Protein AF-0000000084968218 (afdb_homodimer)

Sequence (508 aa):
MNSPYTTITMEMNESLTDRLAIAVIHWISEFSDSPLKADAPPASLTDAVVLFKLFKVLLNKEDFKSETLEFALFSTTYEVARSETSITVPLPLWSQIDVLSWSLAVHLKKHASSVHPPQLDLYKLIILKESEQLRTLCQILIVLGTFSSRLASRGQAFIEFLPEEDRILLKRYDILQQELDYRAQRQRFNSLTPTSLNQDQNSFDAPPGPDSGESCYVITEEELRAIKWECQVFNQVINRISFEKKQQQLNSLTMNSPYTTITMEMNESLTDRLAIAVIHWISEFSDSPLKADAPPASLTDAVVLFKLFKVLLNKEDFKSETLEFALFSTTYEVARSETSITVPLPLWSQIDVLSWSLAVHLKKHASSVHPPQLDLYKLIILKESEQLRTLCQILIVLGTFSSRLASRGQAFIEFLPEEDRILLKRYDILQQELDYRAQRQRFNSLTPTSLNQDQNSFDAPPGPDSGESCYVITEEELRAIKWECQVFNQVINRISFEKKQQQLNSLT

Organism: Candida orthopsilosis (strain 90-125) (NCBI:txid1136231)

Solvent-accessible surface area (backbone atoms only — not comparable to full-atom values): 28794 Å² total; per-residue (Å²): 130,82,51,69,64,60,51,50,53,47,50,53,48,48,50,50,36,46,52,43,37,42,32,49,36,42,53,48,32,68,42,91,75,42,77,45,47,62,82,56,59,57,69,50,75,38,33,68,39,49,45,49,46,43,45,63,65,40,48,59,76,83,33,44,59,77,72,58,75,73,39,74,70,56,74,57,83,78,74,71,46,75,58,99,59,31,37,34,37,41,52,66,53,57,55,48,49,48,54,52,52,49,28,51,48,52,49,47,59,76,39,45,89,79,46,84,71,79,87,72,50,63,61,45,22,49,74,67,58,36,61,70,39,49,44,45,47,49,34,50,48,50,44,34,35,47,61,75,19,92,51,6,69,58,42,52,56,49,48,73,75,44,58,68,71,37,40,53,47,53,56,72,50,29,62,71,54,51,49,46,50,50,44,50,49,45,48,55,50,51,67,63,43,79,72,80,78,76,86,70,81,85,81,77,83,76,78,86,68,85,82,77,67,81,82,67,49,64,42,41,53,64,53,52,47,44,53,51,44,49,51,48,48,48,50,46,48,49,49,47,52,55,49,50,53,51,52,51,58,55,54,69,75,98,130,83,51,69,66,60,52,49,53,47,50,53,48,47,50,49,36,46,52,44,38,42,33,49,37,43,54,48,32,69,43,91,77,42,76,47,48,63,80,55,57,60,70,51,76,40,33,68,38,50,43,50,47,41,44,63,64,40,47,60,77,84,34,44,59,77,71,57,78,72,41,72,71,56,76,58,82,78,73,71,48,75,59,98,59,32,36,36,37,41,52,67,53,57,54,48,49,49,54,51,53,49,27,51,50,52,48,46,59,76,41,45,89,80,45,83,73,78,87,72,50,62,62,44,22,48,73,66,57,37,60,70,38,50,43,46,47,49,33,50,49,50,45,34,35,47,60,75,18,93,50,5,69,57,43,51,56,50,47,72,75,45,59,68,70,38,41,53,45,53,58,72,49,29,62,70,55,49,51,48,48,50,47,51,49,48,50,53,51,60,65,64,56,78,76,86,72,78,77,75,76,84,80,78,78,74,74,84,65,86,78,71,68,74,53,60,40,74,43,54,69,65,56,50,49,53,52,51,51,52,48,50,51,47,49,50,52,44,49,51,51,50,50,49,4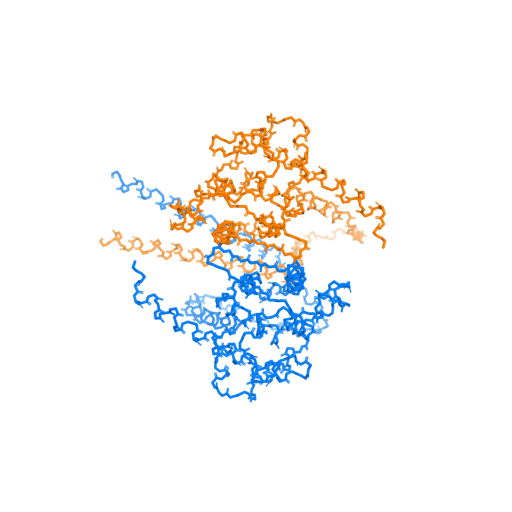8,51,49,50,53,52,54,68,74,97

Structure (mmCIF, N/CA/C/O backbone):
data_AF-0000000084968218-model_v1
#
loop_
_entity.id
_entity.type
_entity.pdbx_description
1 polymer 'Uncharacterized protein'
#
loop_
_atom_site.group_PDB
_atom_site.id
_atom_site.type_symbol
_atom_site.label_atom_id
_atom_site.label_alt_id
_atom_site.label_comp_id
_atom_site.label_asym_id
_atom_site.label_entity_id
_atom_site.label_seq_id
_atom_site.pdbx_PDB_ins_code
_atom_site.Cartn_x
_atom_site.Cartn_y
_atom_site.Cartn_z
_atom_site.occupancy
_atom_site.B_iso_or_equiv
_atom_site.auth_seq_id
_atom_site.auth_comp_id
_atom_site.auth_asym_id
_atom_site.auth_atom_id
_atom_site.pdbx_PDB_model_num
ATOM 1 N N . MET A 1 1 ? -15.789 14.594 -22.547 1 30.52 1 MET A N 1
ATOM 2 C CA . MET A 1 1 ? -15.758 13.75 -23.734 1 30.52 1 MET A CA 1
ATOM 3 C C . MET A 1 1 ? -14.523 12.859 -23.734 1 30.52 1 MET A C 1
ATOM 5 O O . MET A 1 1 ? -13.398 13.352 -23.781 1 30.52 1 MET A O 1
ATOM 9 N N . ASN A 1 2 ? -14.586 11.688 -23.125 1 43.19 2 ASN A N 1
ATOM 10 C CA . ASN A 1 2 ? -13.469 10.742 -23.172 1 43.19 2 ASN A CA 1
ATOM 11 C C . ASN A 1 2 ? -13.109 10.375 -24.609 1 43.19 2 ASN A C 1
ATOM 13 O O . ASN A 1 2 ? -13.961 9.93 -25.375 1 43.19 2 ASN A O 1
ATOM 17 N N . SER A 1 3 ? -12.07 10.867 -25.016 1 46.41 3 SER A N 1
ATOM 18 C CA . SER A 1 3 ? -11.688 10.656 -26.406 1 46.41 3 SER A CA 1
ATOM 19 C C . SER A 1 3 ? -11.672 9.172 -26.75 1 46.41 3 SER A C 1
ATOM 21 O O . SER A 1 3 ? -11.25 8.344 -25.953 1 46.41 3 SER A O 1
ATOM 23 N N . PRO A 1 4 ? -12.289 8.852 -27.859 1 55.53 4 PRO A N 1
ATOM 24 C CA . PRO A 1 4 ? -12.312 7.48 -28.391 1 55.53 4 PRO A CA 1
AT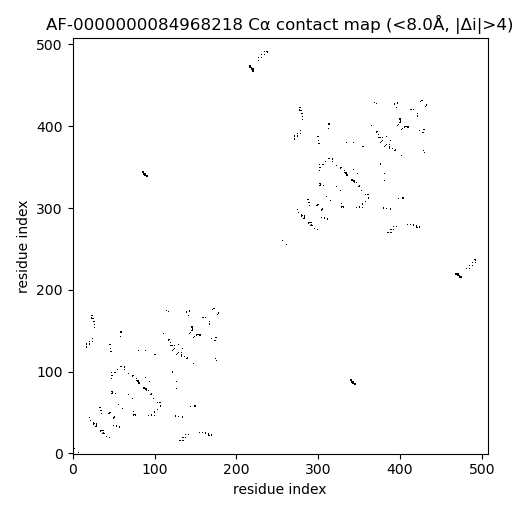OM 25 C C . PRO A 1 4 ? -10.953 6.793 -28.281 1 55.53 4 PRO A C 1
ATOM 27 O O . PRO A 1 4 ? -10.891 5.57 -28.125 1 55.53 4 PRO A O 1
ATOM 30 N N . TYR A 1 5 ? -9.891 7.523 -28.375 1 53.5 5 TYR A N 1
ATOM 31 C CA . TYR A 1 5 ? -8.539 6.977 -28.297 1 53.5 5 TYR A CA 1
ATOM 32 C C . TYR A 1 5 ? -8.242 6.48 -26.891 1 53.5 5 TYR A C 1
ATOM 34 O O . TYR A 1 5 ? -7.578 5.457 -26.703 1 53.5 5 TYR A O 1
ATOM 42 N N . THR A 1 6 ? -8.688 7.129 -25.922 1 55.06 6 THR A N 1
ATOM 43 C CA . THR A 1 6 ? -8.469 6.711 -24.531 1 55.06 6 THR A CA 1
ATOM 44 C C . THR A 1 6 ? -9.25 5.434 -24.234 1 55.06 6 THR A C 1
ATOM 46 O O . THR A 1 6 ? -8.75 4.543 -23.547 1 55.06 6 THR A O 1
ATOM 49 N N . THR A 1 7 ? -10.336 5.305 -24.891 1 59 7 THR A N 1
ATOM 50 C CA . THR A 1 7 ? -11.172 4.129 -24.688 1 59 7 THR A CA 1
ATOM 51 C C . THR A 1 7 ? -10.578 2.91 -25.391 1 59 7 THR A C 1
ATOM 53 O O . THR A 1 7 ? -10.562 1.812 -24.828 1 59 7 THR A O 1
ATOM 56 N N . ILE A 1 8 ? -10.078 3.062 -26.578 1 54.16 8 ILE A N 1
ATOM 57 C CA . ILE A 1 8 ? -9.484 1.968 -27.344 1 54.16 8 ILE A CA 1
ATOM 58 C C . ILE A 1 8 ? -8.195 1.503 -26.656 1 54.16 8 ILE A C 1
ATOM 60 O O . ILE A 1 8 ? -7.941 0.301 -26.562 1 54.16 8 ILE A O 1
ATOM 64 N N . THR A 1 9 ? -7.387 2.41 -26.203 1 56.88 9 THR A N 1
ATOM 65 C CA . THR A 1 9 ? -6.141 2.064 -25.516 1 56.88 9 THR A CA 1
ATOM 66 C C . THR A 1 9 ? -6.426 1.345 -24.203 1 56.88 9 THR A C 1
ATOM 68 O O . THR A 1 9 ? -5.73 0.392 -23.844 1 56.88 9 THR A O 1
ATOM 71 N N . MET A 1 10 ? -7.5 1.774 -23.672 1 58.12 10 MET A N 1
ATOM 72 C CA . MET A 1 10 ? -7.895 1.121 -22.422 1 58.12 10 MET A CA 1
ATOM 73 C C . MET A 1 10 ? -8.422 -0.284 -22.688 1 58.12 10 MET A C 1
ATOM 75 O O . MET A 1 10 ? -8.102 -1.222 -21.953 1 58.12 10 MET A O 1
ATOM 79 N N . GLU A 1 11 ? -9.172 -0.41 -23.734 1 62.56 11 GLU A N 1
ATOM 80 C CA . GLU A 1 11 ? -9.719 -1.715 -24.094 1 62.56 11 GLU A CA 1
ATOM 81 C C . GLU A 1 11 ? -8.617 -2.668 -24.562 1 62.56 11 GLU A C 1
ATOM 83 O O . GLU A 1 11 ? -8.641 -3.854 -24.219 1 62.56 11 GLU A O 1
ATOM 88 N N . MET A 1 12 ? -7.676 -2.086 -25.297 1 62.62 12 MET A N 1
ATOM 89 C CA . MET A 1 12 ? -6.551 -2.895 -25.75 1 62.62 12 MET A CA 1
ATOM 90 C C . MET A 1 12 ? -5.68 -3.334 -24.578 1 62.62 12 MET A C 1
ATOM 92 O O . MET A 1 12 ? -5.219 -4.477 -24.531 1 62.62 12 MET A O 1
ATOM 96 N N . ASN A 1 13 ? -5.566 -2.459 -23.578 1 69.44 13 ASN A N 1
ATOM 97 C CA . ASN A 1 13 ? -4.773 -2.793 -22.406 1 69.44 13 ASN A CA 1
ATOM 98 C C . ASN A 1 13 ? -5.477 -3.836 -21.531 1 69.44 13 ASN A C 1
ATOM 100 O O . ASN A 1 13 ? -4.828 -4.73 -21 1 69.44 13 ASN A O 1
ATOM 104 N N . GLU A 1 14 ? -6.805 -3.682 -21.531 1 74.81 14 GLU A N 1
ATOM 105 C CA . GLU A 1 14 ? -7.57 -4.652 -20.75 1 74.81 14 GLU A CA 1
ATOM 106 C C . GLU A 1 14 ? -7.527 -6.035 -21.391 1 74.81 14 GLU A C 1
ATOM 108 O O . GLU A 1 14 ? -7.395 -7.043 -20.703 1 74.81 14 GLU A O 1
ATOM 113 N N . SER A 1 15 ? -7.543 -5.91 -22.656 1 83.19 15 SER A N 1
ATOM 114 C CA . SER A 1 15 ? -7.477 -7.172 -23.375 1 83.19 15 SER A CA 1
ATOM 115 C C . SER A 1 15 ? -6.113 -7.836 -23.203 1 83.19 15 SER A C 1
ATOM 117 O O . SER A 1 15 ? -6.031 -9.047 -22.984 1 83.19 15 SER A O 1
ATOM 119 N N . LEU A 1 16 ? -5.09 -7.047 -23.156 1 89.81 16 LEU A N 1
ATOM 120 C CA . LEU A 1 16 ? -3.744 -7.586 -22.984 1 89.81 16 LEU A CA 1
ATOM 121 C C . LEU A 1 16 ? -3.551 -8.117 -21.578 1 89.81 16 LEU A C 1
ATOM 123 O O . LEU A 1 16 ? -2.898 -9.148 -21.375 1 89.81 16 LEU A O 1
ATOM 127 N N . THR A 1 17 ? -4.148 -7.449 -20.703 1 93.44 17 THR A N 1
ATOM 128 C CA . THR A 1 17 ? -4.062 -7.883 -19.312 1 93.44 17 THR A CA 1
ATOM 129 C C . THR A 1 17 ? -4.781 -9.211 -19.125 1 93.44 17 THR A C 1
ATOM 131 O O . THR A 1 17 ? -4.285 -10.094 -18.406 1 93.44 17 THR A O 1
ATOM 134 N N . ASP A 1 18 ? -5.859 -9.32 -19.797 1 94.38 18 ASP A N 1
ATOM 135 C CA . ASP A 1 18 ? -6.602 -10.57 -19.719 1 94.38 18 ASP A CA 1
ATOM 136 C C . ASP A 1 18 ? -5.809 -11.719 -20.344 1 94.38 18 ASP A C 1
ATOM 138 O O . ASP A 1 18 ? -5.773 -12.82 -19.781 1 94.38 18 ASP A O 1
ATOM 142 N N . ARG A 1 19 ? -5.191 -11.438 -21.391 1 94.75 19 ARG A N 1
ATOM 143 C CA . ARG A 1 19 ? -4.367 -12.453 -22.031 1 94.75 19 ARG A CA 1
ATOM 144 C C . ARG A 1 19 ? -3.197 -12.859 -21.141 1 94.75 19 ARG A C 1
ATOM 146 O O . ARG A 1 19 ? -2.85 -14.039 -21.047 1 94.75 19 ARG A O 1
ATOM 153 N N . LEU A 1 20 ? -2.598 -11.891 -20.547 1 97.06 20 LEU A N 1
ATOM 154 C CA . LEU A 1 20 ? -1.518 -12.164 -19.609 1 97.06 20 LEU A CA 1
ATOM 155 C C . LEU A 1 20 ? -2.018 -13.016 -18.438 1 97.06 20 LEU A C 1
ATOM 157 O O . LEU A 1 20 ? -1.363 -13.992 -18.047 1 97.06 20 LEU A O 1
ATOM 161 N N . ALA A 1 21 ? -3.135 -12.625 -17.938 1 97.88 21 ALA A N 1
ATOM 162 C CA . ALA A 1 21 ? -3.715 -13.367 -16.812 1 97.88 21 ALA A CA 1
ATOM 163 C C . ALA A 1 21 ? -3.975 -14.828 -17.203 1 97.88 21 ALA A C 1
ATOM 165 O O . ALA A 1 21 ? -3.699 -15.742 -16.422 1 97.88 21 ALA A O 1
ATOM 166 N N . ILE A 1 22 ? -4.465 -15.008 -18.375 1 97.31 22 ILE A N 1
ATOM 167 C CA . ILE A 1 22 ? -4.738 -16.359 -18.859 1 97.31 22 ILE A CA 1
ATOM 168 C C . ILE A 1 22 ? -3.432 -17.141 -18.969 1 97.31 22 ILE A C 1
ATOM 170 O O . ILE A 1 22 ? -3.354 -18.281 -18.531 1 97.31 22 ILE A O 1
ATOM 174 N N . ALA A 1 23 ? -2.391 -16.5 -19.531 1 97.31 23 ALA A N 1
ATOM 175 C CA . ALA A 1 23 ? -1.084 -17.141 -19.641 1 97.31 23 ALA A CA 1
ATOM 176 C C . ALA A 1 23 ? -0.539 -17.531 -18.266 1 97.31 23 ALA A C 1
ATOM 178 O O . ALA A 1 23 ? -0.005 -18.625 -18.094 1 97.31 23 ALA A O 1
ATOM 179 N N . VAL A 1 24 ? -0.694 -16.672 -17.344 1 98.06 24 VAL A N 1
ATOM 180 C CA . VAL A 1 24 ? -0.221 -16.922 -15.992 1 98.06 24 VAL A CA 1
ATOM 181 C C . VAL A 1 24 ? -1.006 -18.078 -15.375 1 98.06 24 VAL A C 1
ATOM 183 O O . VAL A 1 24 ? -0.436 -18.922 -14.672 1 98.06 24 VAL A O 1
ATOM 186 N N . ILE A 1 25 ? -2.295 -18.109 -15.633 1 98.19 25 ILE A N 1
ATOM 187 C CA . ILE A 1 25 ? -3.145 -19.172 -15.102 1 98.19 25 ILE A CA 1
ATOM 188 C C . ILE A 1 25 ? -2.727 -20.516 -15.703 1 98.19 25 ILE A C 1
ATOM 190 O O . ILE A 1 25 ? -2.596 -21.516 -14.992 1 98.19 25 ILE A O 1
ATOM 194 N N . HIS A 1 26 ? -2.482 -20.547 -16.984 1 98.06 26 HIS A N 1
ATOM 195 C CA . HIS A 1 26 ? -1.969 -21.75 -17.625 1 98.06 26 HIS A CA 1
ATOM 196 C C . HIS A 1 26 ? -0.681 -22.219 -16.953 1 98.06 26 HIS A C 1
ATOM 198 O O . HIS A 1 26 ? -0.545 -23.406 -16.625 1 98.06 26 HIS A O 1
ATOM 204 N N . TRP A 1 27 ? 0.179 -21.312 -16.734 1 97.88 27 TRP A N 1
ATOM 205 C CA . TRP A 1 27 ? 1.492 -21.594 -16.156 1 97.88 27 TRP A CA 1
ATOM 206 C C . TRP A 1 27 ? 1.368 -22.078 -14.719 1 97.88 27 TRP A C 1
ATOM 208 O O . TRP A 1 27 ? 1.931 -23.125 -14.367 1 97.88 27 TRP A O 1
ATOM 218 N N . ILE A 1 28 ? 0.573 -21.391 -13.922 1 97.06 28 ILE A N 1
ATOM 219 C CA . ILE A 1 28 ? 0.419 -21.703 -12.508 1 97.06 28 ILE A CA 1
ATOM 220 C C . ILE A 1 28 ? -0.291 -23.047 -12.359 1 97.06 28 ILE A C 1
ATOM 222 O O . ILE A 1 28 ? -0.033 -23.797 -11.414 1 97.06 28 ILE A O 1
ATOM 226 N N . SER A 1 29 ? -1.142 -23.391 -13.289 1 96.62 29 SER A N 1
ATOM 227 C CA . SER A 1 29 ? -1.897 -24.641 -13.242 1 96.62 29 SER A CA 1
ATOM 228 C C . SER A 1 29 ? -0.975 -25.844 -13.344 1 96.62 29 SER A C 1
ATOM 230 O O . SER A 1 29 ? -1.366 -26.969 -12.992 1 96.62 29 SER A O 1
ATOM 232 N N . GLU A 1 30 ? 0.27 -25.641 -13.766 1 94.25 30 GLU A N 1
ATOM 233 C CA . GLU A 1 30 ? 1.24 -26.734 -13.906 1 94.25 30 GLU A CA 1
ATOM 234 C C . GLU A 1 30 ? 1.808 -27.125 -12.547 1 94.25 30 GLU A C 1
ATOM 236 O O . GLU A 1 30 ? 2.389 -28.219 -12.406 1 94.25 30 GLU A O 1
ATOM 241 N N . PHE A 1 31 ? 1.716 -26.188 -11.594 1 93.5 31 PHE A N 1
ATOM 242 C CA . PHE A 1 31 ? 2.197 -26.516 -10.258 1 93.5 31 PHE A CA 1
ATOM 243 C C . PHE A 1 31 ? 1.304 -27.562 -9.602 1 93.5 31 PHE A C 1
ATOM 245 O O . PHE A 1 31 ? 0.076 -27.453 -9.656 1 93.5 31 PHE A O 1
ATOM 252 N N . SER A 1 32 ? 1.8 -28.609 -9.039 1 90.06 32 SER A N 1
ATOM 253 C CA . SER A 1 32 ? 1.066 -29.75 -8.516 1 90.06 32 SER A CA 1
ATOM 254 C C . SER A 1 32 ? 0.027 -29.312 -7.484 1 90.06 32 SER A C 1
ATOM 256 O O . SER A 1 32 ? -1.093 -29.828 -7.473 1 90.06 32 SER A O 1
ATOM 258 N N . ASP A 1 33 ? 0.216 -28.406 -6.613 1 91.31 33 ASP A N 1
ATOM 259 C CA . ASP A 1 33 ? -0.704 -27.984 -5.559 1 91.31 33 ASP A CA 1
ATOM 260 C C . ASP A 1 33 ? -1.364 -26.656 -5.906 1 91.31 33 ASP A C 1
ATOM 262 O O . ASP A 1 33 ? -1.808 -25.938 -5.016 1 91.31 33 ASP A O 1
ATOM 266 N N . SER A 1 34 ? -1.498 -26.453 -7.223 1 94.75 34 SER A N 1
ATOM 267 C CA . SER A 1 34 ? -2.09 -25.188 -7.656 1 94.75 34 SER A CA 1
ATOM 268 C C . SER A 1 34 ? -3.596 -25.172 -7.41 1 94.75 34 SER A C 1
ATOM 270 O O . SER A 1 34 ? -4.285 -26.156 -7.695 1 94.75 34 SER A O 1
ATOM 272 N N . PRO A 1 35 ? -4.137 -24.109 -6.934 1 95.5 35 PRO A N 1
ATOM 273 C CA . PRO A 1 35 ? -5.59 -23.984 -6.785 1 95.5 35 PRO A CA 1
ATOM 274 C C . PRO A 1 35 ? -6.285 -23.641 -8.102 1 95.5 35 PRO A C 1
ATOM 276 O O . PRO A 1 35 ? -7.52 -23.594 -8.156 1 95.5 35 PRO A O 1
ATOM 279 N N . LEU A 1 36 ? -5.496 -23.375 -9.133 1 97.06 36 LEU A N 1
ATOM 280 C CA . LEU A 1 36 ? -6.059 -22.953 -10.406 1 97.06 36 LEU A CA 1
ATOM 281 C C . LEU A 1 36 ? -5.938 -24.047 -11.453 1 97.06 36 LEU A C 1
ATOM 283 O O . LEU A 1 36 ? -4.891 -24.688 -11.57 1 97.06 36 LEU A O 1
ATOM 287 N N . LYS A 1 37 ? -7.008 -24.203 -12.141 1 96.38 37 LYS A N 1
ATOM 288 C CA . LYS A 1 37 ? -6.988 -25.031 -13.344 1 96.38 37 LYS A CA 1
ATOM 289 C C . LYS A 1 37 ? -6.703 -24.203 -14.586 1 96.38 37 LYS A C 1
ATOM 291 O O . LYS A 1 37 ? -6.91 -22.984 -14.586 1 96.38 37 LYS A O 1
ATOM 296 N N . ALA A 1 38 ? -6.301 -24.906 -15.625 1 95.12 38 ALA A N 1
ATOM 297 C CA . ALA A 1 38 ? -5.883 -24.203 -16.844 1 95.12 38 ALA A CA 1
ATOM 298 C C . ALA A 1 38 ? -7.047 -23.438 -17.453 1 95.12 38 ALA A C 1
ATOM 300 O O . ALA A 1 38 ? -6.84 -22.438 -18.141 1 95.12 38 ALA A O 1
ATOM 301 N N . ASP A 1 39 ? -8.258 -23.828 -17.156 1 95.75 39 ASP A N 1
ATOM 302 C CA . ASP A 1 39 ? -9.422 -23.203 -17.781 1 95.75 39 ASP A CA 1
ATOM 303 C C . ASP A 1 39 ? -10.055 -22.172 -16.844 1 95.75 39 ASP A C 1
ATOM 305 O O . ASP A 1 39 ? -11.141 -21.656 -17.125 1 95.75 39 ASP A O 1
ATOM 309 N N . ALA A 1 40 ? -9.453 -21.906 -15.727 1 97.12 40 ALA A N 1
ATOM 310 C CA . ALA A 1 40 ? -9.969 -20.906 -14.797 1 97.12 40 ALA A CA 1
ATOM 311 C C . ALA A 1 40 ? -10.039 -19.516 -15.445 1 97.12 40 ALA A C 1
ATOM 313 O O . ALA A 1 40 ? -9.148 -19.156 -16.219 1 97.12 40 ALA A O 1
ATOM 314 N N . PRO A 1 41 ? -11.016 -18.781 -15.156 1 97.06 41 PRO A N 1
ATOM 315 C CA . PRO A 1 41 ? -11.109 -17.422 -15.711 1 97.06 41 PRO A CA 1
ATOM 316 C C . PRO A 1 41 ? -10.172 -16.438 -15.016 1 97.06 41 PRO A C 1
ATOM 318 O O . PRO A 1 41 ? -9.836 -16.625 -13.844 1 97.06 41 PRO A O 1
ATOM 321 N N . PRO A 1 42 ? -9.812 -15.375 -15.656 1 96.56 42 PRO A N 1
ATOM 322 C CA . PRO A 1 42 ? -8.93 -14.352 -15.078 1 96.56 42 PRO A CA 1
ATOM 323 C C . PRO A 1 42 ? -9.469 -13.805 -13.758 1 96.56 42 PRO A C 1
ATOM 325 O O . PRO A 1 42 ? -8.688 -13.445 -12.867 1 96.56 42 PRO A O 1
ATOM 328 N N . ALA A 1 43 ? -10.75 -13.773 -13.617 1 95.25 43 ALA A N 1
ATOM 329 C CA . ALA A 1 43 ? -11.391 -13.242 -12.422 1 95.25 43 ALA A CA 1
ATOM 330 C C . ALA A 1 43 ? -11.023 -14.07 -11.188 1 95.25 43 ALA A C 1
ATOM 332 O O . ALA A 1 43 ? -11.148 -13.594 -10.055 1 95.25 43 ALA A O 1
ATOM 333 N N . SER A 1 44 ? -10.547 -15.266 -11.391 1 97.12 44 SER A N 1
ATOM 334 C CA . SER A 1 44 ? -10.117 -16.109 -10.289 1 97.12 44 SER A CA 1
ATOM 335 C C . SER A 1 44 ? -8.93 -15.508 -9.547 1 97.12 44 SER A C 1
ATOM 337 O O . SER A 1 44 ? -8.742 -15.75 -8.352 1 97.12 44 SER A O 1
ATOM 339 N N . LEU A 1 45 ? -8.18 -14.656 -10.234 1 97.81 45 LEU A N 1
ATOM 340 C CA . LEU A 1 45 ? -6.988 -14.047 -9.656 1 97.81 45 LEU A CA 1
ATOM 341 C C . LEU A 1 45 ? -7.352 -12.859 -8.773 1 97.81 45 LEU A C 1
ATOM 343 O O . LEU A 1 45 ? -6.48 -12.258 -8.141 1 97.81 45 LEU A O 1
ATOM 347 N N . THR A 1 46 ? -8.594 -12.516 -8.727 1 97.5 46 THR A N 1
ATOM 348 C CA . THR A 1 46 ? -9.031 -11.422 -7.867 1 97.5 46 THR A CA 1
ATOM 349 C C . THR A 1 46 ? -9.797 -11.953 -6.66 1 97.5 46 THR A C 1
ATOM 351 O O . THR A 1 46 ? -10.344 -11.172 -5.875 1 97.5 46 THR A O 1
ATOM 354 N N . ASP A 1 47 ? -9.852 -13.305 -6.527 1 97.31 47 ASP A N 1
ATOM 355 C CA . ASP A 1 47 ? -10.508 -13.953 -5.395 1 97.31 47 ASP A CA 1
ATOM 356 C C . ASP A 1 47 ? -9.531 -14.148 -4.234 1 97.31 47 ASP A C 1
ATOM 358 O O . ASP A 1 47 ? -8.484 -14.781 -4.391 1 97.31 47 ASP A O 1
ATOM 362 N N . ALA A 1 48 ? -9.938 -13.672 -3.121 1 97.06 48 ALA A N 1
ATOM 363 C CA . ALA A 1 48 ? -9.055 -13.68 -1.961 1 97.06 48 ALA A CA 1
ATOM 364 C C . ALA A 1 48 ? -8.711 -15.102 -1.539 1 97.06 48 ALA A C 1
ATOM 366 O O . ALA A 1 48 ? -7.582 -15.383 -1.135 1 97.06 48 ALA A O 1
ATOM 367 N N . VAL A 1 49 ? -9.648 -16.016 -1.604 1 96.19 49 VAL A N 1
ATOM 368 C CA . VAL A 1 49 ? -9.438 -17.391 -1.189 1 96.19 49 VAL A CA 1
ATOM 369 C C . VAL A 1 49 ? -8.453 -18.062 -2.145 1 96.19 49 VAL A C 1
ATOM 371 O O . VAL A 1 49 ? -7.527 -18.75 -1.71 1 96.19 49 VAL A O 1
ATOM 374 N N . VAL A 1 50 ? -8.648 -17.844 -3.41 1 97 50 VAL A N 1
ATOM 375 C CA . VAL A 1 50 ? -7.77 -18.422 -4.422 1 97 50 VAL A CA 1
ATOM 376 C C . VAL A 1 50 ? -6.355 -17.875 -4.246 1 97 50 VAL A C 1
ATOM 378 O O . VAL A 1 50 ? -5.383 -18.625 -4.281 1 97 50 VAL A O 1
ATOM 381 N N . LEU A 1 51 ? -6.254 -16.578 -3.996 1 97.38 51 LEU A N 1
ATOM 382 C CA . LEU A 1 51 ? -4.949 -15.953 -3.816 1 97.38 51 LEU A CA 1
ATOM 383 C C . LEU A 1 51 ? -4.234 -16.531 -2.598 1 97.38 51 LEU A C 1
ATOM 385 O O . LEU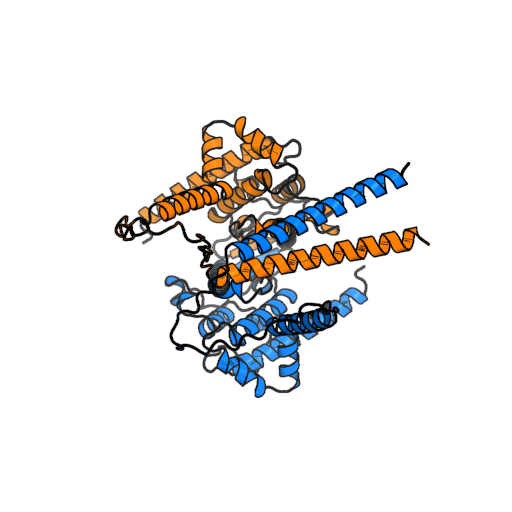 A 1 51 ? -3.023 -16.766 -2.637 1 97.38 51 LEU A O 1
ATOM 389 N N . PHE A 1 52 ? -4.98 -16.734 -1.59 1 96.12 52 PHE A N 1
ATOM 390 C CA . PHE A 1 52 ? -4.383 -17.297 -0.388 1 96.12 52 PHE A CA 1
ATOM 391 C C . PHE A 1 52 ? -3.811 -18.688 -0.671 1 96.12 52 PHE A C 1
ATOM 393 O O . PHE A 1 52 ? -2.684 -18.984 -0.277 1 96.12 52 PHE A O 1
ATOM 400 N N . LYS A 1 53 ? -4.555 -19.453 -1.266 1 94.75 53 LYS A N 1
ATOM 401 C CA . LYS A 1 53 ? -4.086 -20.797 -1.611 1 94.75 53 LYS A CA 1
ATOM 402 C C . LYS A 1 53 ? -2.871 -20.734 -2.529 1 94.75 53 LYS A C 1
ATOM 404 O O . LYS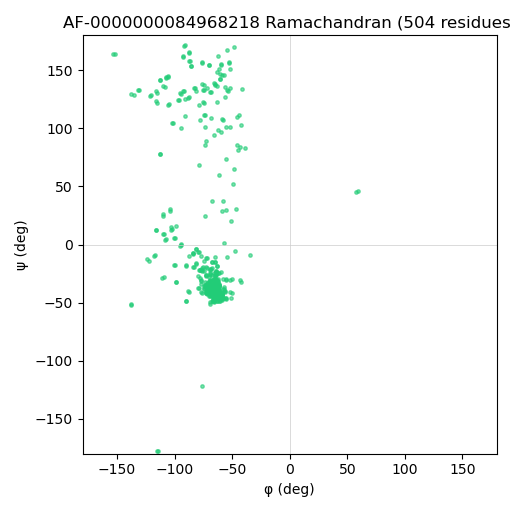 A 1 53 ? -1.936 -21.516 -2.385 1 94.75 53 LYS A O 1
ATOM 409 N N . LEU A 1 54 ? -2.916 -19.828 -3.471 1 96.12 54 LEU A N 1
ATOM 410 C CA . LEU A 1 54 ? -1.784 -19.625 -4.371 1 96.12 54 LEU A CA 1
ATOM 411 C C . LEU A 1 54 ? -0.536 -19.219 -3.594 1 96.12 54 LEU A C 1
ATOM 413 O O . LEU A 1 54 ? 0.547 -19.766 -3.826 1 96.12 54 LEU A O 1
ATOM 417 N N . PHE A 1 55 ? -0.68 -18.281 -2.689 1 95.06 55 PHE A N 1
ATOM 418 C CA . PHE A 1 55 ? 0.439 -17.844 -1.869 1 95.06 55 PHE A CA 1
ATOM 419 C C . PHE A 1 55 ? 0.984 -18.984 -1.024 1 95.06 55 PHE A C 1
ATOM 421 O O . PHE A 1 55 ? 2.197 -19.094 -0.834 1 95.06 55 PHE A O 1
ATOM 428 N N . LYS A 1 56 ? 0.129 -19.844 -0.587 1 92.38 56 LYS A N 1
ATOM 429 C CA . LYS A 1 56 ? 0.563 -20.984 0.214 1 92.38 56 LYS A CA 1
ATOM 430 C C . LYS A 1 56 ? 1.449 -21.922 -0.6 1 92.38 56 LYS A C 1
ATOM 432 O O . LYS A 1 56 ? 2.35 -22.562 -0.055 1 92.38 56 LYS A O 1
ATOM 437 N N . VAL A 1 57 ? 1.206 -21.938 -1.858 1 93.38 57 VAL A N 1
ATOM 438 C CA . VAL A 1 57 ? 1.979 -22.797 -2.748 1 93.38 57 VAL A CA 1
ATOM 439 C C . VAL A 1 57 ? 3.328 -22.156 -3.049 1 93.38 57 VAL A C 1
ATOM 441 O O . VAL A 1 57 ? 4.363 -22.828 -3.043 1 93.38 57 VAL A O 1
ATOM 444 N N . LEU A 1 58 ? 3.342 -20.859 -3.197 1 94.69 58 LEU A N 1
ATOM 445 C CA . LEU A 1 58 ? 4.508 -20.188 -3.768 1 94.69 58 LEU A CA 1
ATOM 446 C C . LEU A 1 58 ? 5.398 -19.609 -2.668 1 94.69 58 LEU A C 1
ATOM 448 O O . LEU A 1 58 ? 6.613 -19.516 -2.84 1 94.69 58 LEU A O 1
ATOM 452 N N . LEU A 1 59 ? 4.805 -19.188 -1.581 1 93.44 59 LEU A N 1
ATOM 453 C CA . LEU A 1 59 ? 5.574 -18.547 -0.512 1 93.44 59 LEU A CA 1
ATOM 454 C C . LEU A 1 59 ? 6.035 -19.578 0.509 1 93.44 59 LEU A C 1
ATOM 456 O O . LEU A 1 59 ? 5.633 -20.75 0.445 1 93.44 59 LEU A O 1
ATOM 460 N N . ASN A 1 60 ? 6.855 -19.141 1.362 1 89.62 60 ASN A N 1
ATOM 461 C CA . ASN A 1 60 ? 7.316 -20.016 2.443 1 89.62 60 ASN A CA 1
ATOM 462 C C . ASN A 1 60 ? 6.371 -19.969 3.641 1 89.62 60 ASN A C 1
ATOM 464 O O . ASN A 1 60 ? 5.668 -18.969 3.844 1 89.62 60 ASN A O 1
ATOM 468 N N . LYS A 1 61 ? 6.438 -20.953 4.395 1 87.19 61 LYS A N 1
ATOM 469 C CA . LYS A 1 61 ? 5.578 -21.047 5.57 1 87.19 61 LYS A CA 1
ATOM 470 C C . LYS A 1 61 ? 5.859 -19.906 6.543 1 87.19 61 LYS A C 1
ATOM 472 O O . LYS A 1 61 ? 4.945 -19.406 7.203 1 87.19 61 LYS A O 1
ATOM 477 N N . GLU A 1 62 ? 7.094 -19.484 6.562 1 87.75 62 GLU A N 1
ATOM 478 C CA . GLU A 1 62 ? 7.531 -18.453 7.492 1 87.75 62 GLU A CA 1
ATOM 479 C C . GLU A 1 62 ? 7 -17.078 7.086 1 87.75 62 GLU A C 1
ATOM 481 O O . GLU A 1 62 ? 7.047 -16.125 7.871 1 87.75 62 GLU A O 1
ATOM 486 N N . ASP A 1 63 ? 6.48 -17.031 5.902 1 90.25 63 ASP A N 1
ATOM 487 C CA . ASP A 1 63 ? 5.988 -15.758 5.406 1 90.25 63 ASP A CA 1
ATOM 488 C C . ASP A 1 63 ? 4.57 -15.484 5.898 1 90.25 63 ASP A C 1
ATOM 490 O O . ASP A 1 63 ? 4.023 -14.406 5.664 1 90.25 63 ASP A O 1
ATOM 494 N N . PHE A 1 64 ? 3.971 -16.469 6.547 1 89.5 64 PHE A N 1
ATOM 495 C CA . PHE A 1 64 ? 2.623 -16.344 7.086 1 89.5 64 PHE A CA 1
ATOM 496 C C . PHE A 1 64 ? 2.656 -16.234 8.602 1 89.5 64 PHE A C 1
ATOM 498 O O . PHE A 1 64 ? 3.508 -16.844 9.258 1 89.5 64 PHE A O 1
ATOM 505 N N . LYS A 1 65 ? 1.711 -15.398 9.062 1 80.88 65 LYS A N 1
ATOM 506 C CA . LYS A 1 65 ? 1.549 -15.414 10.516 1 80.88 65 LYS A CA 1
ATOM 507 C C . LYS A 1 65 ? 1.011 -16.76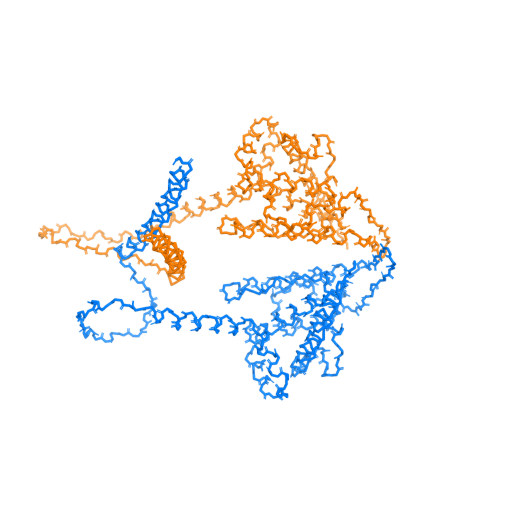6 10.992 1 80.88 65 LYS A C 1
ATOM 509 O O . LYS A 1 65 ? 0.182 -17.375 10.32 1 80.88 65 LYS A O 1
ATOM 514 N N . SER A 1 66 ? 1.494 -17.266 12.031 1 70.44 66 SER A N 1
ATOM 515 C CA . SER A 1 66 ? 1.133 -18.594 12.531 1 70.44 66 SER A CA 1
ATOM 516 C C . SER A 1 66 ? -0.38 -18.734 12.641 1 70.44 66 SER A C 1
ATOM 518 O O . SER A 1 66 ? -0.934 -19.781 12.273 1 70.44 66 SER A O 1
ATOM 520 N N . GLU A 1 67 ? -1 -17.766 13.078 1 63.25 67 GLU A N 1
ATOM 521 C CA . GLU A 1 67 ? -2.443 -17.812 13.289 1 63.25 67 GLU A CA 1
ATOM 522 C C . GLU A 1 67 ? -3.193 -17.875 11.961 1 63.25 67 GLU A C 1
ATOM 524 O O . GLU A 1 67 ? -4.312 -18.391 11.906 1 63.25 67 GLU A O 1
ATOM 529 N N . THR A 1 68 ? -2.572 -17.375 10.977 1 64.62 68 THR A N 1
ATOM 530 C CA . THR A 1 68 ? -3.227 -17.234 9.68 1 64.62 68 THR A CA 1
ATOM 531 C C . THR A 1 68 ? -3.268 -18.578 8.938 1 64.62 68 THR A C 1
ATOM 533 O O . THR A 1 68 ? -4.125 -18.797 8.086 1 64.62 68 THR A O 1
ATOM 536 N N . LEU A 1 69 ? -2.359 -19.328 9.211 1 59.62 69 LEU A N 1
ATOM 537 C CA . LEU A 1 69 ? -2.248 -20.562 8.453 1 59.62 69 LEU A CA 1
ATOM 538 C C . LEU A 1 69 ? -3.418 -21.5 8.75 1 59.62 69 LEU A C 1
ATOM 540 O O . LEU A 1 69 ? -3.789 -22.328 7.918 1 59.62 69 LEU A O 1
ATOM 544 N N . GLU A 1 70 ? -3.893 -21.328 9.812 1 54.03 70 GLU A N 1
ATOM 545 C CA . GLU A 1 70 ? -4.973 -22.219 10.211 1 54.03 70 GLU A CA 1
ATOM 546 C C . GLU A 1 70 ? -6.336 -21.578 9.984 1 54.03 70 GLU A C 1
ATOM 548 O O . GLU A 1 70 ? -7.348 -22.047 10.508 1 54.03 70 GLU A O 1
ATOM 553 N N . PHE A 1 71 ? -6.398 -20.516 9.195 1 63.53 71 PHE A N 1
ATOM 554 C CA . PHE A 1 71 ? -7.43 -19.516 9.469 1 63.53 71 PHE A CA 1
ATOM 555 C C . PHE A 1 71 ? -8.703 -19.828 8.695 1 63.53 71 PHE A C 1
ATOM 557 O O . PHE A 1 71 ? -8.672 -19.938 7.465 1 63.53 71 PHE A O 1
ATOM 564 N N . ALA A 1 72 ? -9.672 -20.188 9.297 1 83.25 72 ALA A N 1
ATOM 565 C CA . ALA A 1 72 ? -11.102 -20.172 9.008 1 83.25 72 ALA A CA 1
ATOM 566 C C . ALA A 1 72 ? -11.477 -18.938 8.203 1 83.25 72 ALA A C 1
ATOM 568 O O . ALA A 1 72 ? -12.484 -18.938 7.484 1 83.25 72 ALA A O 1
ATOM 569 N N . LEU A 1 73 ? -10.508 -18.047 8.078 1 90.5 73 LEU A N 1
ATOM 570 C CA . LEU A 1 73 ? -10.766 -16.781 7.406 1 90.5 73 LEU A CA 1
ATOM 571 C C . LEU A 1 73 ? -10.906 -16.969 5.902 1 90.5 73 LEU A C 1
ATOM 573 O O . LEU A 1 73 ? -11.633 -16.219 5.242 1 90.5 73 LEU A O 1
ATOM 577 N N . PHE A 1 74 ? -10.25 -18.031 5.379 1 93.75 74 PHE A N 1
ATOM 578 C CA . PHE A 1 74 ? -10.227 -18.219 3.932 1 93.75 74 PHE A CA 1
ATOM 579 C C . PHE A 1 74 ? -11.055 -19.422 3.525 1 93.75 74 PHE A C 1
ATOM 581 O O . PHE A 1 74 ? -10.789 -20.047 2.49 1 93.75 74 PHE A O 1
ATOM 588 N N . SER A 1 75 ? -11.984 -19.781 4.305 1 92.12 75 SER A N 1
ATOM 589 C CA . SER A 1 75 ? -12.883 -20.891 4.004 1 92.12 75 SER A CA 1
ATOM 590 C C . SER A 1 75 ? -14.031 -20.453 3.1 1 92.12 75 SER A C 1
ATOM 592 O O . SER A 1 75 ? -14.68 -21.281 2.459 1 92.12 75 SER A O 1
ATOM 594 N N . THR A 1 76 ? -14.266 -19.141 3.068 1 93.62 76 THR A N 1
ATOM 595 C CA . THR A 1 76 ? -15.406 -18.625 2.324 1 93.62 76 THR A CA 1
ATOM 596 C C . THR A 1 76 ? -14.992 -17.469 1.424 1 93.62 76 THR A C 1
ATOM 598 O O . THR A 1 76 ? -14.242 -16.578 1.848 1 93.62 76 THR A O 1
ATOM 601 N N . THR A 1 77 ? -15.438 -17.562 0.209 1 94.56 77 THR A N 1
ATOM 602 C CA . THR A 1 77 ? -15.281 -16.422 -0.699 1 94.56 77 THR A CA 1
ATOM 603 C C . THR A 1 77 ? -16.375 -15.391 -0.474 1 94.56 77 THR A C 1
ATOM 605 O O . THR A 1 77 ? -17.547 -15.742 -0.299 1 94.56 77 THR A O 1
ATOM 608 N N . TYR A 1 78 ? -16 -14.164 -0.411 1 95.5 78 TYR A N 1
ATOM 609 C CA . TYR A 1 78 ? -16.969 -13.086 -0.214 1 95.5 78 TYR A CA 1
ATOM 610 C C . TYR A 1 78 ? -17.062 -12.219 -1.458 1 95.5 78 TYR A C 1
ATOM 612 O O . TYR A 1 78 ? -16.062 -11.938 -2.115 1 95.5 78 TYR A O 1
ATOM 620 N N . GLU A 1 79 ? -18.266 -11.852 -1.691 1 94.38 79 GLU A N 1
ATOM 621 C CA . GLU A 1 79 ? -18.516 -11 -2.848 1 94.38 79 GLU A CA 1
ATOM 622 C C . GLU A 1 79 ? -18.797 -9.555 -2.422 1 94.38 79 GLU A C 1
ATOM 624 O O . GLU A 1 79 ? -19.406 -9.32 -1.377 1 94.38 79 GLU A O 1
ATOM 629 N N . VAL A 1 80 ? -18.328 -8.664 -3.223 1 96.75 80 VAL A N 1
ATOM 630 C CA . VAL A 1 80 ? -18.547 -7.234 -3.008 1 96.75 80 VAL A CA 1
ATOM 631 C C . VAL A 1 80 ? -19.797 -6.777 -3.752 1 96.75 80 VAL A C 1
ATOM 633 O O . VAL A 1 80 ? -20.031 -7.184 -4.895 1 96.75 80 VAL A O 1
ATOM 636 N N . ALA A 1 81 ? -20.672 -6.023 -3.068 1 96.94 81 ALA A N 1
ATOM 637 C CA . ALA A 1 81 ? -21.844 -5.465 -3.721 1 96.94 81 ALA A CA 1
ATOM 638 C C . ALA A 1 81 ? -21.594 -4.039 -4.195 1 96.94 81 ALA A C 1
ATOM 640 O O . ALA A 1 81 ? -21.125 -3.195 -3.426 1 96.94 81 ALA A O 1
ATOM 641 N N . ARG A 1 82 ? -21.922 -3.811 -5.441 1 95.25 82 ARG A N 1
ATOM 642 C CA . ARG A 1 82 ? -21.688 -2.494 -6.027 1 95.25 82 ARG A CA 1
ATOM 643 C C . ARG A 1 82 ? -23 -1.818 -6.41 1 95.25 82 ARG A C 1
ATOM 645 O O . ARG A 1 82 ? -23.891 -2.455 -6.98 1 95.25 82 ARG A O 1
ATOM 652 N N . SER A 1 83 ? -23.109 -0.611 -6.012 1 94.94 83 SER A N 1
ATOM 653 C CA . SER A 1 83 ? -24.188 0.247 -6.465 1 94.94 83 SER A CA 1
ATOM 654 C C . SER A 1 83 ? -23.672 1.424 -7.277 1 94.94 83 SER A C 1
ATOM 656 O O . SER A 1 83 ? -22.469 1.521 -7.535 1 94.94 83 SER A O 1
ATOM 658 N N . GLU A 1 84 ? -24.484 2.307 -7.715 1 94.31 84 GLU A N 1
ATOM 659 C CA . GLU A 1 84 ? -24.094 3.465 -8.516 1 94.31 84 GLU A CA 1
ATOM 660 C C . GLU A 1 84 ? -23.297 4.461 -7.688 1 94.31 84 GLU A C 1
ATOM 662 O O . GLU A 1 84 ? -22.484 5.215 -8.227 1 94.31 84 GLU A O 1
ATOM 667 N N . THR A 1 85 ? -23.5 4.324 -6.371 1 95.12 85 THR A N 1
ATOM 668 C CA . THR A 1 85 ? -22.906 5.402 -5.582 1 95.12 85 THR A CA 1
ATOM 669 C C . THR A 1 85 ? -21.953 4.844 -4.535 1 95.12 85 THR A C 1
ATOM 671 O O . THR A 1 85 ? -21.219 5.598 -3.885 1 95.12 85 THR A O 1
ATOM 674 N N . SER A 1 86 ? -22.031 3.502 -4.344 1 97.25 86 SER A N 1
ATOM 675 C CA . SER A 1 86 ? -21.234 2.982 -3.242 1 97.25 86 SER A CA 1
ATOM 676 C C . SER A 1 86 ? -20.844 1.527 -3.48 1 97.25 86 SER A C 1
ATOM 678 O O . SER A 1 86 ? -21.375 0.878 -4.387 1 97.25 86 SER A O 1
ATOM 680 N N . ILE A 1 87 ? -19.891 1.073 -2.738 1 97.88 87 ILE A N 1
ATOM 681 C CA . ILE A 1 87 ? -19.453 -0.318 -2.705 1 97.88 87 ILE A CA 1
ATOM 682 C C . ILE A 1 87 ? -19.594 -0.872 -1.29 1 97.88 87 ILE A C 1
ATOM 684 O O . ILE A 1 87 ? -19.141 -0.254 -0.324 1 97.88 87 ILE A O 1
ATOM 688 N N . THR A 1 88 ? -20.25 -1.978 -1.161 1 98.31 88 THR A N 1
ATOM 689 C CA . THR A 1 88 ? -20.422 -2.643 0.125 1 98.31 88 THR A CA 1
ATOM 690 C C . THR A 1 88 ? -19.516 -3.861 0.236 1 98.31 88 THR A C 1
ATOM 692 O O . THR A 1 88 ? -19.609 -4.785 -0.574 1 98.31 88 THR A O 1
ATOM 695 N N . VAL A 1 89 ? -18.656 -3.859 1.218 1 98.38 89 VAL A N 1
ATOM 696 C CA . VAL A 1 89 ? -17.641 -4.895 1.388 1 98.38 89 VAL A CA 1
ATOM 697 C C . VAL A 1 89 ? -17.891 -5.66 2.686 1 98.38 89 VAL A C 1
ATOM 699 O O . VAL A 1 89 ? -17.953 -5.062 3.764 1 98.38 89 VAL A O 1
ATOM 702 N N . PRO A 1 90 ? -18.047 -6.949 2.621 1 98 90 PRO A N 1
ATOM 703 C CA . PRO A 1 90 ? -18.203 -7.738 3.848 1 98 90 PRO A CA 1
ATOM 704 C C . PRO A 1 90 ? -16.984 -7.621 4.773 1 98 90 PRO A C 1
ATOM 706 O O . PRO A 1 90 ? -15.844 -7.578 4.301 1 98 90 PRO A O 1
ATOM 709 N N . LEU A 1 91 ? -17.125 -7.66 6.027 1 95.56 91 LEU A N 1
ATOM 710 C CA . LEU A 1 91 ? -16.094 -7.41 7.02 1 95.56 91 LEU A CA 1
ATOM 711 C C . LEU A 1 91 ? -14.977 -8.438 6.906 1 95.56 91 LEU A C 1
ATOM 713 O O . LEU A 1 91 ? -13.789 -8.086 6.918 1 95.56 91 LEU A O 1
ATOM 717 N N . PRO A 1 92 ? -15.297 -9.734 6.695 1 95 92 PRO A N 1
ATOM 718 C CA . PRO A 1 92 ? -14.211 -10.711 6.641 1 95 92 PRO A CA 1
ATOM 719 C C . PRO A 1 92 ? -13.273 -10.484 5.453 1 95 92 PRO A C 1
ATOM 721 O O . PRO A 1 92 ? -12.094 -10.828 5.516 1 95 92 PRO A O 1
ATOM 724 N N . LEU A 1 93 ? -13.812 -9.867 4.367 1 97.31 93 LEU A N 1
ATOM 725 C CA . LEU A 1 93 ? -13 -9.625 3.184 1 97.31 93 LEU A CA 1
ATOM 726 C C . LEU A 1 93 ? -11.883 -8.633 3.484 1 97.31 93 LEU A C 1
ATOM 728 O O . LEU A 1 93 ? -10.773 -8.758 2.949 1 97.31 93 LEU A O 1
ATOM 732 N N . TRP A 1 94 ? -12.117 -7.668 4.355 1 95.5 94 TRP A N 1
ATOM 733 C CA . TRP A 1 94 ? -11.086 -6.727 4.773 1 95.5 94 TRP A CA 1
ATOM 734 C C . TRP A 1 94 ? -9.93 -7.457 5.449 1 95.5 94 TRP A C 1
ATOM 736 O O . TRP A 1 94 ? -8.758 -7.184 5.16 1 95.5 94 TRP A O 1
ATOM 746 N N . SER A 1 95 ? -10.266 -8.398 6.281 1 93.19 95 SER A N 1
ATOM 747 C CA . SER A 1 95 ? -9.258 -9.172 6.996 1 93.19 95 SER A CA 1
ATOM 748 C C . SER A 1 95 ? -8.484 -10.078 6.051 1 93.19 95 SER A C 1
ATOM 750 O O . SER A 1 95 ? -7.27 -10.258 6.199 1 93.19 95 SER A O 1
ATOM 752 N N . GLN A 1 96 ? -9.211 -10.648 5.125 1 95.38 96 GLN A N 1
ATOM 753 C CA . GLN A 1 96 ? -8.547 -11.492 4.133 1 95.38 96 GLN A CA 1
ATOM 754 C C . GLN A 1 96 ? -7.488 -10.703 3.369 1 95.38 96 GLN A C 1
ATOM 756 O O . GLN A 1 96 ? -6.359 -11.164 3.203 1 95.38 96 GLN A O 1
ATOM 761 N N . ILE A 1 97 ? -7.867 -9.484 2.975 1 96.62 97 ILE A N 1
ATOM 762 C CA . ILE A 1 97 ? -6.953 -8.641 2.213 1 96.62 97 ILE A CA 1
ATOM 763 C C . ILE A 1 97 ? -5.75 -8.266 3.076 1 96.62 97 ILE A C 1
ATOM 765 O O . ILE A 1 97 ? -4.613 -8.266 2.6 1 96.62 97 ILE A O 1
ATOM 769 N N . ASP A 1 98 ? -5.973 -8.062 4.305 1 93 98 ASP A N 1
ATOM 770 C CA . ASP A 1 98 ? -4.906 -7.715 5.238 1 93 98 ASP A CA 1
ATOM 771 C C . ASP A 1 98 ? -3.881 -8.836 5.352 1 93 98 ASP A C 1
ATOM 773 O O . ASP A 1 98 ? -2.676 -8.602 5.25 1 93 98 ASP A O 1
ATOM 777 N N . VAL A 1 99 ? -4.332 -9.984 5.531 1 93.75 99 VAL A N 1
ATOM 778 C CA . VAL A 1 99 ? -3.461 -11.141 5.688 1 93.75 99 VAL A CA 1
ATOM 779 C C . VAL A 1 99 ? -2.666 -11.375 4.402 1 93.75 99 VAL A C 1
ATOM 781 O O . VAL A 1 99 ? -1.459 -11.617 4.445 1 93.75 99 VAL A O 1
ATOM 784 N N . LEU A 1 100 ? -3.326 -11.25 3.271 1 95.44 100 LEU A N 1
ATOM 785 C CA . LEU A 1 100 ? -2.66 -11.43 1.985 1 95.44 100 LEU A CA 1
ATOM 786 C C . LEU A 1 100 ? -1.568 -10.391 1.787 1 95.44 100 LEU A C 1
ATOM 788 O O . LEU A 1 100 ? -0.448 -10.719 1.396 1 95.44 100 LEU A O 1
ATOM 792 N N . SER A 1 101 ? -1.94 -9.156 2.08 1 94.44 101 SER A N 1
ATOM 793 C CA . SER A 1 101 ? -1 -8.055 1.918 1 94.44 101 SER A CA 1
ATOM 794 C C . SER A 1 101 ? 0.221 -8.234 2.814 1 94.44 101 SER A C 1
ATOM 796 O O . SER A 1 101 ? 1.354 -8.008 2.381 1 94.44 101 SER A O 1
ATOM 798 N N . TRP A 1 102 ? -0.037 -8.633 3.969 1 91.75 102 TRP A N 1
ATOM 799 C CA . TRP A 1 102 ? 1.044 -8.82 4.93 1 91.75 102 TRP A CA 1
ATOM 800 C C . TRP A 1 102 ? 1.977 -9.945 4.496 1 91.75 102 TRP A C 1
ATOM 802 O O . TRP A 1 102 ? 3.199 -9.781 4.492 1 91.75 102 TRP A O 1
ATOM 812 N N . SER A 1 103 ? 1.453 -11.07 4.141 1 92.94 103 SER A N 1
ATOM 813 C CA . SER A 1 103 ? 2.254 -12.219 3.748 1 92.94 103 SER A CA 1
ATOM 814 C C . SER A 1 103 ? 3.119 -11.906 2.531 1 92.94 103 SER A C 1
ATOM 816 O O . SER A 1 103 ? 4.301 -12.258 2.496 1 92.94 103 SER A O 1
ATOM 818 N N . LEU A 1 104 ? 2.496 -11.258 1.589 1 94.81 104 LEU A N 1
ATOM 819 C CA . LEU A 1 104 ? 3.23 -10.883 0.383 1 94.81 104 LEU A CA 1
ATOM 820 C C . LEU A 1 104 ? 4.355 -9.906 0.708 1 94.81 104 LEU A C 1
ATOM 822 O O . LEU A 1 104 ? 5.477 -10.062 0.217 1 94.81 104 LEU A O 1
ATOM 826 N N . ALA A 1 105 ? 4.07 -8.961 1.524 1 90.12 105 ALA A N 1
ATOM 827 C CA . ALA A 1 105 ? 5.066 -7.961 1.894 1 90.12 105 ALA A CA 1
ATOM 828 C C . ALA A 1 105 ? 6.246 -8.602 2.619 1 90.12 105 ALA A C 1
ATOM 830 O O . ALA A 1 105 ? 7.402 -8.258 2.357 1 90.12 105 ALA A O 1
ATOM 831 N N . VAL A 1 106 ? 5.988 -9.5 3.518 1 89.38 106 VAL A N 1
ATOM 832 C CA . VAL A 1 106 ? 7.027 -10.18 4.281 1 89.38 106 VAL A CA 1
ATOM 833 C C . VAL A 1 106 ? 7.934 -10.961 3.336 1 89.38 106 VAL A C 1
ATOM 835 O O . VAL A 1 106 ? 9.164 -10.891 3.439 1 89.38 106 VAL A O 1
ATOM 838 N N . HIS A 1 107 ? 7.359 -11.602 2.426 1 92.38 107 HIS A N 1
ATOM 839 C CA . HIS A 1 107 ? 8.133 -12.398 1.474 1 92.38 107 HIS A CA 1
ATOM 840 C C . HIS A 1 107 ? 9.008 -11.5 0.599 1 92.38 107 HIS A C 1
ATOM 842 O O . HIS A 1 107 ? 10.203 -11.758 0.445 1 92.38 107 HIS A O 1
ATOM 848 N N . LEU A 1 108 ? 8.375 -10.469 0.088 1 90 108 LEU A N 1
ATOM 849 C CA . LEU A 1 108 ? 9.078 -9.609 -0.86 1 90 108 LEU A CA 1
ATOM 850 C C . LEU A 1 108 ? 10.18 -8.82 -0.166 1 90 108 LEU A C 1
ATOM 852 O O . LEU A 1 108 ? 11.211 -8.516 -0.776 1 90 108 LEU A O 1
ATOM 856 N N . LYS A 1 109 ? 9.953 -8.516 1.05 1 83.94 109 LYS A N 1
ATOM 857 C CA . LYS A 1 109 ? 10.961 -7.793 1.825 1 83.94 109 LYS A CA 1
ATOM 858 C C . LYS A 1 109 ? 12.25 -8.602 1.946 1 83.94 109 LYS A C 1
ATOM 860 O O . LYS A 1 109 ? 13.344 -8.039 1.931 1 83.94 109 LYS A O 1
ATOM 865 N N . LYS A 1 110 ? 12.156 -9.836 2.027 1 84.19 110 LYS A N 1
ATOM 866 C CA . LYS A 1 110 ? 13.312 -10.719 2.137 1 84.19 110 LYS A CA 1
ATOM 867 C C . LYS A 1 110 ? 14.133 -10.719 0.847 1 84.19 110 LYS A C 1
ATOM 869 O O . LYS A 1 110 ? 15.312 -11.062 0.856 1 84.19 110 LYS A O 1
ATOM 874 N N . HIS A 1 111 ? 13.461 -10.312 -0.192 1 81.44 111 HIS A N 1
ATOM 875 C CA . HIS A 1 111 ? 14.102 -10.352 -1.5 1 81.44 111 HIS A CA 1
ATOM 876 C C . HIS A 1 111 ? 14.266 -8.953 -2.08 1 81.44 111 HIS A C 1
ATOM 878 O O . HIS A 1 111 ? 14.453 -8.789 -3.287 1 81.44 111 HIS A O 1
ATOM 884 N N . ALA A 1 112 ? 14.07 -8.008 -1.264 1 73.56 112 ALA A N 1
ATOM 885 C CA . ALA A 1 112 ? 14.016 -6.605 -1.686 1 73.56 112 ALA A CA 1
ATOM 886 C C . ALA A 1 112 ? 15.32 -6.18 -2.34 1 73.56 112 ALA A C 1
ATOM 888 O O . ALA A 1 112 ? 15.344 -5.262 -3.164 1 73.56 112 ALA A O 1
ATOM 889 N N . SER A 1 113 ? 16.312 -6.816 -2.045 1 68.31 113 SER A N 1
ATOM 890 C CA . SER A 1 113 ? 17.625 -6.461 -2.592 1 68.31 113 SER A CA 1
ATOM 891 C C . SER A 1 113 ? 17.75 -6.918 -4.043 1 68.31 113 SER A C 1
ATOM 893 O O . SER A 1 113 ? 18.516 -6.336 -4.812 1 68.31 113 SER A O 1
ATOM 895 N N . SER A 1 114 ? 17 -7.77 -4.402 1 69.31 114 SER A N 1
ATOM 896 C CA . SER A 1 114 ? 17.172 -8.391 -5.711 1 69.31 114 SER A CA 1
ATOM 897 C C . SER A 1 114 ? 16.047 -7.992 -6.66 1 69.31 114 SER A C 1
ATOM 899 O O . SER A 1 114 ? 16.234 -7.957 -7.875 1 69.31 114 SER A O 1
ATOM 901 N N . VAL A 1 115 ? 14.969 -7.73 -6.074 1 69.94 115 VAL A N 1
ATOM 902 C CA . VAL A 1 115 ? 13.781 -7.52 -6.898 1 69.94 115 VAL A CA 1
ATOM 903 C C . VAL A 1 115 ? 13.016 -6.301 -6.398 1 69.94 115 VAL A C 1
ATOM 905 O O . VAL A 1 115 ? 12.828 -6.129 -5.191 1 69.94 115 VAL A O 1
ATOM 908 N N . HIS A 1 116 ? 12.703 -5.375 -7.336 1 74.12 116 HIS A N 1
ATOM 909 C CA . HIS A 1 116 ? 11.828 -4.246 -7.02 1 74.12 116 HIS A CA 1
ATOM 910 C C . HIS A 1 116 ? 10.5 -4.352 -7.762 1 74.12 116 HIS A C 1
ATOM 912 O O . HIS A 1 116 ? 10.312 -3.707 -8.797 1 74.12 116 HIS A O 1
ATOM 918 N N . PRO A 1 117 ? 9.742 -5.172 -7.215 1 74.88 117 PRO A N 1
ATOM 919 C CA . PRO A 1 117 ? 8.461 -5.309 -7.91 1 74.88 117 PRO A CA 1
ATOM 920 C C . PRO A 1 117 ? 7.578 -4.074 -7.766 1 74.88 117 PRO A C 1
ATOM 922 O O . PRO A 1 117 ? 7.758 -3.285 -6.836 1 74.88 117 PRO A O 1
ATOM 925 N N . PRO A 1 118 ? 6.73 -3.938 -8.758 1 81.19 118 PRO A N 1
ATOM 926 C CA . PRO A 1 118 ? 5.758 -2.852 -8.617 1 81.19 118 PRO A CA 1
ATOM 927 C C . PRO A 1 118 ? 4.875 -3.008 -7.379 1 81.19 118 PRO A C 1
ATOM 929 O O . PRO A 1 118 ? 4.723 -4.117 -6.859 1 81.19 118 PRO A O 1
ATOM 932 N N . GLN A 1 119 ? 4.41 -1.93 -6.953 1 85.62 119 GLN A N 1
ATOM 933 C CA . GLN A 1 119 ? 3.559 -1.961 -5.77 1 85.62 119 GLN A CA 1
ATOM 934 C C . GLN A 1 119 ? 2.17 -2.5 -6.105 1 85.62 119 GLN A C 1
ATOM 936 O O . GLN A 1 119 ? 1.509 -2.002 -7.02 1 85.62 119 GLN A O 1
ATOM 941 N N . LEU A 1 120 ? 1.821 -3.525 -5.438 1 94.5 120 LEU A N 1
ATOM 942 C CA . LEU A 1 120 ? 0.511 -4.137 -5.625 1 94.5 120 LEU A CA 1
ATOM 943 C C . LEU A 1 120 ? -0.478 -3.643 -4.574 1 94.5 120 LEU A C 1
ATOM 945 O O . LEU A 1 120 ? -0.178 -3.654 -3.379 1 94.5 120 LEU A O 1
ATOM 949 N N . ASP A 1 121 ? -1.555 -3.123 -5.055 1 95.38 121 ASP A N 1
ATOM 950 C CA . ASP A 1 121 ? -2.65 -2.725 -4.176 1 95.38 121 ASP A CA 1
ATOM 951 C C . ASP A 1 121 ? -3.775 -3.756 -4.199 1 95.38 121 ASP A C 1
ATOM 953 O O . ASP A 1 121 ? -4.586 -3.781 -5.125 1 95.38 121 ASP A O 1
ATOM 957 N N . LEU A 1 122 ? -3.9 -4.578 -3.133 1 97.56 122 LEU A N 1
ATOM 958 C CA . LEU A 1 122 ? -4.824 -5.707 -3.117 1 97.56 122 LEU A CA 1
ATOM 959 C C . LEU A 1 122 ? -6.258 -5.234 -2.91 1 97.56 122 LEU A C 1
ATOM 961 O O . LEU A 1 122 ? -7.207 -5.945 -3.248 1 97.56 122 LEU A O 1
ATOM 965 N N . TYR A 1 123 ? -6.496 -4.016 -2.326 1 97.5 123 TYR A N 1
ATOM 966 C CA . TYR A 1 123 ? -7.848 -3.469 -2.246 1 97.5 123 TYR A CA 1
ATOM 967 C C . TYR A 1 123 ? -8.398 -3.174 -3.635 1 97.5 123 TYR A C 1
ATOM 969 O O . TYR A 1 123 ? -9.523 -3.566 -3.957 1 97.5 123 TYR A O 1
ATOM 977 N N . LYS A 1 124 ? -7.57 -2.58 -4.41 1 96.62 124 LYS A N 1
ATOM 978 C CA . LYS A 1 124 ? -7.977 -2.236 -5.77 1 96.62 124 LYS A CA 1
ATOM 979 C C . LYS A 1 124 ? -8.172 -3.488 -6.621 1 96.62 124 LYS A C 1
ATOM 981 O O . LYS A 1 124 ? -9.055 -3.533 -7.477 1 96.62 124 LYS A O 1
ATOM 986 N N . LEU A 1 125 ? -7.352 -4.445 -6.336 1 97.81 125 LEU A N 1
ATOM 987 C CA . LEU A 1 125 ? -7.438 -5.688 -7.094 1 97.81 125 LEU A CA 1
ATOM 988 C C . LEU A 1 125 ? -8.719 -6.445 -6.754 1 97.81 125 LEU A C 1
ATOM 990 O O . LEU A 1 125 ? -9.477 -6.828 -7.648 1 97.81 125 LEU A O 1
ATOM 994 N N . ILE A 1 126 ? -8.953 -6.633 -5.508 1 98.12 126 ILE A N 1
ATOM 995 C CA . ILE A 1 126 ? -9.977 -7.566 -5.051 1 98.12 126 ILE A CA 1
ATOM 996 C C . ILE A 1 126 ? -11.328 -6.855 -4.977 1 98.12 126 ILE A C 1
ATOM 998 O O . ILE A 1 126 ? -12.359 -7.418 -5.355 1 98.12 126 ILE A O 1
ATOM 1002 N N . ILE A 1 127 ? -11.32 -5.629 -4.5 1 97.81 127 ILE A N 1
ATOM 1003 C CA . ILE A 1 127 ? -12.578 -4.926 -4.285 1 97.81 127 ILE A CA 1
ATOM 1004 C C . ILE A 1 127 ? -12.961 -4.16 -5.551 1 97.81 127 ILE A C 1
ATOM 1006 O O . ILE A 1 127 ? -14.086 -4.293 -6.051 1 97.81 127 ILE A O 1
ATOM 1010 N N . LEU A 1 128 ? -12.008 -3.408 -6.094 1 95.81 128 LEU A N 1
ATOM 1011 C CA . LEU A 1 128 ? -12.336 -2.551 -7.23 1 95.81 128 LEU A CA 1
ATOM 1012 C C . LEU A 1 128 ? -12.133 -3.291 -8.547 1 95.81 128 LEU A C 1
ATOM 1014 O O . LEU A 1 128 ? -12.609 -2.846 -9.594 1 95.81 128 LEU A O 1
ATOM 1018 N N . LYS A 1 129 ? -11.383 -4.387 -8.555 1 94.75 129 LYS A N 1
ATOM 1019 C CA . LYS A 1 129 ? -11.133 -5.219 -9.727 1 94.75 129 LYS A CA 1
ATOM 1020 C C . LYS A 1 129 ? -10.477 -4.41 -10.844 1 94.75 129 LYS A C 1
ATOM 1022 O O . LYS A 1 129 ? -10.875 -4.508 -12.008 1 94.75 129 LYS A O 1
ATOM 1027 N N . GLU A 1 130 ? -9.508 -3.67 -10.461 1 93.88 130 GLU A N 1
ATOM 1028 C CA . GLU A 1 130 ? -8.789 -2.832 -11.414 1 93.88 130 GLU A CA 1
ATOM 1029 C C . GLU A 1 130 ? -7.84 -3.662 -12.273 1 93.88 130 GLU A C 1
ATOM 1031 O O . GLU A 1 130 ? -7.02 -4.414 -11.742 1 93.88 130 GLU A O 1
ATOM 1036 N N . SER A 1 131 ? -7.895 -3.426 -13.516 1 94.19 131 SER A N 1
ATOM 1037 C CA . SER A 1 131 ? -7.113 -4.215 -14.469 1 94.19 131 SER A CA 1
ATOM 1038 C C . SER A 1 131 ? -5.617 -3.988 -14.273 1 94.19 131 SER A C 1
ATOM 1040 O O . SER A 1 131 ? -4.816 -4.91 -14.445 1 94.19 131 SER A O 1
ATOM 1042 N N . GLU A 1 132 ? -5.223 -2.783 -13.938 1 93.12 132 GLU A N 1
ATOM 1043 C CA . GLU A 1 132 ? -3.811 -2.482 -13.734 1 93.12 132 GLU A CA 1
ATOM 1044 C C . GLU A 1 132 ? -3.236 -3.293 -12.578 1 93.12 132 GLU A C 1
ATOM 1046 O O . GLU A 1 132 ? -2.08 -3.719 -12.625 1 93.12 132 GLU A O 1
ATOM 1051 N N . GLN A 1 133 ? -4.043 -3.486 -11.578 1 96.12 133 GLN A N 1
ATOM 1052 C CA . GLN A 1 133 ? -3.594 -4.277 -10.438 1 96.12 133 GLN A CA 1
ATOM 1053 C C . GLN A 1 133 ? -3.498 -5.758 -10.797 1 96.12 133 GLN A C 1
ATOM 1055 O O . GLN A 1 133 ? -2.639 -6.477 -10.281 1 96.12 133 GLN A O 1
ATOM 1060 N N . LEU A 1 134 ? -4.391 -6.184 -11.688 1 97.44 134 LEU A N 1
ATOM 1061 C CA . LEU A 1 134 ? -4.305 -7.559 -12.172 1 97.44 134 LEU A CA 1
ATOM 1062 C C . LEU A 1 134 ? -2.992 -7.789 -12.914 1 97.44 134 LEU A C 1
ATOM 1064 O O . LEU A 1 134 ? -2.328 -8.805 -12.711 1 97.44 134 LEU A O 1
ATOM 1068 N N . ARG A 1 135 ? -2.691 -6.855 -13.711 1 95.94 135 ARG A N 1
ATOM 1069 C CA . ARG A 1 135 ? -1.412 -6.926 -14.406 1 95.94 135 ARG A CA 1
ATOM 1070 C C . ARG A 1 135 ? -0.251 -6.992 -13.422 1 95.94 135 ARG A C 1
ATOM 1072 O O . ARG A 1 135 ? 0.646 -7.828 -13.57 1 95.94 135 ARG A O 1
ATOM 1079 N N . THR A 1 136 ? -0.238 -6.156 -12.43 1 96.12 136 THR A N 1
ATOM 1080 C CA . THR A 1 136 ? 0.806 -6.109 -11.414 1 96.12 136 THR A CA 1
ATOM 1081 C C . THR A 1 136 ? 0.888 -7.434 -10.664 1 96.12 136 THR A C 1
ATOM 1083 O O . THR A 1 136 ? 1.981 -7.93 -10.383 1 96.12 136 THR A O 1
ATOM 1086 N N . LEU A 1 137 ? -0.281 -7.969 -10.352 1 97.88 137 LEU A N 1
ATOM 1087 C CA . LEU A 1 137 ? -0.302 -9.266 -9.672 1 97.88 137 LEU A CA 1
ATOM 1088 C C . LEU A 1 137 ? 0.369 -10.336 -10.531 1 97.88 137 LEU A C 1
ATOM 1090 O O . LEU A 1 137 ? 1.166 -11.125 -10.023 1 97.88 137 LEU A O 1
ATOM 1094 N N . CYS A 1 138 ? 0.034 -10.32 -11.766 1 97.56 138 CYS A N 1
ATOM 1095 C CA . CYS A 1 138 ? 0.627 -11.305 -12.664 1 97.56 138 CYS A CA 1
ATOM 1096 C C . CYS A 1 138 ? 2.146 -11.18 -12.68 1 97.56 138 CYS A C 1
ATOM 1098 O O . CYS A 1 138 ? 2.855 -12.188 -12.617 1 97.56 138 CYS A O 1
ATOM 1100 N N . GLN A 1 139 ? 2.623 -10.023 -12.711 1 95.19 139 GLN A N 1
ATOM 1101 C CA . GLN A 1 139 ? 4.062 -9.797 -12.695 1 95.19 139 GLN A CA 1
ATOM 1102 C C . GLN A 1 139 ? 4.684 -10.305 -11.398 1 95.19 139 GLN A C 1
ATOM 1104 O O . GLN A 1 139 ? 5.746 -10.938 -11.414 1 95.19 139 GLN A O 1
ATOM 1109 N N . ILE A 1 140 ? 4.051 -10.055 -10.352 1 96.38 140 ILE A N 1
ATOM 1110 C CA . ILE A 1 140 ? 4.543 -10.5 -9.055 1 96.38 140 ILE A CA 1
ATOM 1111 C C . ILE A 1 140 ? 4.527 -12.023 -8.984 1 96.38 140 ILE A C 1
ATOM 1113 O O . ILE A 1 140 ? 5.469 -12.641 -8.477 1 96.38 140 ILE A O 1
ATOM 1117 N N . LEU A 1 141 ? 3.477 -12.602 -9.531 1 96.94 141 LEU A N 1
ATOM 1118 C CA . LEU A 1 141 ? 3.395 -14.062 -9.539 1 96.94 141 LEU A CA 1
ATOM 1119 C C . LEU A 1 141 ? 4.539 -14.664 -10.344 1 96.94 141 LEU A C 1
ATOM 1121 O O . LEU A 1 141 ? 5.117 -15.68 -9.953 1 96.94 141 LEU A O 1
ATOM 1125 N N . ILE A 1 142 ? 4.828 -14.039 -11.414 1 95.25 142 ILE A N 1
ATOM 1126 C CA . ILE A 1 142 ? 5.938 -14.516 -12.234 1 95.25 142 ILE A CA 1
ATOM 1127 C C . ILE A 1 142 ? 7.234 -14.461 -11.438 1 95.25 142 ILE A C 1
ATOM 1129 O O . ILE A 1 142 ? 8 -15.422 -11.422 1 95.25 142 ILE A O 1
ATOM 1133 N N . VAL A 1 143 ? 7.449 -13.422 -10.703 1 94.12 143 VAL A N 1
ATOM 1134 C CA . VAL A 1 143 ? 8.641 -13.266 -9.875 1 94.12 143 VAL A CA 1
ATOM 1135 C C . VAL A 1 143 ? 8.656 -14.336 -8.789 1 94.12 143 VAL A C 1
ATOM 1137 O O . VAL A 1 143 ? 9.672 -15 -8.578 1 94.12 143 VAL A O 1
ATOM 1140 N N . LEU A 1 144 ? 7.57 -14.516 -8.18 1 94.69 144 LEU A N 1
ATOM 1141 C CA . LEU A 1 144 ? 7.477 -15.492 -7.102 1 94.69 144 LEU A CA 1
ATOM 1142 C C . LEU A 1 144 ? 7.75 -16.906 -7.621 1 94.69 144 LEU A C 1
ATOM 1144 O O . LEU A 1 144 ? 8.531 -17.641 -7.027 1 94.69 144 LEU A O 1
ATOM 1148 N N . GLY A 1 145 ? 7.195 -17.188 -8.711 1 94.81 145 GLY A N 1
ATOM 1149 C CA . GLY A 1 145 ? 7.246 -18.547 -9.227 1 94.81 145 GLY A CA 1
ATOM 1150 C C . GLY A 1 145 ? 8.547 -18.859 -9.945 1 94.81 145 GLY A C 1
ATOM 1151 O O . GLY A 1 145 ? 8.875 -20.031 -10.148 1 94.81 145 GLY A O 1
ATOM 1152 N N . THR A 1 146 ? 9.297 -17.844 -10.312 1 92.94 146 THR A N 1
ATOM 1153 C CA . THR A 1 146 ? 10.484 -18.109 -11.109 1 92.94 146 THR A CA 1
ATOM 1154 C C . THR A 1 146 ? 11.742 -17.688 -10.359 1 92.94 146 THR A C 1
ATOM 1156 O O . THR A 1 146 ? 12.859 -17.984 -10.789 1 92.94 146 THR A O 1
ATOM 1159 N N . PHE A 1 147 ? 11.57 -17.016 -9.25 1 91.31 147 PHE A N 1
ATOM 1160 C CA . PHE A 1 147 ? 12.781 -16.469 -8.648 1 91.31 147 PHE A CA 1
ATOM 1161 C C . PHE A 1 147 ? 12.766 -16.656 -7.137 1 91.31 147 PHE A C 1
ATOM 1163 O O . PHE A 1 147 ? 13.695 -17.219 -6.566 1 91.31 147 PHE A O 1
ATOM 1170 N N . SER A 1 148 ? 11.734 -16.266 -6.465 1 89.94 148 SER A N 1
ATOM 1171 C CA . SER A 1 148 ? 11.836 -16.062 -5.023 1 89.94 148 SER A CA 1
ATOM 1172 C C . SER A 1 148 ? 11.25 -17.25 -4.258 1 89.94 148 SER A C 1
ATOM 1174 O O . SER A 1 148 ? 11.484 -17.391 -3.055 1 89.94 148 SER A O 1
ATOM 1176 N N . SER A 1 149 ? 10.477 -18.047 -4.91 1 89.31 149 SER A N 1
ATOM 1177 C CA . SER A 1 149 ? 9.859 -19.172 -4.219 1 89.31 149 SER A CA 1
ATOM 1178 C C . SER A 1 149 ? 10.766 -20.406 -4.227 1 89.31 149 SER A C 1
ATOM 1180 O O . SER A 1 149 ? 11.734 -20.453 -4.992 1 89.31 149 SER A O 1
ATOM 1182 N N . ARG A 1 150 ? 10.445 -21.391 -3.373 1 86.31 150 ARG A N 1
ATOM 1183 C CA . ARG A 1 150 ? 11.156 -22.656 -3.355 1 86.31 150 ARG A CA 1
ATOM 1184 C C . ARG A 1 150 ? 10.891 -23.453 -4.633 1 86.31 150 ARG A C 1
ATOM 1186 O O . ARG A 1 150 ? 11.617 -24.391 -4.949 1 86.31 150 ARG A O 1
ATOM 1193 N N . LEU A 1 151 ? 9.898 -23.062 -5.348 1 92.12 151 LEU A N 1
ATOM 1194 C CA . LEU A 1 151 ? 9.508 -23.781 -6.551 1 92.12 151 LEU A CA 1
ATOM 1195 C C . LEU A 1 151 ? 9.984 -23.062 -7.801 1 92.12 151 LEU A C 1
ATOM 1197 O O . LEU A 1 151 ? 9.555 -23.375 -8.914 1 92.12 151 LEU A O 1
ATOM 1201 N N . ALA A 1 152 ? 10.836 -22.141 -7.582 1 91.75 152 ALA A N 1
ATOM 1202 C CA . ALA A 1 152 ? 11.258 -21.234 -8.656 1 91.75 152 ALA A CA 1
ATOM 1203 C C . ALA A 1 152 ? 11.852 -22.016 -9.82 1 91.75 152 ALA A C 1
ATOM 1205 O O . ALA A 1 152 ? 11.547 -21.734 -10.984 1 91.75 152 ALA A O 1
ATOM 1206 N N . SER A 1 153 ? 12.695 -22.922 -9.516 1 91.75 153 SER A N 1
ATOM 1207 C CA . SER A 1 153 ? 13.328 -23.719 -10.57 1 91.75 153 SER A CA 1
ATOM 1208 C C . SER A 1 153 ? 12.297 -24.484 -11.383 1 91.75 153 SER A C 1
ATOM 1210 O O . SER A 1 153 ? 12.359 -24.516 -12.617 1 91.75 153 SER A O 1
ATOM 1212 N N . ARG A 1 154 ? 11.406 -25.062 -10.719 1 93.12 154 ARG A N 1
ATOM 1213 C CA . ARG A 1 154 ? 10.336 -25.781 -11.398 1 93.12 154 ARG A CA 1
ATOM 1214 C C . ARG A 1 154 ? 9.477 -24.828 -12.234 1 93.12 154 ARG A C 1
ATOM 1216 O O . ARG A 1 154 ? 9.102 -25.156 -13.359 1 93.12 154 ARG A O 1
ATOM 1223 N N . GLY A 1 155 ? 9.172 -23.719 -11.617 1 95.06 155 GLY A N 1
ATOM 1224 C CA . GLY A 1 155 ? 8.383 -22.719 -12.328 1 95.06 155 GLY A CA 1
ATOM 1225 C C . GLY A 1 155 ? 9.023 -22.266 -13.625 1 95.06 155 GLY A C 1
ATOM 1226 O O . GLY A 1 155 ? 8.336 -22.062 -14.625 1 95.06 155 GLY A O 1
ATOM 1227 N N . GLN A 1 156 ? 10.281 -22.156 -13.578 1 93.12 156 GLN A N 1
ATOM 1228 C CA . GLN A 1 156 ? 11.008 -21.766 -14.789 1 93.12 156 GLN A CA 1
ATOM 1229 C C . GLN A 1 156 ? 10.906 -22.859 -15.852 1 93.12 156 GLN A C 1
ATOM 1231 O O . GLN A 1 156 ? 10.68 -22.562 -17.031 1 93.12 156 GLN A O 1
ATOM 1236 N N . ALA A 1 157 ? 11.047 -24 -15.383 1 93.56 157 ALA A N 1
ATOM 1237 C CA . ALA A 1 157 ? 10.984 -25.125 -16.312 1 93.56 157 ALA A CA 1
ATOM 1238 C C . ALA A 1 157 ? 9.594 -25.234 -16.922 1 93.56 157 ALA A C 1
ATOM 1240 O O . ALA A 1 157 ? 9.461 -25.562 -18.109 1 93.56 157 ALA A O 1
ATOM 1241 N N . PHE A 1 158 ? 8.586 -24.984 -16.203 1 94.94 158 PHE A N 1
ATOM 1242 C CA . PHE A 1 158 ? 7.207 -25.141 -16.656 1 94.94 158 PHE A CA 1
ATOM 1243 C C . PHE A 1 158 ? 6.898 -24.188 -17.797 1 94.94 158 PHE A C 1
ATOM 1245 O O . PHE A 1 158 ? 5.992 -24.422 -18.594 1 94.94 158 PHE A O 1
ATOM 1252 N N . ILE A 1 159 ? 7.613 -23.094 -17.844 1 93.62 159 ILE A N 1
ATOM 1253 C CA . ILE A 1 159 ? 7.375 -22.109 -18.891 1 93.62 159 ILE A CA 1
ATOM 1254 C C . ILE A 1 159 ? 7.656 -22.719 -20.266 1 93.62 159 ILE A C 1
ATOM 1256 O O . ILE A 1 159 ? 6.988 -22.391 -21.25 1 93.62 159 ILE A O 1
ATOM 1260 N N . GLU A 1 160 ? 8.547 -23.641 -20.281 1 90.62 160 GLU A N 1
ATOM 1261 C CA . GLU A 1 160 ? 8.977 -24.25 -21.547 1 90.62 160 GLU A CA 1
ATOM 1262 C C . GLU A 1 160 ? 7.902 -25.172 -22.109 1 90.62 160 GLU A C 1
ATOM 1264 O O . GLU A 1 160 ? 7.906 -25.469 -23.297 1 90.62 160 GLU A O 1
ATOM 1269 N N . PHE A 1 161 ? 7.012 -25.594 -21.328 1 91 161 PHE A N 1
ATOM 1270 C CA . PHE A 1 161 ? 5.984 -26.531 -21.766 1 91 161 PHE A CA 1
ATOM 1271 C C . PHE A 1 161 ? 4.719 -25.797 -22.188 1 91 161 PHE A C 1
ATOM 1273 O O . PHE A 1 161 ? 3.77 -26.422 -22.672 1 91 161 PHE A O 1
ATOM 1280 N N . LEU A 1 162 ? 4.711 -24.5 -22.109 1 95.38 162 LEU A N 1
ATOM 1281 C CA . LEU A 1 162 ? 3.537 -23.703 -22.438 1 95.38 162 LEU A CA 1
ATOM 1282 C C . LEU A 1 162 ? 3.49 -23.422 -23.938 1 95.38 162 LEU A C 1
ATOM 1284 O O . LEU A 1 162 ? 4.516 -23.5 -24.625 1 95.38 162 LEU A O 1
ATOM 1288 N N . PRO A 1 163 ? 2.266 -23.219 -24.422 1 93.94 163 PRO A N 1
ATOM 1289 C CA . PRO A 1 163 ? 2.176 -22.734 -25.797 1 93.94 163 PRO A CA 1
ATOM 1290 C C . PRO A 1 163 ? 3.014 -21.484 -26.031 1 93.94 163 PRO A C 1
ATOM 1292 O O . PRO A 1 163 ? 3.254 -20.703 -25.109 1 93.94 163 PRO A O 1
ATOM 1295 N N . GLU A 1 164 ? 3.365 -21.266 -27.25 1 92.56 164 GLU A N 1
ATOM 1296 C CA . GLU A 1 164 ? 4.27 -20.188 -27.609 1 92.56 164 GLU A CA 1
ATOM 1297 C C . GLU A 1 164 ? 3.682 -18.828 -27.234 1 92.56 164 GLU A C 1
ATOM 1299 O O . GLU A 1 164 ? 4.391 -17.969 -26.703 1 92.56 164 GLU A O 1
ATOM 1304 N N . GLU A 1 165 ? 2.461 -18.688 -27.422 1 92 165 GLU A N 1
ATOM 1305 C CA . GLU A 1 165 ? 1.819 -17.406 -27.141 1 92 165 GLU A CA 1
ATOM 1306 C C . GLU A 1 165 ? 1.909 -17.062 -25.656 1 92 165 GLU A C 1
ATOM 1308 O O . GLU A 1 165 ? 2.189 -15.93 -25.281 1 92 165 GLU A O 1
ATOM 1313 N N . ASP A 1 166 ? 1.689 -18.031 -24.844 1 95.75 166 ASP A N 1
ATOM 1314 C CA . ASP A 1 166 ? 1.771 -17.859 -23.391 1 95.75 166 ASP A CA 1
ATOM 1315 C C . ASP A 1 166 ? 3.199 -17.531 -22.969 1 95.75 166 ASP A C 1
ATOM 1317 O O . ASP A 1 166 ? 3.416 -16.625 -22.141 1 95.75 166 ASP A O 1
ATOM 1321 N N . ARG A 1 167 ? 4.148 -18.188 -23.531 1 94.5 167 ARG A N 1
ATOM 1322 C CA . ARG A 1 167 ? 5.555 -17.984 -23.203 1 94.5 167 ARG A CA 1
ATOM 1323 C C . ARG A 1 167 ? 5.992 -16.562 -23.5 1 94.5 167 ARG A C 1
ATOM 1325 O O . ARG A 1 167 ? 6.672 -15.93 -22.688 1 94.5 167 ARG A O 1
ATOM 1332 N N . ILE A 1 168 ? 5.547 -16.109 -24.594 1 91.38 168 ILE A N 1
ATOM 1333 C CA . ILE A 1 168 ? 5.914 -14.766 -25.031 1 91.38 168 ILE A CA 1
ATOM 1334 C C . ILE A 1 168 ? 5.348 -13.727 -24.062 1 91.38 168 ILE A C 1
ATOM 1336 O O . ILE A 1 168 ? 6.043 -12.789 -23.672 1 91.38 168 ILE A O 1
ATOM 1340 N N . LEU A 1 169 ? 4.188 -13.938 -23.656 1 93.31 169 LEU A N 1
ATOM 1341 C CA . LEU A 1 169 ? 3.545 -13 -22.734 1 93.31 169 LEU A CA 1
ATOM 1342 C C . LEU A 1 169 ? 4.234 -12.992 -21.375 1 93.31 169 LEU A C 1
ATOM 1344 O O . LEU A 1 169 ? 4.488 -11.93 -20.812 1 93.31 169 LEU A O 1
ATOM 1348 N N . LEU A 1 170 ? 4.52 -14.172 -20.922 1 94.94 170 LEU A N 1
ATOM 1349 C CA . LEU A 1 170 ? 5.191 -14.281 -19.625 1 94.94 170 LEU A CA 1
ATOM 1350 C C . LEU A 1 170 ? 6.555 -13.602 -19.672 1 94.94 170 LEU A C 1
ATOM 1352 O O . LEU A 1 170 ? 6.926 -12.891 -18.734 1 94.94 170 LEU A O 1
ATOM 1356 N N . LYS A 1 171 ? 7.227 -13.742 -20.734 1 88.5 171 LYS A N 1
ATOM 1357 C CA . LYS A 1 171 ? 8.547 -13.141 -20.875 1 88.5 171 LYS A CA 1
ATOM 1358 C C . LYS A 1 171 ? 8.453 -11.617 -20.984 1 88.5 171 LYS A C 1
ATOM 1360 O O . LYS A 1 171 ? 9.273 -10.898 -20.422 1 88.5 171 LYS A O 1
ATOM 1365 N N . ARG A 1 172 ? 7.531 -11.211 -21.625 1 89.38 172 ARG A N 1
ATOM 1366 C CA . ARG A 1 172 ? 7.328 -9.781 -21.844 1 89.38 172 ARG A CA 1
ATOM 1367 C C . ARG A 1 172 ? 7.07 -9.062 -20.516 1 89.38 172 ARG A C 1
ATOM 1369 O O . ARG A 1 172 ? 7.484 -7.918 -20.328 1 89.38 172 ARG A O 1
ATOM 1376 N N . TYR A 1 173 ? 6.457 -9.781 -19.625 1 90.25 173 TYR A N 1
ATOM 1377 C CA . TYR A 1 173 ? 6.031 -9.102 -18.406 1 90.25 173 TYR A CA 1
ATOM 1378 C C . TYR A 1 173 ? 6.871 -9.555 -17.203 1 90.25 173 TYR A C 1
ATOM 1380 O O . TYR A 1 173 ? 6.535 -9.258 -16.062 1 90.25 173 TYR A O 1
ATOM 1388 N N . ASP A 1 174 ? 7.898 -10.297 -17.562 1 88.94 174 ASP A N 1
ATOM 1389 C CA . ASP A 1 174 ? 8.875 -10.641 -16.531 1 88.94 174 ASP A CA 1
ATOM 1390 C C . ASP A 1 174 ? 9.742 -9.438 -16.172 1 88.94 174 ASP A C 1
ATOM 1392 O O . ASP A 1 174 ? 10.602 -9.039 -16.953 1 88.94 174 ASP A O 1
ATOM 1396 N N . ILE A 1 175 ? 9.555 -8.984 -15.055 1 80.75 175 ILE A N 1
ATOM 1397 C CA . ILE A 1 175 ? 10.219 -7.742 -14.672 1 80.75 175 ILE A CA 1
ATOM 1398 C C . ILE A 1 175 ? 11.711 -8 -14.438 1 80.75 175 ILE A C 1
ATOM 1400 O O . ILE A 1 175 ? 12.523 -7.074 -14.5 1 80.75 175 ILE A O 1
ATOM 1404 N N . LEU A 1 176 ? 12.07 -9.133 -14.102 1 78.19 176 LEU A N 1
ATOM 1405 C CA . LEU A 1 176 ? 13.469 -9.484 -13.891 1 78.19 176 LEU A CA 1
ATOM 1406 C C . LEU A 1 176 ? 14.234 -9.477 -15.211 1 78.19 176 LEU A C 1
ATOM 1408 O O . LEU A 1 176 ? 15.406 -9.094 -15.25 1 78.19 176 LEU A O 1
ATOM 1412 N N . GLN A 1 177 ? 13.648 -9.898 -16.219 1 68.06 177 GLN A N 1
ATOM 1413 C CA . GLN A 1 177 ? 14.273 -9.93 -17.531 1 68.06 177 GLN A CA 1
ATOM 1414 C C . GLN A 1 177 ? 14.352 -8.531 -18.141 1 68.06 177 GLN A C 1
ATOM 1416 O O . GLN A 1 177 ? 15.32 -8.195 -18.828 1 68.06 177 GLN A O 1
ATOM 1421 N N . GLN A 1 178 ? 13.328 -7.836 -17.828 1 60.97 178 GLN A N 1
ATOM 1422 C CA . GLN A 1 178 ? 13.336 -6.473 -18.344 1 60.97 178 GLN A CA 1
ATOM 1423 C C . GLN A 1 178 ? 14.469 -5.656 -17.75 1 60.97 178 GLN A C 1
ATOM 1425 O O . GLN A 1 178 ? 15.086 -4.84 -18.438 1 60.97 178 GLN A O 1
ATOM 1430 N N . GLU A 1 179 ? 14.719 -5.98 -16.562 1 54.78 179 GLU A N 1
ATOM 1431 C CA . GLU A 1 179 ? 15.836 -5.316 -15.891 1 54.78 179 GLU A CA 1
ATOM 1432 C C . GLU A 1 179 ? 17.172 -5.797 -16.453 1 54.78 179 GLU A C 1
ATOM 1434 O O . GLU A 1 179 ? 18.094 -5 -16.625 1 54.78 179 GLU A O 1
ATOM 1439 N N . LEU A 1 180 ? 17.203 -7.051 -16.75 1 51.88 180 LEU A N 1
ATOM 1440 C CA . LEU A 1 180 ? 18.422 -7.617 -17.344 1 51.88 180 LEU A CA 1
ATOM 1441 C C . LEU A 1 180 ? 18.641 -7.062 -18.75 1 51.88 180 LEU A C 1
ATOM 1443 O O . LEU A 1 180 ? 19.781 -6.738 -19.109 1 51.88 180 LEU A O 1
ATOM 1447 N N . ASP A 1 181 ? 17.625 -7.02 -19.422 1 46.41 181 ASP A N 1
ATOM 1448 C CA . ASP A 1 181 ? 17.734 -6.461 -20.766 1 46.41 181 ASP A CA 1
ATOM 1449 C C . ASP A 1 181 ? 18.125 -4.984 -20.703 1 46.41 181 ASP A C 1
ATOM 1451 O O . ASP A 1 181 ? 18.938 -4.523 -21.5 1 46.41 181 ASP A O 1
ATOM 1455 N N . TYR A 1 182 ? 17.484 -4.367 -19.75 1 43.25 182 TYR A N 1
ATOM 1456 C CA . TYR A 1 182 ? 17.828 -2.957 -19.594 1 43.25 182 TYR A CA 1
ATOM 1457 C C . TYR A 1 182 ? 19.281 -2.795 -19.172 1 43.25 182 TYR A C 1
ATOM 1459 O O . TYR A 1 182 ? 19.984 -1.921 -19.688 1 43.25 182 TYR A O 1
ATOM 1467 N N . ARG A 1 183 ? 19.719 -3.619 -18.359 1 47.12 183 ARG A N 1
ATOM 1468 C CA . ARG A 1 183 ? 21.125 -3.621 -17.938 1 47.12 183 ARG A CA 1
ATOM 1469 C C . ARG A 1 183 ? 22.031 -4.008 -19.094 1 47.12 183 ARG A C 1
ATOM 1471 O O . ARG A 1 183 ? 23.094 -3.398 -19.281 1 47.12 183 ARG A O 1
ATOM 1478 N N . ALA A 1 184 ? 21.656 -5.055 -19.719 1 42.88 184 ALA A N 1
ATOM 1479 C CA . ALA A 1 184 ? 22.422 -5.473 -20.875 1 42.88 184 ALA A CA 1
ATOM 1480 C C . ALA A 1 184 ? 22.5 -4.367 -21.922 1 42.88 184 ALA A C 1
ATOM 1482 O O . ALA A 1 184 ? 23.547 -4.117 -22.5 1 42.88 184 ALA A O 1
ATOM 1483 N N . GLN A 1 185 ? 21.469 -3.787 -22.031 1 41.84 185 GLN A N 1
ATOM 1484 C CA . GLN A 1 185 ? 21.438 -2.68 -22.984 1 41.84 185 GLN A CA 1
ATOM 1485 C C . GLN A 1 185 ? 22.266 -1.499 -22.469 1 41.84 185 GLN A C 1
ATOM 1487 O O . GLN A 1 185 ? 23 -0.874 -23.234 1 41.84 185 GLN A O 1
ATOM 1492 N N . ARG A 1 186 ? 22.188 -1.304 -21.297 1 41.78 186 ARG A N 1
ATOM 1493 C CA . ARG A 1 186 ? 22.984 -0.251 -20.672 1 41.78 186 ARG A CA 1
ATOM 1494 C C . ARG A 1 186 ? 24.469 -0.59 -20.734 1 41.78 186 ARG A C 1
ATOM 1496 O O . ARG A 1 186 ? 25.297 0.281 -21 1 41.78 186 ARG A O 1
ATOM 1503 N N . GLN A 1 187 ? 24.781 -1.769 -20.359 1 41.03 187 GLN A N 1
ATOM 1504 C CA . GLN A 1 187 ? 26.156 -2.232 -20.484 1 41.03 187 GLN A CA 1
ATOM 1505 C C . GLN A 1 187 ? 26.656 -2.127 -21.922 1 41.03 187 GLN A C 1
ATOM 1507 O O . GLN A 1 187 ? 27.812 -1.764 -22.172 1 41.03 187 GLN A O 1
ATOM 1512 N N . ARG A 1 188 ? 25.875 -2.551 -22.766 1 44.38 188 ARG A N 1
ATOM 1513 C CA . ARG A 1 188 ? 26.25 -2.377 -24.172 1 44.38 188 ARG A CA 1
ATOM 1514 C C . ARG A 1 188 ? 26.484 -0.904 -24.484 1 44.38 188 ARG A C 1
ATOM 1516 O O . ARG A 1 188 ? 27.391 -0.562 -25.25 1 44.38 188 ARG A O 1
ATOM 1523 N N . PHE A 1 189 ? 25.672 -0.115 -23.844 1 38.28 189 PHE A N 1
ATOM 1524 C CA . PHE A 1 189 ? 25.828 1.321 -24.047 1 38.28 189 PHE A CA 1
ATOM 1525 C C . PHE A 1 189 ? 27.078 1.828 -23.344 1 38.28 189 PHE A C 1
ATOM 1527 O O . PHE A 1 189 ? 27.797 2.678 -23.875 1 38.28 189 PHE A O 1
ATOM 1534 N N . ASN A 1 190 ? 27.312 1.356 -22.172 1 42.16 190 ASN A N 1
ATOM 1535 C CA . ASN A 1 190 ? 28.531 1.749 -21.484 1 42.16 190 ASN A CA 1
ATOM 1536 C C . ASN A 1 190 ? 29.766 1.192 -22.172 1 42.16 190 ASN A C 1
ATOM 1538 O O . ASN A 1 190 ? 30.828 1.809 -22.141 1 42.16 190 ASN A O 1
ATOM 1542 N N . SER A 1 191 ? 29.641 -0.043 -22.562 1 40.66 191 SER A N 1
ATOM 1543 C CA . SER A 1 191 ? 30.766 -0.573 -23.328 1 40.66 191 SER A CA 1
ATOM 1544 C C . SER A 1 191 ? 31.016 0.259 -24.578 1 40.66 191 SER A C 1
ATOM 1546 O O . SER A 1 191 ? 32.125 0.218 -25.141 1 40.66 191 SER A O 1
ATOM 1548 N N . LEU A 1 192 ? 29.984 0.801 -25.047 1 36.06 192 LEU A N 1
ATOM 1549 C CA . LEU A 1 192 ? 30.203 1.651 -26.203 1 36.06 192 LEU A CA 1
ATOM 1550 C C . LEU A 1 192 ? 30.797 2.994 -25.797 1 36.06 192 LEU A C 1
ATOM 1552 O O . LEU A 1 192 ? 31.094 3.832 -26.656 1 36.06 192 LEU A O 1
ATOM 1556 N N . THR A 1 193 ? 30.797 3.191 -24.453 1 33.91 193 THR A N 1
ATOM 1557 C CA . THR A 1 193 ? 31.5 4.406 -24.062 1 33.91 193 THR A CA 1
ATOM 1558 C C . THR A 1 193 ? 33 4.188 -24.109 1 33.91 193 THR A C 1
ATOM 1560 O O . THR A 1 193 ? 33.531 3.211 -23.547 1 33.91 193 THR A O 1
ATOM 1563 N N . PRO A 1 194 ? 33.719 4.703 -25.016 1 30.94 194 PRO A N 1
ATOM 1564 C CA . PRO A 1 194 ? 35.156 4.566 -25.234 1 30.94 194 PRO A CA 1
ATOM 1565 C C . PRO A 1 194 ? 35.969 4.672 -23.938 1 30.94 194 PRO A C 1
ATOM 1567 O O . PRO A 1 194 ? 35.844 5.66 -23.203 1 30.94 194 PRO A O 1
ATOM 1570 N N . THR A 1 195 ? 36.125 3.586 -23.156 1 32.12 195 THR A N 1
ATOM 1571 C CA . THR A 1 195 ? 37.156 3.535 -22.109 1 32.12 195 THR A CA 1
ATOM 1572 C C . THR A 1 195 ? 38.469 4.125 -22.594 1 32.12 195 THR A C 1
ATOM 1574 O O . THR A 1 195 ? 38.969 3.75 -23.656 1 32.12 195 THR A O 1
ATOM 1577 N N . SER A 1 196 ? 38.812 5.254 -22.25 1 29.05 196 SER A N 1
ATOM 1578 C CA . SER A 1 196 ? 40.156 5.746 -22.516 1 29.05 196 SER A CA 1
ATOM 1579 C C . SER A 1 196 ? 41.219 4.672 -22.25 1 29.05 196 SER A C 1
ATOM 1581 O O . SER A 1 196 ? 41.062 3.855 -21.344 1 29.05 196 SER A O 1
ATOM 1583 N N . LEU A 1 197 ? 42.25 4.414 -23.125 1 28.23 197 LEU A N 1
ATOM 1584 C CA . LEU A 1 197 ? 43.406 3.607 -23.562 1 28.23 197 LEU A CA 1
ATOM 1585 C C . LEU A 1 197 ? 44.375 3.389 -22.406 1 28.23 197 LEU A C 1
ATOM 1587 O O . LEU A 1 197 ? 45.312 2.574 -22.516 1 28.23 197 LEU A O 1
ATOM 1591 N N . ASN A 1 198 ? 44.594 4.242 -21.344 1 25.91 198 ASN A N 1
ATOM 1592 C CA . ASN A 1 198 ? 46 4.254 -21 1 25.91 198 ASN A CA 1
ATOM 1593 C C . ASN A 1 198 ? 46.406 3.031 -20.172 1 25.91 198 ASN A C 1
ATOM 1595 O O . ASN A 1 198 ? 47.5 2.963 -19.641 1 25.91 198 ASN A O 1
ATOM 1599 N N . GLN A 1 199 ? 45.469 2.275 -19.422 1 26.77 199 GLN A N 1
ATOM 1600 C CA . GLN A 1 199 ? 46.125 1.522 -18.375 1 26.77 199 GLN A CA 1
ATOM 1601 C C . GLN A 1 199 ? 46.781 0.271 -18.922 1 26.77 199 GLN A C 1
ATOM 1603 O O . GLN A 1 199 ? 46.125 -0.714 -19.234 1 26.77 199 GLN A O 1
ATOM 1608 N N . ASP A 1 200 ? 47.812 0.292 -19.703 1 25.28 200 ASP A N 1
ATOM 1609 C CA . ASP A 1 200 ? 48.656 -0.761 -20.25 1 25.28 200 ASP A CA 1
ATOM 1610 C C . ASP A 1 200 ? 49.156 -1.689 -19.156 1 25.28 200 ASP A C 1
ATOM 1612 O O . ASP A 1 200 ? 49.594 -2.814 -19.422 1 25.28 200 ASP A O 1
ATOM 1616 N N . GLN A 1 201 ? 49.688 -1.256 -17.922 1 25.81 201 GLN A N 1
ATOM 1617 C CA . GLN A 1 201 ? 50.969 -1.915 -17.625 1 25.81 201 GLN A CA 1
ATOM 1618 C C . GLN A 1 201 ? 50.75 -3.348 -17.156 1 25.81 201 GLN A C 1
ATOM 1620 O O . GLN A 1 201 ? 51.344 -4.285 -17.703 1 25.81 201 GLN A O 1
ATOM 1625 N N . ASN A 1 202 ? 51.281 -3.797 -15.734 1 24.8 202 ASN A N 1
ATOM 1626 C CA . ASN A 1 202 ? 52.156 -4.863 -15.305 1 24.8 202 ASN A CA 1
ATOM 1627 C C . ASN A 1 202 ? 51.406 -6.109 -14.883 1 24.8 202 ASN A C 1
ATOM 1629 O O . ASN A 1 202 ? 50.531 -6.039 -14.008 1 24.8 202 ASN A O 1
ATOM 1633 N N . SER A 1 203 ? 51.281 -7.129 -15.656 1 26.91 203 SER A N 1
ATOM 1634 C CA . SER A 1 203 ? 50.75 -8.484 -15.625 1 26.91 203 SER A CA 1
ATOM 1635 C C . SER A 1 203 ? 51.406 -9.312 -14.531 1 26.91 203 SER A C 1
ATOM 1637 O O . SER A 1 203 ? 52.438 -9.938 -14.758 1 26.91 203 SER A O 1
ATOM 1639 N N . PHE A 1 204 ? 51.781 -8.836 -13.242 1 24.58 204 PHE A N 1
ATOM 1640 C CA . PHE A 1 204 ? 52.562 -9.789 -12.477 1 24.58 204 PHE A CA 1
ATOM 1641 C C . PHE A 1 204 ? 51.781 -11.047 -12.188 1 24.58 204 PHE A C 1
ATOM 1643 O O . PHE A 1 204 ? 50.594 -10.977 -11.883 1 24.58 204 PHE A O 1
ATOM 1650 N N . ASP A 1 205 ? 52.188 -12.266 -12.547 1 26.92 205 ASP A N 1
ATOM 1651 C CA . ASP A 1 205 ? 51.938 -13.703 -12.539 1 26.92 205 ASP A CA 1
ATOM 1652 C C . ASP A 1 205 ? 51.75 -14.211 -11.109 1 26.92 205 ASP A C 1
ATOM 1654 O O . ASP A 1 205 ? 52.719 -14.602 -10.461 1 26.92 205 ASP A O 1
ATOM 1658 N N . ALA A 1 206 ? 51.25 -13.5 -10.047 1 29.84 206 ALA A N 1
ATOM 1659 C CA . ALA A 1 206 ? 51.438 -14.195 -8.773 1 29.84 206 ALA A CA 1
ATOM 1660 C C . ALA A 1 206 ? 50.625 -15.5 -8.758 1 29.84 206 ALA A C 1
ATOM 1662 O O . ALA A 1 206 ? 49.562 -15.586 -9.359 1 29.84 206 ALA A O 1
ATOM 1663 N N . PRO A 1 207 ? 51.188 -16.625 -8.258 1 31.8 207 PRO A N 1
ATOM 1664 C CA . PRO A 1 207 ? 50.75 -18.016 -8.219 1 31.8 207 PRO A CA 1
ATOM 1665 C C . PRO A 1 207 ? 49.469 -18.203 -7.402 1 31.8 207 PRO A C 1
ATOM 1667 O O . PRO A 1 207 ? 49.156 -17.406 -6.508 1 31.8 207 PRO A O 1
ATOM 1670 N N . PRO A 1 208 ? 48.5 -19.016 -7.922 1 32.41 208 PRO A N 1
ATOM 1671 C CA . PRO A 1 208 ? 47.125 -19.234 -7.453 1 32.41 208 PRO A CA 1
ATOM 1672 C C . PRO A 1 208 ? 47.062 -19.812 -6.039 1 32.41 208 PRO A C 1
ATOM 1674 O O . PRO A 1 208 ? 47.5 -20.938 -5.809 1 32.41 208 PRO A O 1
ATOM 1677 N N . GLY A 1 209 ? 47.625 -19.094 -5.035 1 29.31 209 GLY A N 1
ATOM 1678 C CA . GLY A 1 209 ? 47.594 -19.781 -3.75 1 29.31 209 GLY A CA 1
ATOM 1679 C C . GLY A 1 209 ? 46.25 -20.344 -3.387 1 29.31 209 GLY A C 1
ATOM 1680 O O . GLY A 1 209 ? 45.25 -20.031 -4.027 1 29.31 209 GLY A O 1
ATOM 1681 N N . PRO A 1 210 ? 46.219 -21.203 -2.268 1 33.34 210 PRO A N 1
ATOM 1682 C CA . PRO A 1 210 ? 45.219 -22.156 -1.832 1 33.34 210 PRO A CA 1
ATOM 1683 C C . PRO A 1 210 ? 43.844 -21.516 -1.644 1 33.34 210 PRO A C 1
ATOM 1685 O O . PRO A 1 210 ? 43.75 -20.312 -1.425 1 33.34 210 PRO A O 1
ATOM 1688 N N . ASP A 1 211 ? 42.719 -22.188 -2.141 1 31.67 211 ASP A N 1
ATOM 1689 C CA . ASP A 1 211 ? 41.312 -22.031 -2.521 1 31.67 211 ASP A CA 1
ATOM 1690 C C . ASP A 1 211 ? 40.469 -21.609 -1.327 1 31.67 211 ASP A C 1
ATOM 1692 O O . ASP A 1 211 ? 39.25 -21.594 -1.41 1 31.67 211 ASP A O 1
ATOM 1696 N N . SER A 1 212 ? 40.969 -21.938 -0.139 1 32.19 212 SER A N 1
ATOM 1697 C CA . SER A 1 212 ? 39.906 -22.094 0.873 1 32.19 212 SER A CA 1
ATOM 1698 C C . SER A 1 212 ? 39.219 -20.766 1.146 1 32.19 212 SER A C 1
ATOM 1700 O O . SER A 1 212 ? 38.281 -20.703 1.938 1 32.19 212 SER A O 1
ATOM 1702 N N . GLY A 1 213 ? 40 -19.641 1.068 1 28.34 213 GLY A N 1
ATOM 1703 C CA . GLY A 1 213 ? 39.781 -18.531 1.985 1 28.34 213 GLY A CA 1
ATOM 1704 C C . GLY A 1 213 ? 38.5 -17.766 1.687 1 28.34 213 GLY A C 1
ATOM 1705 O O . GLY A 1 213 ? 37.969 -17.859 0.583 1 28.34 213 GLY A O 1
ATOM 1706 N N . GLU A 1 214 ? 37.656 -17.438 2.775 1 33.62 214 GLU A N 1
ATOM 1707 C CA . GLU A 1 214 ? 36.562 -16.453 2.863 1 33.62 214 GLU A CA 1
ATOM 1708 C C . GLU A 1 214 ? 36.906 -15.18 2.105 1 33.62 214 GLU A C 1
ATOM 1710 O O . GLU A 1 214 ? 37.938 -14.555 2.379 1 33.62 214 GLU A O 1
ATOM 1715 N N . SER A 1 215 ? 36.719 -15.117 0.898 1 31.81 215 SER A N 1
ATOM 1716 C CA . SER A 1 215 ? 37.125 -14.078 -0.044 1 31.81 215 SER A CA 1
ATOM 1717 C C . SER A 1 215 ? 36.75 -12.695 0.48 1 31.81 215 SER A C 1
ATOM 1719 O O . SER A 1 215 ? 35.594 -12.344 0.588 1 31.81 215 SER A O 1
ATOM 1721 N N . CYS A 1 216 ? 37.406 -12.258 1.659 1 33.31 216 CYS A N 1
ATOM 1722 C CA . CYS A 1 216 ? 37.438 -10.898 2.189 1 33.31 216 CYS A CA 1
ATOM 1723 C C . CYS A 1 216 ? 37.969 -9.922 1.148 1 33.31 216 CYS A C 1
ATOM 1725 O O . CYS A 1 216 ? 38.938 -10.195 0.467 1 33.31 216 CYS A O 1
ATOM 1727 N N . TYR A 1 217 ? 37.188 -9.227 0.521 1 33.34 217 TYR A N 1
ATOM 1728 C CA . TYR A 1 217 ? 37.719 -8.203 -0.38 1 33.34 217 TYR A CA 1
ATOM 1729 C C . TYR A 1 217 ? 38.438 -7.113 0.393 1 33.34 217 TYR A C 1
ATOM 1731 O O . TYR A 1 217 ? 37.906 -6.574 1.37 1 33.34 217 TYR A O 1
ATOM 1739 N N . VAL A 1 218 ? 39.688 -7.227 0.537 1 36.34 218 VAL A N 1
ATOM 1740 C CA . VAL A 1 218 ? 40.562 -6.285 1.191 1 36.34 218 VAL A CA 1
ATOM 1741 C C . VAL A 1 218 ? 40.75 -5.039 0.324 1 36.34 218 VAL A C 1
ATOM 1743 O O . VAL A 1 218 ? 41.125 -5.133 -0.839 1 36.34 218 VAL A O 1
ATOM 1746 N N . ILE A 1 219 ? 39.906 -4.051 0.46 1 40.38 219 ILE A N 1
ATOM 1747 C CA . ILE A 1 219 ? 40.094 -2.775 -0.214 1 40.38 219 ILE A CA 1
ATOM 1748 C C . ILE A 1 219 ? 41.125 -1.95 0.553 1 40.38 219 ILE A C 1
ATOM 1750 O O . ILE A 1 219 ? 41.188 -1.979 1.786 1 40.38 219 ILE A O 1
ATOM 1754 N N . THR A 1 220 ? 42.156 -1.591 -0.013 1 43.12 220 THR A N 1
ATOM 1755 C CA . THR A 1 220 ? 43.188 -0.791 0.642 1 43.12 220 THR A CA 1
ATOM 1756 C C . THR A 1 220 ? 42.625 0.561 1.076 1 43.12 220 THR A C 1
ATOM 1758 O O . THR A 1 220 ? 41.562 0.993 0.583 1 43.12 220 THR A O 1
ATOM 1761 N N . GLU A 1 221 ? 43.156 1.126 2.117 1 48.28 221 GLU A N 1
ATOM 1762 C CA . GLU A 1 221 ? 42.781 2.457 2.598 1 48.28 221 GLU A CA 1
ATOM 1763 C C . GLU A 1 221 ? 42.844 3.484 1.473 1 48.28 221 GLU A C 1
ATOM 1765 O O . GLU A 1 221 ? 42 4.379 1.396 1 48.28 221 GLU A O 1
ATOM 1770 N N . GLU A 1 222 ? 43.656 3.312 0.588 1 49.12 222 GLU A N 1
ATOM 1771 C CA . GLU A 1 222 ? 43.812 4.23 -0.537 1 49.12 222 GLU A CA 1
ATOM 1772 C C . GLU A 1 222 ? 42.656 4.074 -1.537 1 49.12 222 GLU A C 1
ATOM 1774 O O . GLU A 1 222 ? 42.125 5.066 -2.041 1 49.12 222 GLU A O 1
ATOM 1779 N N . GLU A 1 223 ? 42.312 2.893 -1.65 1 51.34 223 GLU A N 1
ATOM 1780 C CA . GLU A 1 223 ? 41.188 2.639 -2.574 1 51.34 223 GLU A CA 1
ATOM 1781 C C . GLU A 1 223 ? 39.875 3.129 -1.998 1 51.34 223 GLU A C 1
ATOM 1783 O O . GLU A 1 223 ? 39.062 3.736 -2.709 1 51.34 223 GLU A O 1
ATOM 1788 N N . LEU A 1 224 ? 39.688 2.943 -0.792 1 48 224 LEU A N 1
ATOM 1789 C CA . LEU A 1 224 ? 38.5 3.484 -0.113 1 48 224 LEU A CA 1
ATOM 1790 C C . LEU A 1 224 ? 38.531 5.008 -0.101 1 48 224 LEU A C 1
ATOM 1792 O O . LEU A 1 224 ? 37.531 5.66 -0.325 1 48 224 LEU A O 1
ATOM 1796 N N . ARG A 1 225 ? 39.625 5.496 0.09 1 53.16 225 ARG A N 1
ATOM 1797 C CA . ARG A 1 225 ? 39.812 6.941 0.016 1 53.16 225 ARG A CA 1
ATOM 1798 C C . ARG A 1 225 ? 39.594 7.449 -1.403 1 53.16 225 ARG A C 1
ATOM 1800 O O . ARG A 1 225 ? 38.969 8.508 -1.602 1 53.16 225 ARG A O 1
ATOM 1807 N N . ALA A 1 226 ? 39.938 6.711 -2.25 1 52.34 226 ALA A N 1
ATOM 1808 C CA . ALA A 1 226 ? 39.75 7.082 -3.648 1 52.34 226 ALA A CA 1
ATOM 1809 C C . ALA A 1 226 ? 38.25 7.055 -4.027 1 52.34 226 ALA A C 1
ATOM 1811 O O . ALA A 1 226 ? 37.75 7.977 -4.672 1 52.34 226 ALA A O 1
ATOM 1812 N N . ILE A 1 227 ? 37.656 6.055 -3.521 1 49.97 227 ILE A N 1
ATOM 1813 C CA . ILE A 1 227 ? 36.219 5.93 -3.84 1 49.97 227 ILE A CA 1
ATOM 1814 C C . ILE A 1 227 ? 35.438 7.008 -3.107 1 49.97 227 ILE A C 1
ATOM 1816 O O . ILE A 1 227 ? 34.531 7.641 -3.689 1 49.97 227 ILE A O 1
ATOM 1820 N N . LYS A 1 228 ? 35.781 7.246 -1.992 1 51.47 228 LYS A N 1
ATOM 1821 C CA . LYS A 1 228 ? 35.156 8.32 -1.224 1 51.47 228 LYS A CA 1
ATOM 1822 C C . LYS A 1 228 ? 35.5 9.688 -1.821 1 51.47 228 LYS A C 1
ATOM 1824 O O . LYS A 1 228 ? 34.656 10.562 -1.903 1 51.47 228 LYS A O 1
ATOM 1829 N N . TRP A 1 229 ? 36.688 9.828 -2.225 1 52.38 229 TRP A N 1
ATOM 1830 C CA . TRP A 1 229 ? 37.125 11.039 -2.896 1 52.38 229 TRP A CA 1
ATOM 1831 C C . TRP A 1 229 ? 36.438 11.211 -4.238 1 52.38 229 TRP A C 1
ATOM 1833 O O . TRP A 1 229 ? 35.938 12.297 -4.559 1 52.38 229 TRP A O 1
ATOM 1843 N N . GLU A 1 230 ? 36.312 10.195 -4.938 1 50.97 230 GLU A N 1
ATOM 1844 C CA . GLU A 1 230 ? 35.594 10.258 -6.203 1 50.97 230 GLU A CA 1
ATOM 1845 C C . GLU A 1 230 ? 34.125 10.648 -5.984 1 50.97 230 GLU A C 1
ATOM 1847 O O . GLU A 1 230 ? 33.594 11.5 -6.695 1 50.97 230 GLU A O 1
ATOM 1852 N N . CYS A 1 231 ? 33.594 10.102 -4.98 1 48.81 231 CYS A N 1
ATOM 1853 C CA . CYS A 1 231 ? 32.25 10.453 -4.613 1 48.81 231 CYS A CA 1
ATOM 1854 C C . CYS A 1 231 ? 32.156 11.906 -4.164 1 48.81 231 CYS A C 1
ATOM 1856 O O . CYS A 1 231 ? 31.203 12.609 -4.527 1 48.81 231 CYS A O 1
ATOM 1858 N N . GLN A 1 232 ? 33.125 12.305 -3.543 1 53.19 232 GLN A N 1
ATOM 1859 C CA . GLN A 1 232 ? 33.188 13.703 -3.125 1 53.19 232 GLN A CA 1
ATOM 1860 C C . GLN A 1 232 ? 33.438 14.625 -4.316 1 53.19 232 GLN A C 1
ATOM 1862 O O . GLN A 1 232 ? 32.844 15.688 -4.426 1 53.19 232 GLN A O 1
ATOM 1867 N N . VAL A 1 233 ? 34.281 14.25 -5.137 1 54 233 VAL A N 1
ATOM 1868 C CA . VAL A 1 233 ? 34.594 15.023 -6.332 1 54 233 VAL A CA 1
ATOM 1869 C C . VAL A 1 233 ? 33.344 15.078 -7.242 1 54 233 VAL A C 1
ATOM 1871 O O . VAL A 1 233 ? 33 16.141 -7.742 1 54 233 VAL A O 1
ATOM 1874 N N . PHE A 1 234 ? 32.75 13.969 -7.328 1 48.25 234 PHE A N 1
ATOM 1875 C CA . PHE A 1 234 ? 31.531 13.961 -8.141 1 48.25 234 PHE A CA 1
ATOM 1876 C C . PHE A 1 234 ? 30.453 14.859 -7.535 1 48.25 234 PHE A C 1
ATOM 1878 O O . PHE A 1 234 ? 29.828 15.648 -8.242 1 48.25 234 PHE A O 1
ATOM 1885 N N . ASN A 1 235 ? 30.344 14.852 -6.328 1 50.41 235 ASN A N 1
ATOM 1886 C CA . ASN A 1 235 ? 29.453 15.75 -5.609 1 50.41 235 ASN A CA 1
ATOM 1887 C C . ASN A 1 235 ? 29.859 17.219 -5.789 1 50.41 235 ASN A C 1
ATOM 1889 O O . ASN A 1 235 ? 29 18.078 -5.992 1 50.41 235 ASN A O 1
ATOM 1893 N N . GLN A 1 236 ? 31.031 17.406 -5.754 1 50.94 236 GLN A N 1
ATOM 1894 C CA . GLN A 1 236 ? 31.531 18.766 -5.953 1 50.94 236 GLN A CA 1
ATOM 1895 C C . GLN A 1 236 ? 31.359 19.219 -7.398 1 50.94 236 GLN A C 1
ATOM 1897 O O . GLN A 1 236 ? 30.984 20.359 -7.656 1 50.94 236 GLN A O 1
ATOM 1902 N N . VAL A 1 237 ? 31.625 18.391 -8.273 1 51.81 237 VAL A N 1
ATOM 1903 C CA . VAL A 1 237 ? 31.438 18.703 -9.68 1 51.81 237 VAL A CA 1
ATOM 1904 C C . VAL A 1 237 ? 29.969 18.938 -9.977 1 51.81 237 VAL A C 1
ATOM 1906 O O . VAL A 1 237 ? 29.609 19.922 -10.641 1 51.81 237 V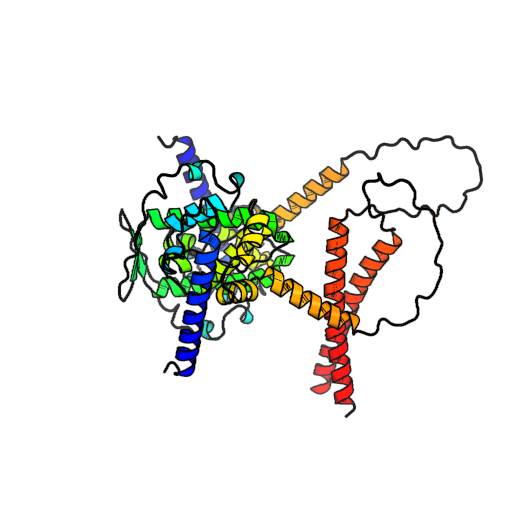AL A O 1
ATOM 1909 N N . ILE A 1 238 ? 29.188 18.109 -9.414 1 45.47 238 ILE A N 1
ATOM 1910 C CA . ILE A 1 238 ? 27.75 18.266 -9.594 1 45.47 238 ILE A CA 1
ATOM 1911 C C . ILE A 1 238 ? 27.297 19.562 -8.938 1 45.47 238 ILE A C 1
ATOM 1913 O O . ILE A 1 238 ? 26.531 20.328 -9.531 1 45.47 238 ILE A O 1
ATOM 1917 N N . ASN A 1 239 ? 27.812 19.812 -7.891 1 50.12 239 ASN A N 1
ATOM 1918 C CA . ASN A 1 239 ? 27.531 21.078 -7.23 1 50.12 239 ASN A CA 1
ATOM 1919 C C . ASN A 1 239 ? 28.062 22.266 -8.039 1 50.12 239 ASN A C 1
ATOM 1921 O O . ASN A 1 239 ? 27.375 23.281 -8.164 1 50.12 239 ASN A O 1
ATOM 1925 N N . ARG A 1 240 ? 29.172 22.156 -8.547 1 50.69 240 ARG A N 1
ATOM 1926 C CA . ARG A 1 240 ? 29.766 23.234 -9.328 1 50.69 240 ARG A CA 1
ATOM 1927 C C . ARG A 1 240 ? 29.031 23.422 -10.648 1 50.69 240 ARG A C 1
ATOM 1929 O O . ARG A 1 240 ? 28.781 24.562 -11.062 1 50.69 240 ARG A O 1
ATOM 1936 N N . ILE A 1 241 ? 28.688 22.453 -11.258 1 49.12 241 ILE A N 1
ATOM 1937 C CA . ILE A 1 241 ? 27.938 22.547 -12.508 1 49.12 241 ILE A CA 1
ATOM 1938 C C . ILE A 1 241 ? 26.578 23.156 -12.234 1 49.12 241 ILE A C 1
ATOM 1940 O O . ILE A 1 241 ? 26.109 24.016 -12.984 1 49.12 241 ILE A O 1
ATOM 1944 N N . SER A 1 242 ? 26.031 22.781 -11.195 1 47.56 242 SER A N 1
ATOM 1945 C CA . SER A 1 242 ? 24.734 23.344 -10.805 1 47.56 242 SER A CA 1
ATOM 1946 C C . SER A 1 242 ? 24.859 24.812 -10.445 1 47.56 242 SER A C 1
ATOM 1948 O O . SER A 1 242 ? 23.984 25.625 -10.789 1 47.56 242 SER A O 1
ATOM 1950 N N . PHE A 1 243 ? 25.875 25.109 -9.867 1 52.38 243 PHE A N 1
ATOM 1951 C CA . PHE A 1 243 ? 26.125 26.516 -9.539 1 52.38 243 PHE A CA 1
ATOM 1952 C C . PHE A 1 243 ? 26.406 27.312 -10.805 1 52.38 243 PHE A C 1
ATOM 1954 O O . PHE A 1 243 ? 25.906 28.422 -10.961 1 52.38 243 PHE A O 1
ATOM 1961 N N . GLU A 1 244 ? 27.172 26.844 -11.672 1 53.75 244 GLU A N 1
ATOM 1962 C CA . GLU A 1 244 ? 27.516 27.531 -12.914 1 53.75 244 GLU A CA 1
ATOM 1963 C C . GLU A 1 244 ? 26.297 27.688 -13.812 1 53.75 244 GLU A C 1
ATOM 1965 O O . GLU A 1 244 ? 26.109 28.734 -14.445 1 53.75 244 GLU A O 1
ATOM 1970 N N . LYS A 1 245 ? 25.5 26.688 -13.805 1 48.62 245 LYS A N 1
ATOM 1971 C CA . LYS A 1 245 ? 24.266 26.812 -14.578 1 48.62 245 LYS A CA 1
ATOM 1972 C C . LYS A 1 245 ? 23.375 27.891 -13.984 1 48.62 245 LYS A C 1
ATOM 1974 O O . LYS A 1 245 ? 22.75 28.672 -14.719 1 48.62 245 LYS A O 1
ATOM 1979 N N . LYS A 1 246 ? 23.406 28.141 -12.797 1 51.56 246 LYS A N 1
ATOM 1980 C CA . LYS A 1 246 ? 22.656 29.203 -12.148 1 51.56 246 LYS A CA 1
ATOM 1981 C C . LYS A 1 246 ? 23.266 30.562 -12.445 1 51.56 246 LYS A C 1
ATOM 1983 O O . LYS A 1 246 ? 22.562 31.547 -12.695 1 51.56 246 LYS A O 1
ATOM 1988 N N . GLN A 1 247 ? 24.516 30.594 -12.469 1 54.06 247 GLN A N 1
ATOM 1989 C CA . GLN A 1 247 ? 25.172 31.859 -12.781 1 54.06 247 GLN A CA 1
ATOM 1990 C C . GLN A 1 247 ? 25 32.219 -14.25 1 54.06 247 GLN A C 1
ATOM 1992 O O . GLN A 1 247 ? 24.781 33.406 -14.586 1 54.06 247 GLN A O 1
ATOM 1997 N N . GLN A 1 248 ? 25.047 31.281 -15.078 1 54.16 248 GLN A N 1
ATOM 1998 C CA . GLN A 1 248 ? 24.859 31.562 -16.5 1 54.16 248 GLN A CA 1
ATOM 1999 C C . GLN A 1 248 ? 23.422 32.031 -16.766 1 54.16 248 GLN A C 1
ATOM 2001 O O . GLN A 1 248 ? 23.203 32.938 -17.578 1 54.16 248 GLN A O 1
ATOM 2006 N N . GLN A 1 249 ? 22.453 31.469 -16.188 1 52.25 249 GLN A N 1
ATOM 2007 C CA . GLN A 1 249 ? 21.062 31.906 -16.344 1 52.25 249 GLN A CA 1
ATOM 2008 C C . GLN A 1 249 ? 20.859 33.312 -15.75 1 52.25 249 GLN A C 1
ATOM 2010 O O . GLN A 1 249 ? 20.109 34.125 -16.312 1 52.25 249 GLN A O 1
ATOM 2015 N N . LEU A 1 250 ? 21.562 33.688 -14.797 1 54.06 250 LEU A N 1
ATOM 2016 C CA . LEU A 1 250 ? 21.516 35.031 -14.234 1 54.06 250 LEU A CA 1
ATOM 2017 C C . LEU A 1 250 ? 22.188 36.062 -15.172 1 54.06 250 LEU A C 1
ATOM 2019 O O . LEU A 1 250 ? 21.688 37.156 -15.359 1 54.06 250 LEU A O 1
ATOM 2023 N N . ASN A 1 251 ? 23.203 35.656 -15.828 1 56.97 251 ASN A N 1
ATOM 2024 C CA . ASN A 1 251 ? 23.906 36.562 -16.734 1 56.97 251 ASN A CA 1
ATOM 2025 C C . ASN A 1 251 ? 23.172 36.688 -18.062 1 56.97 251 ASN A C 1
ATOM 2027 O O . ASN A 1 251 ? 23.375 37.688 -18.781 1 56.97 251 ASN A O 1
ATOM 2031 N N . SER A 1 252 ? 22.453 35.625 -18.359 1 54 252 SER A N 1
ATOM 2032 C CA . SER A 1 252 ? 21.719 35.812 -19.609 1 54 252 SER A CA 1
ATOM 2033 C C . SER A 1 252 ? 20.531 36.75 -19.406 1 54 252 SER A C 1
ATOM 2035 O O . SER A 1 252 ? 19.906 37.188 -20.375 1 54 252 SER A O 1
ATOM 2037 N N . LEU A 1 253 ? 20.094 37.062 -18.266 1 50.94 253 LEU A N 1
ATOM 2038 C CA . LEU A 1 253 ? 18.953 37.938 -17.984 1 50.94 253 LEU A CA 1
ATOM 2039 C C . LEU A 1 253 ? 19.406 39.375 -17.719 1 50.94 253 LEU A C 1
ATOM 2041 O O . LEU A 1 253 ? 18.578 40.25 -17.516 1 50.94 253 LEU A O 1
ATOM 2045 N N . THR A 1 254 ? 20.766 39.531 -17.781 1 48.62 254 THR A N 1
ATOM 2046 C CA . THR A 1 254 ? 21.203 40.906 -17.797 1 48.62 254 THR A CA 1
ATOM 2047 C C . THR A 1 254 ? 21.75 41.281 -19.172 1 48.62 254 THR A C 1
ATOM 2049 O O . THR A 1 254 ? 22.469 40.531 -19.797 1 48.62 254 THR A O 1
ATOM 2052 N N . MET B 1 1 ? -11.688 -16.422 24.547 1 31.47 1 MET B N 1
ATOM 2053 C CA . MET B 1 1 ? -11.609 -15.523 25.703 1 31.47 1 MET B CA 1
ATOM 2054 C C . MET B 1 1 ? -10.461 -14.539 25.547 1 31.47 1 MET B C 1
ATOM 2056 O O . MET B 1 1 ? -9.297 -14.938 25.484 1 31.47 1 MET B O 1
ATOM 2060 N N . ASN B 1 2 ? -10.688 -13.383 24.938 1 44.06 2 ASN B N 1
ATOM 2061 C CA . ASN B 1 2 ? -9.648 -12.359 24.844 1 44.06 2 ASN B CA 1
ATOM 2062 C C . ASN B 1 2 ? -9.172 -11.922 26.219 1 44.06 2 ASN B C 1
ATOM 2064 O O . ASN B 1 2 ? -9.977 -11.539 27.078 1 44.06 2 ASN B O 1
ATOM 2068 N N . SER B 1 3 ? -8.055 -12.312 26.516 1 46.91 3 SER B N 1
ATOM 2069 C CA . SER B 1 3 ? -7.539 -12.055 27.859 1 46.91 3 SER B CA 1
ATOM 2070 C C . SER B 1 3 ? -7.605 -10.57 28.203 1 46.91 3 SER B C 1
ATOM 2072 O O . SER B 1 3 ? -7.336 -9.719 27.344 1 46.91 3 SER B O 1
ATOM 2074 N N . PRO B 1 4 ? -8.102 -10.266 29.391 1 56.12 4 PRO B N 1
ATOM 2075 C CA . PRO B 1 4 ? -8.18 -8.898 29.906 1 56.12 4 PRO B CA 1
ATOM 2076 C C . PRO B 1 4 ? -6.898 -8.102 29.641 1 56.12 4 PRO B C 1
ATOM 2078 O O . PRO B 1 4 ? -6.953 -6.879 29.469 1 56.12 4 PRO B O 1
ATOM 2081 N N . TYR B 1 5 ? -5.777 -8.758 29.609 1 52.34 5 TYR B N 1
ATOM 2082 C CA . TYR B 1 5 ? -4.496 -8.102 29.375 1 52.34 5 TYR B CA 1
ATOM 2083 C C . TYR B 1 5 ? -4.406 -7.602 27.938 1 52.34 5 TYR B C 1
ATOM 2085 O O . TYR B 1 5 ? -3.848 -6.531 27.672 1 52.34 5 TYR B O 1
ATOM 2093 N N . THR B 1 6 ? -4.945 -8.273 27.016 1 54.34 6 THR B N 1
ATOM 2094 C CA . THR B 1 6 ? -4.934 -7.859 25.609 1 54.34 6 THR B CA 1
ATOM 2095 C C . THR B 1 6 ? -5.828 -6.645 25.406 1 54.34 6 THR B C 1
ATOM 2097 O O . THR B 1 6 ? -5.473 -5.727 24.656 1 54.34 6 THR B O 1
ATOM 2100 N N . THR B 1 7 ? -6.84 -6.57 26.188 1 58.47 7 THR B N 1
ATOM 2101 C CA . THR B 1 7 ? -7.777 -5.457 26.078 1 58.47 7 THR B CA 1
ATOM 2102 C C . THR B 1 7 ? -7.191 -4.195 26.703 1 58.47 7 THR B C 1
ATOM 2104 O O . THR B 1 7 ? -7.32 -3.104 26.141 1 58.47 7 THR B O 1
ATOM 2107 N N . ILE B 1 8 ? -6.531 -4.305 27.828 1 52.78 8 ILE B N 1
ATOM 2108 C CA . ILE B 1 8 ? -5.938 -3.16 28.516 1 52.78 8 ILE B CA 1
ATOM 2109 C C . ILE B 1 8 ? -4.777 -2.613 27.688 1 52.78 8 ILE B C 1
ATOM 2111 O O . ILE B 1 8 ? -4.617 -1.397 27.562 1 52.78 8 ILE B O 1
ATOM 2115 N N . THR B 1 9 ? -3.961 -3.473 27.141 1 54.72 9 THR B N 1
ATOM 2116 C CA . THR B 1 9 ? -2.836 -3.051 26.312 1 54.72 9 THR B CA 1
ATOM 2117 C C . THR B 1 9 ? -3.324 -2.357 25.047 1 54.72 9 THR B C 1
ATOM 2119 O O . THR B 1 9 ? -2.744 -1.357 24.625 1 54.72 9 THR B O 1
ATOM 2122 N N . MET B 1 10 ? -4.43 -2.85 24.625 1 58.19 10 MET B N 1
ATOM 2123 C CA . MET B 1 10 ? -5.012 -2.227 23.438 1 58.19 10 MET B CA 1
ATOM 2124 C C . MET B 1 10 ? -5.602 -0.86 23.781 1 58.19 10 MET B C 1
ATOM 2126 O O . MET B 1 10 ? -5.426 0.098 23.016 1 58.19 10 MET B O 1
ATOM 2130 N N . GLU B 1 11 ? -6.238 -0.774 24.906 1 61.25 11 GLU B N 1
ATOM 2131 C CA . GLU B 1 11 ? -6.828 0.49 25.344 1 61.25 11 GLU B CA 1
ATOM 2132 C C . GLU B 1 11 ? -5.746 1.519 25.672 1 61.25 11 GLU B C 1
ATOM 2134 O O . GLU B 1 11 ? -5.887 2.697 25.344 1 61.25 11 GLU B O 1
ATOM 2139 N N . MET B 1 12 ? -4.691 1.009 26.297 1 61.72 12 MET B N 1
ATOM 2140 C CA . MET B 1 12 ? -3.58 1.897 26.641 1 61.72 12 MET B CA 1
ATOM 2141 C C . MET B 1 12 ? -2.883 2.391 25.375 1 61.72 12 MET B C 1
ATOM 2143 O O . MET B 1 12 ? -2.504 3.561 25.281 1 61.72 12 MET B O 1
ATOM 2147 N N . ASN B 1 13 ? -2.82 1.504 24.375 1 69.19 13 ASN B N 1
ATOM 2148 C CA . ASN B 1 13 ? -2.199 1.887 23.109 1 69.19 13 ASN B CA 1
ATOM 2149 C C . ASN B 1 13 ? -3.066 2.879 22.344 1 69.19 13 ASN B C 1
ATOM 2151 O O . ASN B 1 13 ? -2.551 3.82 21.734 1 69.19 13 ASN B O 1
ATOM 2155 N N . GLU B 1 14 ? -4.371 2.643 22.484 1 74.75 14 GLU B N 1
ATOM 2156 C CA . GLU B 1 14 ? -5.289 3.557 21.812 1 74.75 14 GLU B CA 1
ATOM 2157 C C . GLU B 1 14 ? -5.27 4.938 22.453 1 74.75 14 GLU B C 1
ATOM 2159 O O . GLU B 1 14 ? -5.297 5.957 21.766 1 74.75 14 GLU B O 1
ATOM 2164 N N . SER B 1 15 ? -5.137 4.832 23.719 1 82.88 15 SER B N 1
ATOM 2165 C CA . SER B 1 15 ? -5.062 6.098 24.438 1 82.88 15 SER B CA 1
ATOM 2166 C C . SER B 1 15 ? -3.783 6.855 24.109 1 82.88 15 SER B C 1
ATOM 2168 O O . SER B 1 15 ? -3.812 8.07 23.891 1 82.88 15 SER B O 1
ATOM 2170 N N . LEU B 1 16 ? -2.723 6.137 23.953 1 89.31 16 LEU B N 1
ATOM 2171 C CA . LEU B 1 16 ? -1.45 6.77 23.625 1 89.31 16 LEU B CA 1
ATOM 2172 C C . LEU B 1 16 ? -1.468 7.305 22.188 1 89.31 16 LEU B C 1
ATOM 2174 O O . LEU B 1 16 ? -0.918 8.375 21.922 1 89.31 16 LEU B O 1
ATOM 2178 N N . THR B 1 17 ? -2.111 6.59 21.375 1 93.31 17 THR B N 1
ATOM 2179 C CA . THR B 1 17 ? -2.229 7.023 19.984 1 93.31 17 THR B CA 1
ATOM 2180 C C . THR B 1 17 ? -3.059 8.297 19.891 1 93.31 17 THR B C 1
ATOM 2182 O O . THR B 1 17 ? -2.719 9.211 19.125 1 93.31 17 THR B O 1
ATOM 2185 N N . ASP B 1 18 ? -4.059 8.328 20.703 1 94.25 18 ASP B N 1
ATOM 2186 C CA . ASP B 1 18 ? -4.895 9.523 20.703 1 94.25 18 ASP B CA 1
ATOM 2187 C C . ASP B 1 18 ? -4.117 10.727 21.234 1 94.25 18 ASP B C 1
ATOM 2189 O O . ASP B 1 18 ? -4.23 11.828 20.688 1 94.25 18 ASP B O 1
ATOM 2193 N N . ARG B 1 19 ? -3.354 10.523 22.203 1 94.31 19 ARG B N 1
ATOM 2194 C CA . ARG B 1 19 ? -2.533 11.602 22.75 1 94.31 19 ARG B CA 1
ATOM 2195 C C . ARG B 1 19 ? -1.513 12.078 21.719 1 94.31 19 ARG B C 1
ATOM 2197 O O . ARG B 1 19 ? -1.261 13.281 21.609 1 94.31 19 ARG B O 1
ATOM 2204 N N . LEU B 1 20 ? -0.921 11.156 21.062 1 96.94 20 LEU B N 1
ATOM 2205 C CA . LEU B 1 20 ? 0.013 11.508 20 1 96.94 20 LEU B CA 1
ATOM 2206 C C . LEU B 1 20 ? -0.684 12.312 18.906 1 96.94 20 LEU B C 1
ATOM 2208 O O . LEU B 1 20 ? -0.153 13.328 18.438 1 96.94 20 LEU B O 1
ATOM 2212 N N . ALA B 1 21 ? -1.826 11.828 18.531 1 97.81 21 ALA B N 1
ATOM 2213 C CA . ALA B 1 21 ? -2.59 12.523 17.5 1 97.81 21 ALA B CA 1
ATOM 2214 C C . ALA B 1 21 ? -2.904 13.953 17.922 1 97.81 21 ALA B C 1
ATOM 2216 O O . ALA B 1 21 ? -2.793 14.883 17.125 1 97.81 21 ALA B O 1
ATOM 2217 N N . ILE B 1 22 ? -3.271 14.133 19.141 1 97.25 22 ILE B N 1
ATOM 2218 C CA . ILE B 1 22 ? -3.574 15.453 19.672 1 97.25 22 ILE B CA 1
ATOM 2219 C C . ILE B 1 22 ? -2.322 16.328 19.625 1 97.25 22 ILE B C 1
ATOM 2221 O O . ILE B 1 22 ? -2.379 17.484 19.188 1 97.25 22 ILE B O 1
ATOM 2225 N N . ALA B 1 23 ? -1.182 15.773 20.047 1 97.31 23 ALA B N 1
ATOM 2226 C CA . ALA B 1 23 ? 0.081 16.516 20 1 97.31 23 ALA B CA 1
ATOM 2227 C C . ALA B 1 23 ? 0.425 16.938 18.578 1 97.31 23 ALA B C 1
ATOM 2229 O O . ALA B 1 23 ? 0.857 18.062 18.344 1 97.31 23 ALA B O 1
ATOM 2230 N N . VAL B 1 24 ? 0.226 16.047 17.656 1 97.94 24 VAL B N 1
ATOM 2231 C CA . VAL B 1 24 ? 0.509 16.328 16.266 1 97.94 24 VAL B CA 1
ATOM 2232 C C . VAL B 1 24 ? -0.427 17.422 15.75 1 97.94 24 VAL B C 1
ATOM 2234 O O . VAL B 1 24 ? -0.011 18.312 14.992 1 97.94 24 VAL B O 1
ATOM 2237 N N . ILE B 1 25 ? -1.672 17.359 16.156 1 98.12 25 ILE B N 1
ATOM 2238 C CA . ILE B 1 25 ? -2.654 18.359 15.758 1 98.12 25 ILE B CA 1
ATOM 2239 C C . ILE B 1 25 ? -2.262 19.734 16.312 1 98.12 25 ILE B C 1
ATOM 2241 O O . ILE B 1 25 ? -2.291 20.734 15.586 1 98.12 25 ILE B O 1
ATOM 2245 N N . HIS B 1 26 ? -1.864 19.797 17.547 1 98 26 HIS B N 1
ATOM 2246 C CA . HIS B 1 26 ? -1.361 21.031 18.125 1 98 26 HIS B CA 1
ATOM 2247 C C . HIS B 1 26 ? -0.203 21.594 17.312 1 98 26 HIS B C 1
ATOM 2249 O O . HIS B 1 26 ? -0.192 22.781 16.984 1 98 26 HIS B O 1
ATOM 2255 N N . TRP B 1 27 ? 0.681 20.75 16.984 1 97.81 27 TRP B N 1
ATOM 2256 C CA . TRP B 1 27 ? 1.892 21.109 16.25 1 97.81 27 TRP B CA 1
ATOM 2257 C C . TRP B 1 27 ? 1.556 21.594 14.844 1 97.81 27 TRP B C 1
ATOM 2259 O O . TRP B 1 27 ? 1.991 22.672 14.43 1 97.81 27 TRP B O 1
ATOM 2269 N N . ILE B 1 28 ? 0.729 20.828 14.133 1 97 28 ILE B N 1
ATOM 2270 C CA . ILE B 1 28 ? 0.383 21.125 12.75 1 97 28 ILE B CA 1
ATOM 2271 C C . ILE B 1 28 ? -0.435 22.422 12.695 1 97 28 ILE B C 1
ATOM 2273 O O . ILE B 1 28 ? -0.345 23.172 11.727 1 97 28 ILE B O 1
ATOM 2277 N N . SER B 1 29 ? -1.186 22.703 13.727 1 96.56 29 SER B N 1
ATOM 2278 C CA . SER B 1 29 ? -2.033 23.891 13.773 1 96.56 29 SER B CA 1
ATOM 2279 C C . SER B 1 29 ? -1.197 25.172 13.766 1 96.56 29 SER B C 1
ATOM 2281 O O . SER B 1 29 ? -1.709 26.25 13.469 1 96.56 29 SER B O 1
ATOM 2283 N N . GLU B 1 30 ? 0.093 25.047 14.031 1 94.06 30 GLU B N 1
ATOM 2284 C CA . GLU B 1 30 ? 0.991 26.203 14.055 1 94.06 30 GLU B CA 1
ATOM 2285 C C . GLU B 1 30 ? 1.359 26.641 12.641 1 94.06 30 GLU B C 1
ATOM 2287 O O . GLU B 1 30 ? 1.839 27.75 12.43 1 94.06 30 GLU B O 1
ATOM 2292 N N . PHE B 1 31 ? 1.207 25.688 11.695 1 93.38 31 PHE B N 1
ATOM 2293 C CA . PHE B 1 31 ? 1.5 26.047 10.312 1 93.38 31 PHE B CA 1
ATOM 2294 C C . PHE B 1 31 ? 0.462 27.016 9.766 1 93.38 31 PHE B C 1
ATOM 2296 O O . PHE B 1 31 ? -0.739 26.828 9.977 1 93.38 31 PHE B O 1
ATOM 2303 N N . SER B 1 32 ? 0.803 28.094 9.148 1 89.56 32 SER B N 1
ATOM 2304 C CA . SER B 1 32 ? -0.068 29.188 8.719 1 89.56 32 SER B CA 1
ATOM 2305 C C . SER B 1 32 ? -1.192 28.672 7.824 1 89.56 32 SER B C 1
ATOM 2307 O O . SER B 1 32 ? -2.342 29.094 7.957 1 89.56 32 SER B O 1
ATOM 2309 N N . ASP B 1 33 ? -1.055 27.781 6.918 1 90.94 33 ASP B N 1
ATOM 2310 C CA . ASP B 1 33 ? -2.066 27.281 5.988 1 90.94 33 ASP B CA 1
ATOM 2311 C C . ASP B 1 33 ? -2.572 25.906 6.406 1 90.94 33 ASP B C 1
ATOM 2313 O O . ASP B 1 33 ? -3.062 25.141 5.574 1 90.94 33 ASP B O 1
ATOM 2317 N N . SER B 1 34 ? -2.557 25.703 7.73 1 94.69 34 SER B N 1
ATOM 2318 C CA . SER B 1 34 ? -2.992 24.406 8.219 1 94.69 34 SER B CA 1
ATOM 2319 C C . SER B 1 34 ? -4.512 24.281 8.164 1 94.69 34 SER B C 1
ATOM 2321 O O . SER B 1 34 ? -5.234 25.203 8.531 1 94.69 34 SER B O 1
ATOM 2323 N N . PRO B 1 35 ? -5.004 23.172 7.75 1 95.31 35 PRO B N 1
ATOM 2324 C CA . PRO B 1 35 ? -6.449 22.938 7.781 1 95.31 35 PRO B CA 1
ATOM 2325 C C . PRO B 1 35 ? -6.953 22.562 9.172 1 95.31 35 PRO B C 1
ATOM 2327 O O . PRO B 1 35 ? -8.164 22.406 9.375 1 95.31 35 PRO B O 1
ATOM 2330 N N . LEU B 1 36 ? -6.023 22.375 10.117 1 97.12 36 LEU B N 1
ATOM 2331 C CA . LEU B 1 36 ? -6.391 21.906 11.445 1 97.12 36 LEU B CA 1
ATOM 2332 C C . LEU B 1 36 ? -6.215 23.031 12.477 1 97.12 36 LEU B C 1
ATOM 2334 O O . LEU B 1 36 ? -5.207 23.734 12.469 1 97.12 36 LEU B O 1
ATOM 2338 N N . LYS B 1 37 ? -7.211 23.109 13.305 1 96.44 37 LYS B N 1
ATOM 2339 C CA . LYS B 1 37 ? -7.102 23.953 14.5 1 96.44 37 LYS B CA 1
ATOM 2340 C C . LYS B 1 37 ? -6.609 23.125 15.688 1 96.44 37 LYS B C 1
ATOM 2342 O O . LYS B 1 37 ? -6.734 21.906 15.703 1 96.44 37 LYS B O 1
ATOM 2347 N N . ALA B 1 38 ? -6.145 23.859 16.656 1 95.19 38 ALA B N 1
ATOM 2348 C CA . ALA B 1 38 ? -5.531 23.188 17.812 1 95.19 38 ALA B CA 1
ATOM 2349 C C . ALA B 1 38 ? -6.547 22.344 18.562 1 95.19 38 ALA B C 1
ATOM 2351 O O . ALA B 1 38 ? -6.184 21.344 19.203 1 95.19 38 ALA B O 1
ATOM 2352 N N . ASP B 1 39 ? -7.801 22.641 18.422 1 95.81 39 ASP B N 1
ATOM 2353 C CA . ASP B 1 39 ? -8.828 21.938 19.188 1 95.81 39 ASP B CA 1
ATOM 2354 C C . ASP B 1 39 ? -9.5 20.859 18.328 1 95.81 39 ASP B C 1
ATOM 2356 O O . ASP B 1 39 ? -10.492 20.266 18.734 1 95.81 39 ASP B O 1
ATOM 2360 N N . ALA B 1 40 ? -9.016 20.641 17.125 1 97.06 40 ALA B N 1
ATOM 2361 C CA . ALA B 1 40 ? -9.578 19.609 16.266 1 97.06 40 ALA B CA 1
ATOM 2362 C C . ALA B 1 40 ? -9.469 18.234 16.906 1 97.06 40 ALA B C 1
ATOM 2364 O O . ALA B 1 40 ? -8.461 17.922 17.562 1 97.06 40 ALA B O 1
ATOM 2365 N N . PRO B 1 41 ? -10.422 17.422 16.75 1 97 41 PRO B N 1
ATOM 2366 C CA . PRO B 1 41 ? -10.352 16.062 17.312 1 97 41 PRO B CA 1
ATOM 2367 C C . PRO B 1 41 ? -9.438 15.148 16.5 1 97 41 PRO B C 1
ATOM 2369 O O . PRO B 1 41 ? -9.258 15.352 15.297 1 97 41 PRO B O 1
ATOM 2372 N N . PRO B 1 42 ? -8.914 14.109 17.109 1 96.62 42 PRO B N 1
ATOM 2373 C CA . PRO B 1 42 ? -8.039 13.156 16.406 1 96.62 42 PRO B CA 1
ATOM 2374 C C . PRO B 1 42 ? -8.688 12.555 15.164 1 96.62 42 PRO B C 1
ATOM 2376 O O . PRO B 1 42 ? -8 12.25 14.195 1 96.62 42 PRO B O 1
ATOM 2379 N N . ALA B 1 43 ? -9.977 12.438 15.188 1 95.25 43 ALA B N 1
ATOM 2380 C CA . ALA B 1 43 ? -10.711 11.852 14.07 1 95.25 43 ALA B CA 1
ATOM 2381 C C . ALA B 1 43 ? -10.555 12.695 12.805 1 95.25 43 ALA B C 1
ATOM 2383 O O . ALA B 1 43 ? -10.781 12.211 11.695 1 95.25 43 ALA B O 1
ATOM 2384 N N . SER B 1 44 ? -10.148 13.922 12.977 1 97.06 44 SER B N 1
ATOM 2385 C CA . SER B 1 44 ? -9.922 14.797 11.828 1 97.06 44 SER B CA 1
ATOM 2386 C C . SER B 1 44 ? -8.797 14.266 10.945 1 97.06 44 SER B C 1
ATOM 2388 O O . SER B 1 44 ? -8.773 14.516 9.742 1 97.06 44 SER B O 1
ATOM 2390 N N . LEU B 1 45 ? -7.914 13.477 11.516 1 97.81 45 LEU B N 1
ATOM 2391 C CA . LEU B 1 45 ? -6.754 12.953 10.797 1 97.81 45 LEU B CA 1
ATOM 2392 C C . LEU B 1 45 ? -7.137 11.734 9.961 1 97.81 45 LEU B C 1
ATOM 2394 O O . LEU B 1 45 ? -6.305 11.195 9.227 1 97.81 45 LEU B O 1
ATOM 2398 N N . THR B 1 46 ? -8.352 11.312 10.055 1 97.56 46 THR B N 1
ATOM 2399 C CA . THR B 1 46 ? -8.805 10.18 9.25 1 97.56 46 THR B CA 1
ATOM 2400 C C . THR B 1 46 ? -9.75 10.648 8.148 1 97.56 46 THR B C 1
ATOM 2402 O O . THR B 1 46 ? -10.336 9.828 7.434 1 97.56 46 THR B O 1
ATOM 2405 N N . ASP B 1 47 ? -9.938 11.984 8.039 1 97.38 47 ASP B N 1
ATOM 2406 C CA . ASP B 1 47 ? -10.766 12.586 7.004 1 97.38 47 ASP B CA 1
ATOM 2407 C C . ASP B 1 47 ? -9.953 12.836 5.734 1 97.38 47 ASP B C 1
ATOM 2409 O O . ASP B 1 47 ? -8.945 13.547 5.766 1 97.38 47 ASP B O 1
ATOM 2413 N N . ALA B 1 48 ? -10.469 12.336 4.668 1 97.12 48 ALA B N 1
ATOM 2414 C CA . ALA B 1 48 ? -9.734 12.398 3.41 1 97.12 48 ALA B CA 1
ATOM 2415 C C . ALA B 1 48 ? -9.547 13.844 2.955 1 97.12 48 ALA B C 1
ATOM 2417 O O . ALA B 1 48 ? -8.5 14.203 2.418 1 97.12 48 ALA B O 1
ATOM 2418 N N . VAL B 1 49 ? -10.531 14.688 3.121 1 96.06 49 VAL B N 1
ATOM 2419 C CA . VAL B 1 49 ? -10.461 16.078 2.686 1 96.06 49 VAL B CA 1
ATOM 2420 C C . VAL B 1 49 ? -9.43 16.828 3.521 1 96.06 49 VAL B C 1
ATOM 2422 O O . VAL B 1 49 ? -8.609 17.578 2.98 1 96.06 49 VAL B O 1
ATOM 2425 N N . VAL B 1 50 ? -9.469 16.594 4.797 1 96.88 50 VAL B N 1
ATOM 2426 C CA . VAL B 1 50 ? -8.516 17.234 5.703 1 96.88 50 VAL B CA 1
ATOM 2427 C C . VAL B 1 50 ? -7.098 16.781 5.355 1 96.88 50 VAL B C 1
ATOM 2429 O O . VAL B 1 50 ? -6.188 17.609 5.273 1 96.88 50 VAL B O 1
ATOM 2432 N N . LEU B 1 51 ? -6.93 15.508 5.105 1 97.38 51 LEU B N 1
ATOM 2433 C CA . LEU B 1 51 ? -5.613 14.977 4.766 1 97.38 51 LEU B CA 1
ATOM 2434 C C . LEU B 1 51 ? -5.094 15.594 3.475 1 97.38 51 LEU B C 1
ATOM 2436 O O . LEU B 1 51 ? -3.908 15.914 3.365 1 97.38 51 LEU B O 1
ATOM 2440 N N . PHE B 1 52 ? -5.969 15.727 2.545 1 96 52 PHE B N 1
ATOM 2441 C CA . PHE B 1 52 ? -5.559 16.328 1.281 1 96 52 PHE B CA 1
ATOM 2442 C C . PHE B 1 52 ? -5.062 17.75 1.498 1 96 52 PHE B C 1
ATOM 2444 O O . PHE B 1 52 ? -4.012 18.141 0.977 1 96 52 PHE B O 1
ATOM 2451 N N . LYS B 1 53 ? -5.781 18.484 2.182 1 94.56 53 LYS B N 1
ATOM 2452 C CA . LYS B 1 53 ? -5.375 19.844 2.477 1 94.56 53 LYS B CA 1
ATOM 2453 C C . LYS B 1 53 ? -4.055 19.875 3.24 1 94.56 53 LYS B C 1
ATOM 2455 O O . LYS B 1 53 ? -3.205 20.734 2.99 1 94.56 53 LYS B O 1
ATOM 2460 N N . LEU B 1 54 ? -3.926 18.984 4.184 1 96 54 LEU B N 1
ATOM 2461 C CA . LEU B 1 54 ? -2.682 18.875 4.941 1 96 54 LEU B CA 1
ATOM 2462 C C . LEU B 1 54 ? -1.51 18.562 4.02 1 96 54 LEU B C 1
ATOM 2464 O O . LEU B 1 54 ? -0.448 19.188 4.121 1 96 54 LEU B O 1
ATOM 2468 N N . PHE B 1 55 ? -1.701 17.609 3.131 1 95.06 55 PHE B N 1
ATOM 2469 C CA . PHE B 1 55 ? -0.661 17.25 2.178 1 95.06 55 PHE B CA 1
ATOM 2470 C C . PHE B 1 55 ? -0.31 18.422 1.277 1 95.06 55 PHE B C 1
ATOM 2472 O O . PHE B 1 55 ? 0.859 18.625 0.941 1 95.06 55 PHE B O 1
ATOM 2479 N N . LYS B 1 56 ? -1.271 19.203 0.939 1 92.38 56 LYS B N 1
ATOM 2480 C CA . LYS B 1 56 ? -1.023 20.375 0.098 1 92.38 56 LYS B CA 1
ATOM 2481 C C . LYS B 1 56 ? -0.115 21.375 0.804 1 92.38 56 LYS B C 1
ATOM 2483 O O . LYS B 1 56 ? 0.667 22.078 0.157 1 92.38 56 LYS B O 1
ATOM 2488 N N . VAL B 1 57 ? -0.194 21.391 2.078 1 93.06 57 VAL B N 1
ATOM 2489 C CA . VAL B 1 57 ? 0.613 22.312 2.875 1 93.06 57 VAL B CA 1
ATOM 2490 C C . VAL B 1 57 ? 2.035 21.766 3.008 1 93.06 57 VAL B C 1
ATOM 2492 O O . VAL B 1 57 ? 3.006 22.516 2.883 1 93.06 57 VAL B O 1
ATOM 2495 N N . LEU B 1 58 ? 2.146 20.469 3.145 1 94.56 58 LEU B N 1
ATOM 2496 C CA . LEU B 1 58 ? 3.42 19.891 3.566 1 94.56 58 LEU B CA 1
ATOM 2497 C C . LEU B 1 58 ? 4.207 19.375 2.367 1 94.56 58 LEU B C 1
ATOM 2499 O O . LEU B 1 58 ? 5.441 19.344 2.396 1 94.56 58 LEU B O 1
ATOM 2503 N N . LEU B 1 59 ? 3.527 18.906 1.364 1 93.44 59 LEU B N 1
ATOM 2504 C CA . LEU B 1 59 ? 4.203 18.328 0.209 1 93.44 59 LEU B CA 1
ATOM 2505 C C . LEU B 1 59 ? 4.465 19.391 -0.855 1 93.44 59 LEU B C 1
ATOM 2507 O O . LEU B 1 59 ? 3.994 20.516 -0.737 1 93.44 59 LEU B O 1
ATOM 2511 N N . ASN B 1 60 ? 5.207 18.984 -1.809 1 89.31 60 ASN B N 1
ATOM 2512 C CA . ASN B 1 60 ? 5.477 19.875 -2.934 1 89.31 60 ASN B CA 1
ATOM 2513 C C . ASN B 1 60 ? 4.402 19.766 -4.012 1 89.31 60 ASN B C 1
ATOM 2515 O O . ASN B 1 60 ? 3.746 18.719 -4.125 1 89.31 60 ASN B O 1
ATOM 2519 N N . LYS B 1 61 ? 4.305 20.734 -4.766 1 86.81 61 LYS B N 1
ATOM 2520 C CA . LYS B 1 61 ? 3.309 20.75 -5.832 1 86.81 61 LYS B CA 1
ATOM 2521 C C . LYS B 1 61 ? 3.549 19.625 -6.832 1 86.81 61 LYS B C 1
ATOM 2523 O O . LYS B 1 61 ? 2.598 19.062 -7.371 1 86.81 61 LYS B O 1
ATOM 2528 N N . GLU B 1 62 ? 4.793 19.312 -7.004 1 87.69 62 GLU B N 1
ATOM 2529 C CA . GLU B 1 62 ? 5.184 18.297 -7.98 1 87.69 62 GLU B CA 1
ATOM 2530 C C . GLU B 1 62 ? 4.805 16.891 -7.508 1 87.69 62 GLU B C 1
ATOM 2532 O O . GLU B 1 62 ? 4.828 15.945 -8.289 1 87.69 62 GLU B O 1
ATOM 2537 N N . ASP B 1 63 ? 4.438 16.828 -6.27 1 90.25 63 ASP B N 1
ATOM 2538 C CA . ASP B 1 63 ? 4.102 15.523 -5.715 1 90.25 63 ASP B CA 1
ATOM 2539 C C . ASP B 1 63 ? 2.654 15.148 -6.031 1 90.25 63 ASP B C 1
ATOM 2541 O O . ASP B 1 63 ? 2.215 14.039 -5.727 1 90.25 63 ASP B O 1
ATOM 2545 N N . PHE B 1 64 ? 1.92 16.078 -6.598 1 89.69 64 PHE B N 1
ATOM 2546 C CA . PHE B 1 64 ? 0.53 15.836 -6.973 1 89.69 64 PHE B CA 1
ATOM 2547 C C . PHE B 1 64 ? 0.389 15.719 -8.484 1 89.69 64 PHE B C 1
ATOM 2549 O O . PHE B 1 64 ? 1.123 16.359 -9.234 1 89.69 64 PHE B O 1
ATOM 2556 N N . LYS B 1 65 ? -0.542 14.812 -8.828 1 80.69 65 LYS B N 1
ATOM 2557 C CA . LYS B 1 65 ? -0.879 14.82 -10.25 1 80.69 65 LYS B CA 1
ATOM 2558 C C . LYS B 1 65 ? -1.538 16.141 -10.656 1 80.69 65 LYS B C 1
ATOM 2560 O O . LYS B 1 65 ? -2.305 16.719 -9.883 1 80.69 65 LYS B O 1
ATOM 2565 N N . SER B 1 66 ? -1.214 16.672 -11.734 1 69.75 66 SER B N 1
ATOM 2566 C CA . SER B 1 66 ? -1.696 17.969 -12.188 1 69.75 66 SER B CA 1
ATOM 2567 C C . SER B 1 66 ? -3.217 18.062 -12.102 1 69.75 66 SER B C 1
ATOM 2569 O O . SER B 1 66 ? -3.762 19.078 -11.664 1 69.75 66 SER B O 1
ATOM 2571 N N . GLU B 1 67 ? -3.859 17.062 -12.469 1 63.44 67 GLU B N 1
ATOM 2572 C CA . GLU B 1 67 ? -5.32 17.047 -12.492 1 63.44 67 GLU B CA 1
ATOM 2573 C C . GLU B 1 67 ? -5.895 17.062 -11.078 1 63.44 67 GLU B C 1
ATOM 2575 O O . GLU B 1 67 ? -7.023 17.5 -10.867 1 63.44 67 GLU B O 1
ATOM 2580 N N . THR B 1 68 ? -5.129 16.594 -10.18 1 65.38 68 THR B N 1
ATOM 2581 C CA . THR B 1 68 ? -5.609 16.375 -8.82 1 65.38 68 THR B CA 1
ATOM 2582 C C . THR B 1 68 ? -5.68 17.703 -8.055 1 65.38 68 THR B C 1
ATOM 2584 O O . THR B 1 68 ? -6.5 17.859 -7.148 1 65.38 68 THR B O 1
ATOM 2587 N N . LEU B 1 69 ? -4.855 18.5 -8.391 1 60.16 69 LEU B N 1
ATOM 2588 C CA . LEU B 1 69 ? -4.773 19.75 -7.625 1 60.16 69 LEU B CA 1
ATOM 2589 C C . LEU B 1 69 ? -6.031 20.578 -7.812 1 60.16 69 LEU B C 1
ATOM 2591 O O . LEU B 1 69 ? -6.383 21.391 -6.941 1 60.16 69 LEU B O 1
ATOM 2595 N N . GLU B 1 70 ? -6.609 20.344 -8.82 1 56.47 70 GLU B N 1
ATOM 2596 C CA . GLU B 1 70 ? -7.777 21.156 -9.156 1 56.47 70 GLU B CA 1
ATOM 2597 C C . GLU B 1 70 ? -9.07 20.391 -8.875 1 56.47 70 GLU B C 1
ATOM 2599 O O . GLU B 1 70 ? -10.156 20.859 -9.227 1 56.47 70 GLU B O 1
ATOM 2604 N N . PHE B 1 71 ? -8.898 19.312 -8.172 1 64.88 71 PHE B N 1
ATOM 2605 C CA . PHE B 1 71 ? -9.977 18.359 -8.344 1 64.88 71 PHE B CA 1
ATOM 2606 C C . PHE B 1 71 ? -11.07 18.594 -7.305 1 64.88 71 PHE B C 1
ATOM 2608 O O . PHE B 1 71 ? -10.789 18.703 -6.113 1 64.88 71 PHE B O 1
ATOM 2615 N N . ALA B 1 72 ? -12.195 18.766 -7.766 1 84.19 72 ALA B N 1
ATOM 2616 C CA . ALA B 1 72 ? -13.531 18.719 -7.18 1 84.19 72 ALA B CA 1
ATOM 2617 C C . ALA B 1 72 ? -13.719 17.469 -6.324 1 84.19 72 ALA B C 1
ATOM 2619 O O . ALA B 1 72 ? -14.586 17.438 -5.445 1 84.19 72 ALA B O 1
ATOM 2620 N N . LEU B 1 73 ? -12.711 16.625 -6.355 1 90.5 73 LEU B N 1
ATOM 2621 C CA . LEU B 1 73 ? -12.797 15.336 -5.664 1 90.5 73 LEU B CA 1
ATOM 2622 C C . LEU B 1 73 ? -12.766 15.531 -4.152 1 90.5 73 LEU B C 1
ATOM 2624 O O . LEU B 1 73 ? -13.359 14.75 -3.41 1 90.5 73 LEU B O 1
ATOM 2628 N N . PHE B 1 74 ? -12.117 16.625 -3.723 1 93.69 74 PHE B N 1
ATOM 2629 C CA . PHE B 1 74 ? -11.922 16.812 -2.289 1 93.69 74 PHE B CA 1
ATOM 2630 C C . PHE B 1 74 ? -12.773 17.969 -1.779 1 93.69 74 PHE B C 1
ATOM 2632 O O . PHE B 1 74 ? -12.43 18.609 -0.779 1 93.69 74 PHE B O 1
ATOM 2639 N N . SER B 1 75 ? -13.82 18.25 -2.426 1 91.94 75 SER B N 1
ATOM 2640 C CA . SER B 1 75 ? -14.75 19.297 -2.012 1 91.94 75 SER B CA 1
ATOM 2641 C C . SER B 1 75 ? -15.75 18.781 -0.983 1 91.94 75 SER B C 1
ATOM 2643 O O . SER B 1 75 ? -16.375 19.562 -0.273 1 91.94 75 SER B O 1
ATOM 2645 N N . THR B 1 76 ? -15.898 17.453 -0.92 1 93.69 76 THR B N 1
ATOM 2646 C CA . THR B 1 76 ? -16.906 16.859 -0.052 1 93.69 76 THR B CA 1
ATOM 2647 C C . THR B 1 76 ? -16.297 15.734 0.784 1 93.69 76 THR B C 1
ATOM 2649 O O . THR B 1 76 ? -15.547 14.914 0.269 1 93.69 76 THR B O 1
ATOM 2652 N N . THR B 1 77 ? -16.609 15.805 2.039 1 94.62 77 THR B N 1
ATOM 2653 C CA . THR B 1 77 ? -16.25 14.688 2.914 1 94.62 77 THR B CA 1
ATOM 2654 C C . THR B 1 77 ? -17.297 13.578 2.82 1 94.62 77 THR B C 1
ATOM 2656 O O . THR B 1 77 ? -18.5 13.852 2.799 1 94.62 77 THR B O 1
ATOM 2659 N N . TYR B 1 78 ? -16.828 12.391 2.707 1 95.56 78 TYR B N 1
ATOM 2660 C CA . TYR B 1 78 ? -17.734 11.25 2.623 1 95.56 78 TYR B CA 1
ATOM 2661 C C . TYR B 1 78 ? -17.625 10.375 3.865 1 95.56 78 TYR B C 1
ATOM 2663 O O . TYR B 1 78 ? -16.531 10.172 4.391 1 95.56 78 TYR B O 1
ATOM 2671 N N . GLU B 1 79 ? -18.75 9.922 4.25 1 94.38 79 GLU B N 1
ATOM 2672 C CA . GLU B 1 79 ? -18.781 9.055 5.426 1 94.38 79 GLU B CA 1
ATOM 2673 C C . GLU B 1 79 ? -19 7.594 5.031 1 94.38 79 GLU B C 1
ATOM 2675 O O . GLU B 1 79 ? -19.719 7.309 4.066 1 94.38 79 GLU B O 1
ATOM 2680 N N . VAL B 1 80 ? -18.391 6.73 5.754 1 96.81 80 VAL B N 1
ATOM 2681 C CA . VAL B 1 80 ? -18.516 5.289 5.559 1 96.81 80 VAL B CA 1
ATOM 2682 C C . VAL B 1 80 ? -19.641 4.746 6.445 1 96.81 80 VAL B C 1
ATOM 2684 O O . VAL B 1 80 ? -19.766 5.141 7.605 1 96.81 80 VAL B O 1
ATOM 2687 N N . ALA B 1 81 ? -20.531 3.928 5.879 1 96.88 81 ALA B N 1
ATOM 2688 C CA . ALA B 1 81 ? -21.578 3.279 6.668 1 96.88 81 ALA B CA 1
ATOM 2689 C C . ALA B 1 81 ? -21.141 1.883 7.105 1 96.88 81 ALA B C 1
ATOM 2691 O O . ALA B 1 81 ? -20.719 1.069 6.281 1 96.88 81 ALA B O 1
ATOM 2692 N N . ARG B 1 82 ? -21.281 1.632 8.383 1 95.25 82 ARG B N 1
ATOM 2693 C CA . ARG B 1 82 ? -20.859 0.346 8.93 1 95.25 82 ARG B CA 1
ATOM 2694 C C . ARG B 1 82 ? -22.062 -0.433 9.469 1 95.25 82 ARG B C 1
ATOM 2696 O O . ARG B 1 82 ? -22.906 0.127 10.164 1 95.25 82 ARG B O 1
ATOM 2703 N N . SER B 1 83 ? -22.141 -1.641 9.07 1 95 83 SER B N 1
ATOM 2704 C CA . SER B 1 83 ? -23.078 -2.582 9.648 1 95 83 SER B CA 1
ATOM 2705 C C . SER B 1 83 ? -22.375 -3.707 10.391 1 95 83 SER B C 1
ATOM 2707 O O . SER B 1 83 ? -21.141 -3.705 10.492 1 95 83 SER B O 1
ATOM 2709 N N . GLU B 1 84 ? -23.047 -4.645 10.914 1 94.38 84 GLU B N 1
ATOM 2710 C CA . GLU B 1 84 ? -22.469 -5.762 11.656 1 94.38 84 GLU B CA 1
ATOM 2711 C C . GLU B 1 84 ? -21.703 -6.695 10.734 1 94.38 84 GLU B C 1
ATOM 2713 O O . GLU B 1 84 ? -20.766 -7.383 11.172 1 94.38 84 GLU B O 1
ATOM 2718 N N . THR B 1 85 ? -22.094 -6.594 9.453 1 95.19 85 THR B N 1
ATOM 2719 C CA . THR B 1 85 ? -21.531 -7.625 8.594 1 95.19 85 THR B CA 1
ATOM 2720 C C . THR B 1 85 ? -20.75 -7 7.445 1 95.19 85 THR B C 1
ATOM 2722 O O . THR B 1 85 ? -20.047 -7.699 6.711 1 95.19 85 THR B O 1
ATOM 2725 N N . SER B 1 86 ? -20.984 -5.68 7.273 1 97.31 86 SER B N 1
ATOM 2726 C CA . SER B 1 86 ? -20.359 -5.105 6.086 1 97.31 86 SER B CA 1
ATOM 2727 C C . SER B 1 86 ? -20.062 -3.619 6.281 1 97.31 86 SER B C 1
ATOM 2729 O O . SER B 1 86 ? -20.531 -3.01 7.242 1 97.31 86 SER B O 1
ATOM 2731 N N . ILE B 1 87 ? -19.234 -3.1 5.438 1 97.94 87 ILE B N 1
ATOM 2732 C CA . ILE B 1 87 ? -18.922 -1.678 5.355 1 97.94 87 ILE B CA 1
ATOM 2733 C C . ILE B 1 87 ? -19.281 -1.148 3.971 1 97.94 87 ILE B C 1
ATOM 2735 O O . ILE B 1 87 ? -18.891 -1.731 2.955 1 97.94 87 ILE B O 1
ATOM 2739 N N . THR B 1 88 ? -20.016 -0.103 3.924 1 98.31 88 THR B N 1
ATOM 2740 C CA . THR B 1 88 ? -20.406 0.538 2.674 1 98.31 88 THR B CA 1
ATOM 2741 C C . THR B 1 88 ? -19.625 1.825 2.457 1 98.31 88 THR B C 1
ATOM 2743 O O . THR B 1 88 ? -19.688 2.748 3.271 1 98.31 88 THR B O 1
ATOM 2746 N N . VAL B 1 89 ? -18.875 1.892 1.361 1 98.38 89 VAL B N 1
ATOM 2747 C CA . VAL B 1 89 ? -17.969 3 1.076 1 98.38 89 VAL B CA 1
ATOM 2748 C C . VAL B 1 89 ? -18.438 3.74 -0.175 1 98.38 89 VAL B C 1
ATOM 2750 O O . VAL B 1 89 ? -18.594 3.139 -1.241 1 98.38 89 VAL B O 1
ATOM 2753 N N . PRO B 1 90 ? -18.703 5.02 -0.076 1 98 90 PRO B N 1
ATOM 2754 C CA . PRO B 1 90 ? -19.047 5.793 -1.268 1 98 90 PRO B CA 1
ATOM 2755 C C . PRO B 1 90 ? -17.953 5.77 -2.334 1 98 90 PRO B C 1
ATOM 2757 O O . PRO B 1 90 ? -16.766 5.809 -2.006 1 98 90 PRO B O 1
ATOM 2760 N N . LEU B 1 91 ? -18.25 5.793 -3.562 1 95.62 91 LEU B N 1
ATOM 2761 C CA . LEU B 1 91 ? -17.328 5.617 -4.68 1 95.62 91 LEU B CA 1
ATOM 2762 C C . LEU B 1 91 ? -16.281 6.727 -4.699 1 95.62 91 LEU B C 1
ATOM 2764 O O . LEU B 1 91 ? -15.094 6.461 -4.863 1 95.62 91 LEU B O 1
ATOM 2768 N N . PRO B 1 92 ? -16.688 7.992 -4.441 1 95 92 PRO B N 1
ATOM 2769 C CA . PRO B 1 92 ? -15.664 9.047 -4.512 1 95 92 PRO B CA 1
ATOM 2770 C C . PRO B 1 92 ? -14.578 8.891 -3.447 1 95 92 PRO B C 1
ATOM 2772 O O . PRO B 1 92 ? -13.445 9.328 -3.652 1 95 92 PRO B O 1
ATOM 2775 N N . LEU B 1 93 ? -14.945 8.234 -2.309 1 97.31 93 LEU B N 1
ATOM 2776 C CA . LEU B 1 93 ? -13.977 8.062 -1.235 1 97.31 93 LEU B CA 1
ATOM 2777 C C . LEU B 1 93 ? -12.828 7.152 -1.676 1 97.31 93 LEU B C 1
ATOM 2779 O O . LEU B 1 93 ? -11.68 7.359 -1.284 1 97.31 93 LEU B O 1
ATOM 2783 N N . TRP B 1 94 ? -13.117 6.168 -2.508 1 95.62 94 TRP B N 1
ATOM 2784 C CA . TRP B 1 94 ? -12.07 5.301 -3.055 1 95.62 94 TRP B CA 1
ATOM 2785 C C . TRP B 1 94 ? -11.062 6.109 -3.863 1 95.62 94 TRP B C 1
ATOM 2787 O O . TRP B 1 94 ? -9.852 5.926 -3.721 1 95.62 94 TRP B O 1
ATOM 2797 N N . SER B 1 95 ? -11.57 7.02 -4.648 1 93.19 95 SER B N 1
ATOM 2798 C CA . SER B 1 95 ? -10.719 7.863 -5.477 1 93.19 95 SER B CA 1
ATOM 2799 C C . SER B 1 95 ? -9.898 8.828 -4.629 1 93.19 95 SER B C 1
ATOM 2801 O O . SER B 1 95 ? -8.734 9.094 -4.926 1 93.19 95 SER B O 1
ATOM 2803 N N . GLN B 1 96 ? -10.547 9.336 -3.615 1 95.38 96 GLN B N 1
ATOM 2804 C CA . GLN B 1 96 ? -9.82 10.227 -2.709 1 95.38 96 GLN B CA 1
ATOM 2805 C C . GLN B 1 96 ? -8.625 9.523 -2.086 1 95.38 96 GLN B C 1
ATOM 2807 O O . GLN B 1 96 ? -7.52 10.07 -2.062 1 95.38 96 GLN B O 1
ATOM 2812 N N . ILE B 1 97 ? -8.859 8.281 -1.651 1 96.69 97 ILE B N 1
ATOM 2813 C CA . ILE B 1 97 ? -7.801 7.508 -1.012 1 96.69 97 ILE B CA 1
ATOM 2814 C C . ILE B 1 97 ? -6.688 7.219 -2.02 1 96.69 97 ILE B C 1
ATOM 2816 O O . ILE B 1 97 ? -5.504 7.305 -1.688 1 96.69 97 ILE B O 1
ATOM 2820 N N . ASP B 1 98 ? -7.062 6.996 -3.205 1 93.06 98 ASP B N 1
ATOM 2821 C CA . ASP B 1 98 ? -6.098 6.719 -4.266 1 93.06 98 ASP B CA 1
ATOM 2822 C C . ASP B 1 98 ? -5.18 7.918 -4.496 1 93.06 98 ASP B C 1
ATOM 2824 O O . ASP B 1 98 ? -3.957 7.766 -4.543 1 93.06 98 ASP B O 1
ATOM 2828 N N . VAL B 1 99 ? -5.719 9.016 -4.613 1 93.75 99 VAL B N 1
ATOM 2829 C CA . VAL B 1 99 ? -4.961 10.242 -4.871 1 93.75 99 VAL B CA 1
ATOM 2830 C C . VAL B 1 99 ? -4.035 10.531 -3.693 1 93.75 99 VAL B C 1
ATOM 2832 O O . VAL B 1 99 ? -2.863 10.859 -3.883 1 93.75 99 VAL B O 1
ATOM 2835 N N . LEU B 1 100 ? -4.543 10.375 -2.498 1 95.5 100 LEU B N 1
ATOM 2836 C CA . LEU B 1 100 ? -3.738 10.609 -1.304 1 95.5 100 LEU B CA 1
ATOM 2837 C C . LEU B 1 100 ? -2.557 9.648 -1.245 1 95.5 100 LEU B C 1
ATOM 2839 O O . LEU B 1 100 ? -1.423 10.07 -0.996 1 95.5 100 LEU B O 1
ATOM 2843 N N . SER B 1 101 ? -2.869 8.383 -1.494 1 94.5 101 SER B N 1
ATOM 2844 C CA . SER B 1 101 ? -1.839 7.355 -1.452 1 94.5 101 SER B CA 1
ATOM 2845 C C . SER B 1 101 ? -0.751 7.617 -2.488 1 94.5 101 SER B C 1
ATOM 2847 O O . SER B 1 101 ? 0.438 7.48 -2.195 1 94.5 101 SER B O 1
ATOM 2849 N N . TRP B 1 102 ? -1.183 7.984 -3.604 1 91.88 102 TRP B N 1
ATOM 2850 C CA . TRP B 1 102 ? -0.243 8.242 -4.688 1 91.88 102 TRP B CA 1
ATOM 2851 C C . TRP B 1 102 ? 0.647 9.438 -4.367 1 91.88 102 TRP B C 1
ATOM 2853 O O . TRP B 1 102 ? 1.87 9.367 -4.516 1 91.88 102 TRP B O 1
ATOM 2863 N N . SER B 1 103 ? 0.082 10.516 -3.941 1 93 103 SER B N 1
ATOM 2864 C CA . SER B 1 103 ? 0.838 11.727 -3.645 1 93 103 SER B CA 1
ATOM 2865 C C . SER B 1 103 ? 1.868 11.484 -2.547 1 93 103 SER B C 1
ATOM 2867 O O . SER B 1 103 ? 3.016 11.922 -2.656 1 93 103 SER B O 1
ATOM 2869 N N . LEU B 1 104 ? 1.422 10.789 -1.534 1 94.75 104 LEU B N 1
ATOM 2870 C CA . LEU B 1 104 ? 2.322 10.484 -0.427 1 94.75 104 LEU B CA 1
ATOM 2871 C C . LEU B 1 104 ? 3.467 9.586 -0.891 1 94.75 104 LEU B C 1
ATOM 2873 O O . LEU B 1 104 ? 4.625 9.82 -0.54 1 94.75 104 LEU B O 1
ATOM 2877 N N . ALA B 1 105 ? 3.139 8.625 -1.657 1 90.19 105 ALA B N 1
ATOM 2878 C CA . ALA B 1 105 ? 4.152 7.695 -2.15 1 90.19 105 ALA B CA 1
ATOM 2879 C C . ALA B 1 105 ? 5.188 8.414 -3.01 1 90.19 105 ALA B C 1
ATOM 2881 O O . ALA B 1 105 ? 6.387 8.156 -2.893 1 90.19 105 ALA B O 1
ATOM 2882 N N . VAL B 1 106 ? 4.742 9.289 -3.879 1 89.5 106 VAL B N 1
ATOM 2883 C CA . VAL B 1 106 ? 5.629 10.047 -4.762 1 89.5 106 VAL B CA 1
ATOM 2884 C C . VAL B 1 106 ? 6.59 10.891 -3.928 1 89.5 106 VAL B C 1
ATOM 2886 O O . VAL B 1 106 ? 7.793 10.914 -4.188 1 89.5 106 VAL B O 1
ATOM 2889 N N . HIS B 1 107 ? 6.094 11.492 -2.939 1 92.38 107 HIS B N 1
ATOM 2890 C CA . HIS B 1 107 ? 6.922 12.336 -2.086 1 92.38 107 HIS B CA 1
ATOM 2891 C C . HIS B 1 107 ? 7.957 11.508 -1.33 1 92.38 107 HIS B C 1
ATOM 2893 O O . HIS B 1 107 ? 9.141 11.844 -1.325 1 92.38 107 HIS B O 1
ATOM 2899 N N . LEU B 1 108 ? 7.477 10.438 -0.752 1 90 108 LEU B N 1
ATOM 2900 C CA . LEU B 1 108 ? 8.344 9.625 0.1 1 90 108 LEU B CA 1
ATOM 2901 C C . LEU B 1 108 ? 9.414 8.914 -0.727 1 90 108 LEU B C 1
ATOM 2903 O O . LEU B 1 108 ? 10.523 8.688 -0.247 1 90 108 LEU B O 1
ATOM 2907 N N . LYS B 1 109 ? 9.047 8.594 -1.9 1 84.19 109 LYS B N 1
ATOM 2908 C CA . LYS B 1 109 ? 9.992 7.941 -2.797 1 84.19 109 LYS B CA 1
ATOM 2909 C C . LYS B 1 109 ? 11.195 8.844 -3.072 1 84.19 109 LYS B C 1
ATOM 2911 O O . LYS B 1 109 ? 12.328 8.359 -3.195 1 84.19 109 LYS B O 1
ATOM 2916 N N . LYS B 1 110 ? 10.992 10.062 -3.115 1 83.44 110 LYS B N 1
ATOM 2917 C CA . LYS B 1 110 ? 12.055 11.031 -3.363 1 83.44 110 LYS B CA 1
ATOM 2918 C C . LYS B 1 110 ? 13.031 11.086 -2.189 1 83.44 110 LYS B C 1
ATOM 2920 O O . LYS B 1 110 ? 14.18 11.516 -2.346 1 83.44 110 LYS B O 1
ATOM 2925 N N . HIS B 1 111 ? 12.539 10.641 -1.064 1 81.38 111 HIS B N 1
ATOM 2926 C CA . HIS B 1 111 ? 13.328 10.734 0.155 1 81.38 111 HIS B CA 1
ATOM 2927 C C . HIS B 1 111 ? 13.664 9.352 0.704 1 81.38 111 HIS B C 1
ATOM 2929 O O . HIS B 1 111 ? 14.039 9.219 1.871 1 81.38 111 HIS B O 1
ATOM 2935 N N . ALA B 1 112 ? 13.445 8.367 -0.063 1 73.69 112 ALA B N 1
ATOM 2936 C CA . ALA B 1 112 ? 13.547 6.973 0.366 1 73.69 112 ALA B CA 1
ATOM 2937 C C . ALA B 1 112 ? 14.961 6.641 0.831 1 73.69 112 ALA B C 1
ATOM 2939 O O . ALA B 1 112 ? 15.156 5.734 1.645 1 73.69 112 ALA B O 1
ATOM 2940 N N . SER B 1 113 ? 15.836 7.332 0.374 1 68.56 113 SER B N 1
ATOM 2941 C CA . SER B 1 113 ? 17.219 7.059 0.741 1 68.56 113 SER B CA 1
ATOM 2942 C C . SER B 1 113 ? 17.516 7.531 2.16 1 68.56 113 SER B C 1
ATOM 2944 O O . SER B 1 113 ? 18.422 7.008 2.818 1 68.56 113 SER B O 1
ATOM 2946 N N . SER B 1 114 ? 16.75 8.352 2.615 1 68.94 114 SER B N 1
ATOM 2947 C CA . SER B 1 114 ? 17.031 8.992 3.895 1 68.94 114 SER B CA 1
ATOM 2948 C C . SER B 1 114 ? 16.078 8.516 4.98 1 68.94 114 SER B C 1
ATOM 2950 O O . SER B 1 114 ? 16.422 8.5 6.16 1 68.94 114 SER B O 1
ATOM 2952 N N . VAL B 1 115 ? 14.984 8.156 4.531 1 69.88 115 VAL B N 1
ATOM 2953 C CA . VAL B 1 115 ? 13.938 7.859 5.5 1 69.88 115 VAL B CA 1
ATOM 2954 C C . VAL B 1 115 ? 13.188 6.598 5.082 1 69.88 115 VAL B C 1
ATOM 2956 O O . VAL B 1 115 ? 12.836 6.434 3.91 1 69.88 115 VAL B O 1
ATOM 2959 N N . HIS B 1 116 ? 13.055 5.652 6.039 1 74.38 116 HIS B N 1
ATOM 2960 C CA . HIS B 1 116 ? 12.227 4.473 5.824 1 74.38 116 HIS B CA 1
ATOM 2961 C C . HIS B 1 116 ? 11 4.488 6.73 1 74.38 116 HIS B C 1
ATOM 2963 O O . HIS B 1 116 ? 10.984 3.83 7.773 1 74.38 116 HIS B O 1
ATOM 2969 N N . PRO B 1 117 ? 10.141 5.262 6.289 1 75.38 117 PRO B N 1
ATOM 2970 C CA . PRO B 1 117 ? 8.953 5.305 7.148 1 75.38 117 PRO B CA 1
ATOM 2971 C C . PRO B 1 117 ? 8.141 4.016 7.098 1 75.38 117 PRO B C 1
ATOM 2973 O O . PRO B 1 117 ? 8.25 3.25 6.137 1 75.38 117 PRO B O 1
ATOM 2976 N N . PRO B 1 118 ? 7.441 3.816 8.18 1 81.44 118 PRO B N 1
ATOM 2977 C CA . PRO B 1 118 ? 6.539 2.666 8.148 1 81.44 118 PRO B CA 1
ATOM 2978 C C . PRO B 1 118 ? 5.496 2.764 7.039 1 81.44 118 PRO B C 1
ATOM 2980 O O . PRO B 1 118 ? 5.195 3.861 6.562 1 81.44 118 PRO B O 1
ATOM 2983 N N . GLN B 1 119 ? 5.07 1.664 6.656 1 85.62 119 GLN B N 1
ATOM 2984 C CA . GLN B 1 119 ? 4.082 1.635 5.582 1 85.62 119 GLN B CA 1
ATOM 2985 C C . GLN B 1 119 ? 2.707 2.066 6.09 1 85.62 119 GLN B C 1
ATOM 2987 O O . GLN B 1 119 ? 2.195 1.51 7.066 1 85.62 119 GLN B O 1
ATOM 2992 N N . LEU B 1 120 ? 2.211 3.082 5.469 1 94.56 120 LEU B N 1
ATOM 2993 C CA . LEU B 1 120 ? 0.89 3.592 5.824 1 94.56 120 LEU B CA 1
ATOM 2994 C C . LEU B 1 120 ? -0.178 3.023 4.895 1 94.56 120 LEU B C 1
ATOM 2996 O O . LEU B 1 120 ? -0.027 3.061 3.672 1 94.56 120 LEU B O 1
ATOM 3000 N N . ASP B 1 121 ? -1.143 2.426 5.496 1 95.31 121 ASP B N 1
ATOM 3001 C CA . ASP B 1 121 ? -2.305 1.946 4.754 1 95.31 121 ASP B CA 1
ATOM 3002 C C . ASP B 1 121 ? -3.49 2.895 4.914 1 95.31 121 ASP B C 1
ATOM 3004 O O . ASP B 1 121 ? -4.184 2.861 5.934 1 95.31 121 ASP B O 1
ATOM 3008 N N . LEU B 1 122 ? -3.811 3.705 3.879 1 97.5 122 LEU B N 1
ATOM 3009 C CA . LEU B 1 122 ? -4.809 4.766 3.979 1 97.5 122 LEU B CA 1
ATOM 3010 C C . LEU B 1 122 ? -6.219 4.188 3.943 1 97.5 122 LEU B C 1
ATOM 3012 O O . LEU B 1 122 ? -7.172 4.832 4.395 1 97.5 122 LEU B O 1
ATOM 3016 N N . TYR B 1 123 ? -6.418 2.949 3.379 1 97.56 123 TYR B N 1
ATOM 3017 C CA . TYR B 1 123 ? -7.727 2.305 3.459 1 97.56 123 TYR B CA 1
ATOM 3018 C C . TYR B 1 123 ? -8.086 1.977 4.902 1 97.56 123 TYR B C 1
ATOM 3020 O O . TYR B 1 123 ? -9.188 2.291 5.359 1 97.56 123 TYR B O 1
ATOM 3028 N N . LYS B 1 124 ? -7.137 1.452 5.582 1 96.69 124 LYS B N 1
ATOM 3029 C CA . LYS B 1 124 ? -7.348 1.084 6.977 1 96.69 124 LYS B CA 1
ATOM 3030 C C . LYS B 1 124 ? -7.531 2.322 7.852 1 96.69 124 LYS B C 1
ATOM 3032 O O . LYS B 1 124 ? -8.312 2.305 8.805 1 96.69 124 LYS B O 1
ATOM 3037 N N . LEU B 1 125 ? -6.816 3.338 7.48 1 97.81 125 LEU B N 1
ATOM 3038 C CA . LEU B 1 125 ? -6.895 4.57 8.258 1 97.81 125 LEU B CA 1
ATOM 3039 C C . LEU B 1 125 ? -8.258 5.234 8.078 1 97.81 125 LEU B C 1
ATOM 3041 O O . LEU B 1 125 ? -8.922 5.57 9.07 1 97.81 125 LEU B O 1
ATOM 3045 N N . ILE B 1 126 ? -8.672 5.391 6.867 1 98.12 126 ILE B N 1
ATOM 3046 C CA . ILE B 1 126 ? -9.812 6.242 6.551 1 98.12 126 ILE B CA 1
ATOM 3047 C C . ILE B 1 126 ? -11.102 5.434 6.637 1 98.12 126 ILE B C 1
ATOM 3049 O O . ILE B 1 126 ? -12.117 5.922 7.141 1 98.12 126 ILE B O 1
ATOM 3053 N N . ILE B 1 127 ? -11.062 4.215 6.172 1 97.88 127 ILE B N 1
ATOM 3054 C CA . ILE B 1 127 ? -12.281 3.418 6.109 1 97.88 127 ILE B CA 1
ATOM 3055 C C . ILE B 1 127 ? -12.453 2.633 7.41 1 97.88 127 ILE B C 1
ATOM 3057 O O . ILE B 1 127 ? -13.508 2.693 8.047 1 97.88 127 ILE B O 1
ATOM 3061 N N . LEU B 1 128 ? -11.391 1.957 7.84 1 95.94 128 LEU B N 1
ATOM 3062 C CA . LEU B 1 128 ? -11.508 1.087 9.008 1 95.94 128 LEU B CA 1
ATOM 3063 C C . LEU B 1 128 ? -11.195 1.851 10.289 1 95.94 128 LEU B C 1
ATOM 3065 O O . LEU B 1 128 ? -11.5 1.381 11.383 1 95.94 128 LEU B O 1
ATOM 3069 N N . LYS B 1 129 ? -10.547 2.996 10.195 1 94.81 129 LYS B N 1
ATOM 3070 C CA . LYS B 1 129 ? -10.203 3.852 11.328 1 94.81 129 LYS B CA 1
ATOM 3071 C C . LYS B 1 129 ? -9.359 3.098 12.352 1 94.81 129 LYS B C 1
ATOM 3073 O O . LYS B 1 129 ? -9.617 3.174 13.555 1 94.81 129 LYS B O 1
ATOM 3078 N N . GLU B 1 130 ? -8.391 2.398 11.852 1 93.88 130 GLU B N 1
ATOM 3079 C CA . GLU B 1 130 ? -7.496 1.622 12.703 1 93.88 130 GLU B CA 1
ATOM 3080 C C . GLU B 1 130 ? -6.512 2.527 13.438 1 93.88 130 GLU B C 1
ATOM 3082 O O . GLU B 1 130 ? -5.828 3.344 12.82 1 93.88 130 GLU B O 1
ATOM 3087 N N . SER B 1 131 ? -6.383 2.297 14.68 1 94.25 131 SER B N 1
ATOM 3088 C CA . SER B 1 131 ? -5.551 3.145 15.531 1 94.25 131 SER B CA 1
ATOM 3089 C C . SER B 1 131 ? -4.078 3.031 15.148 1 94.25 131 SER B C 1
ATOM 3091 O O . SER B 1 131 ? -3.334 4.012 15.227 1 94.25 131 SER B O 1
ATOM 3093 N N . GLU B 1 132 ? -3.646 1.847 14.766 1 93.31 13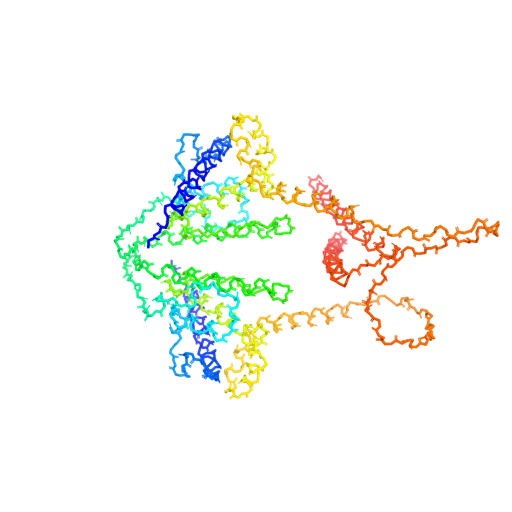2 GLU B N 1
ATOM 3094 C CA . GLU B 1 132 ? -2.25 1.651 14.383 1 93.31 132 GLU B CA 1
ATOM 3095 C C . GLU B 1 132 ? -1.887 2.502 13.172 1 93.31 132 GLU B C 1
ATOM 3097 O O . GLU B 1 132 ? -0.768 3.012 13.07 1 93.31 132 GLU B O 1
ATOM 3102 N N . GLN B 1 133 ? -2.82 2.633 12.266 1 96.25 133 GLN B N 1
ATOM 3103 C CA . GLN B 1 133 ? -2.574 3.455 11.086 1 96.25 133 GLN B CA 1
ATOM 3104 C C . GLN B 1 133 ? -2.543 4.938 11.445 1 96.25 133 GLN B C 1
ATOM 3106 O O . GLN B 1 133 ? -1.809 5.715 10.836 1 96.25 133 GLN B O 1
ATOM 3111 N N . LEU B 1 134 ? -3.365 5.305 12.445 1 97.44 134 LEU B N 1
ATOM 3112 C CA . LEU B 1 134 ? -3.318 6.68 12.922 1 97.44 134 LEU B CA 1
ATOM 3113 C C . LEU B 1 134 ? -1.947 7.008 13.508 1 97.44 134 LEU B C 1
ATOM 3115 O O . LEU B 1 134 ? -1.389 8.07 13.234 1 97.44 134 LEU B O 1
ATOM 3119 N N . ARG B 1 135 ? -1.479 6.086 14.25 1 95.88 135 ARG B N 1
ATOM 3120 C CA . ARG B 1 135 ? -0.134 6.25 14.789 1 95.88 135 ARG B CA 1
ATOM 3121 C C . ARG B 1 135 ? 0.892 6.402 13.672 1 95.88 135 ARG B C 1
ATOM 3123 O O . ARG B 1 135 ? 1.737 7.297 13.719 1 95.88 135 ARG B O 1
ATOM 3130 N N . THR B 1 136 ? 0.847 5.562 12.68 1 96.06 136 THR B N 1
ATOM 3131 C CA . THR B 1 136 ? 1.76 5.59 11.547 1 96.06 136 THR B CA 1
ATOM 3132 C C . THR B 1 136 ? 1.652 6.914 10.797 1 96.06 136 THR B C 1
ATOM 3134 O O . THR B 1 136 ? 2.666 7.488 10.391 1 96.06 136 THR B O 1
ATOM 3137 N N . LEU B 1 137 ? 0.424 7.367 10.633 1 97.81 137 LEU B N 1
ATOM 3138 C CA . LEU B 1 137 ? 0.228 8.656 9.969 1 97.81 137 LEU B CA 1
ATOM 3139 C C . LEU B 1 137 ? 0.92 9.773 10.742 1 97.81 137 LEU B C 1
ATOM 3141 O O . LEU B 1 137 ? 1.591 10.617 10.148 1 97.81 137 LEU B O 1
ATOM 3145 N N . CYS B 1 138 ? 0.732 9.742 12.008 1 97.44 138 CYS B N 1
ATOM 3146 C CA . CYS B 1 138 ? 1.361 10.766 12.836 1 97.44 138 CYS B CA 1
ATOM 3147 C C . CYS B 1 138 ? 2.875 10.75 12.664 1 97.44 138 CYS B C 1
ATOM 3149 O O . CYS B 1 138 ? 3.498 11.805 12.516 1 97.44 138 CYS B O 1
ATOM 3151 N N . GLN B 1 139 ? 3.436 9.633 12.648 1 95.12 139 GLN B N 1
ATOM 3152 C CA . GLN B 1 139 ? 4.875 9.508 12.445 1 95.12 139 GLN B CA 1
ATOM 3153 C C . GLN B 1 139 ? 5.293 10.055 11.086 1 95.12 139 GLN B C 1
ATOM 3155 O O . GLN B 1 139 ? 6.301 10.758 10.977 1 95.12 139 GLN B O 1
ATOM 3160 N N . ILE B 1 140 ? 4.555 9.758 10.117 1 96.19 140 ILE B N 1
ATOM 3161 C CA . ILE B 1 140 ? 4.852 10.227 8.773 1 96.19 140 ILE B CA 1
ATOM 3162 C C . ILE B 1 140 ? 4.715 11.742 8.711 1 96.19 140 ILE B C 1
ATOM 3164 O O . ILE B 1 140 ? 5.543 12.43 8.102 1 96.19 140 ILE B O 1
ATOM 3168 N N . LEU B 1 141 ? 3.701 12.258 9.383 1 96.88 141 LEU B N 1
ATOM 3169 C CA . LEU B 1 141 ? 3.516 13.703 9.406 1 96.88 141 LEU B CA 1
ATOM 3170 C C . LEU B 1 141 ? 4.703 14.398 10.07 1 96.88 141 LEU B C 1
ATOM 3172 O O . LEU B 1 141 ? 5.152 15.445 9.609 1 96.88 141 LEU B O 1
ATOM 3176 N N . ILE B 1 142 ? 5.16 13.797 11.094 1 95.19 142 ILE B N 1
ATOM 3177 C CA . ILE B 1 142 ? 6.324 14.352 11.773 1 95.19 142 ILE B CA 1
ATOM 3178 C C . ILE B 1 142 ? 7.512 14.391 10.812 1 95.19 142 ILE B C 1
ATOM 3180 O O . ILE B 1 142 ? 8.203 15.414 10.711 1 95.19 142 ILE B O 1
ATOM 3184 N N . VAL B 1 143 ? 7.715 13.375 10.055 1 94.06 143 VAL B N 1
ATOM 3185 C CA . VAL B 1 143 ? 8.805 13.305 9.086 1 94.06 143 VAL B CA 1
ATOM 3186 C C . VAL B 1 143 ? 8.602 14.375 8.008 1 94.06 143 VAL B C 1
ATOM 3188 O O . VAL B 1 143 ? 9.539 15.102 7.672 1 94.06 143 VAL B O 1
ATOM 3191 N N . LEU B 1 144 ? 7.438 14.461 7.551 1 94.62 144 LEU B N 1
ATOM 3192 C CA . LEU B 1 144 ? 7.141 15.43 6.5 1 94.62 144 LEU B CA 1
ATOM 3193 C C . LEU B 1 144 ? 7.371 16.844 6.992 1 94.62 144 LEU B C 1
ATOM 3195 O O . LEU B 1 144 ? 8.008 17.656 6.309 1 94.62 144 LEU B O 1
ATOM 3199 N N . GLY B 1 145 ? 6.938 17.109 8.133 1 94.69 145 GLY B N 1
ATOM 3200 C CA . GLY B 1 145 ? 6.957 18.469 8.648 1 94.69 145 GLY B CA 1
ATOM 3201 C C . GLY B 1 145 ? 8.312 18.875 9.203 1 94.69 145 GLY B C 1
ATOM 3202 O O . GLY B 1 145 ? 8.578 20.062 9.375 1 94.69 145 GLY B O 1
ATOM 3203 N N . THR B 1 146 ? 9.172 17.922 9.453 1 93 146 THR B N 1
ATOM 3204 C CA . THR B 1 146 ? 10.43 18.266 10.102 1 93 146 THR B CA 1
ATOM 3205 C C . THR B 1 146 ? 11.609 17.938 9.195 1 93 146 THR B C 1
ATOM 3207 O O . THR B 1 146 ? 12.75 18.312 9.492 1 93 146 THR B O 1
ATOM 3210 N N . PHE B 1 147 ? 11.336 17.25 8.133 1 91.19 147 PHE B N 1
ATOM 3211 C CA . PHE B 1 147 ? 12.492 16.781 7.379 1 91.19 147 PHE B CA 1
ATOM 3212 C C . PHE B 1 147 ? 12.273 16.953 5.879 1 91.19 147 PHE B C 1
ATOM 3214 O O . PHE B 1 147 ? 13.078 17.594 5.195 1 91.19 147 PHE B O 1
ATOM 3221 N N . SER B 1 148 ? 11.211 16.484 5.34 1 89.94 148 SER B N 1
ATOM 3222 C CA . SER B 1 148 ? 11.141 16.281 3.898 1 89.94 148 SER B CA 1
ATOM 3223 C C . SER B 1 148 ? 10.391 17.422 3.215 1 89.94 148 SER B C 1
ATOM 3225 O O . SER B 1 148 ? 10.461 17.578 1.994 1 89.94 148 SER B O 1
ATOM 3227 N N . SER B 1 149 ? 9.641 18.172 3.973 1 89.06 149 SER B N 1
ATOM 3228 C CA . SER B 1 149 ? 8.859 19.234 3.371 1 89.06 149 SER B CA 1
ATOM 3229 C C . SER B 1 149 ? 9.672 20.531 3.271 1 89.06 149 SER B C 1
ATOM 3231 O O . SER B 1 149 ? 10.719 20.656 3.914 1 89.06 149 SER B O 1
ATOM 3233 N N . ARG B 1 150 ? 9.18 21.484 2.459 1 86.06 150 ARG B N 1
ATOM 3234 C CA . ARG B 1 150 ? 9.789 22.812 2.357 1 86.06 150 ARG B CA 1
ATOM 3235 C C . ARG B 1 150 ? 9.625 23.594 3.658 1 86.06 150 ARG B C 1
ATOM 3237 O O . ARG B 1 150 ? 10.312 24.594 3.883 1 86.06 150 ARG B O 1
ATOM 3244 N N . LEU B 1 151 ? 8.766 23.141 4.492 1 91.94 151 LEU B N 1
ATOM 3245 C CA . LEU B 1 151 ? 8.477 23.844 5.742 1 91.94 151 LEU B CA 1
ATOM 3246 C C . LEU B 1 151 ? 9.156 23.141 6.918 1 91.94 151 LEU B C 1
ATOM 3248 O O . LEU B 1 151 ? 8.844 23.422 8.078 1 91.94 151 LEU B O 1
ATOM 3252 N N . ALA B 1 152 ? 10.062 22.297 6.594 1 91.56 152 ALA B N 1
ATOM 3253 C CA . ALA B 1 152 ? 10.672 21.438 7.602 1 91.56 152 ALA B CA 1
ATOM 3254 C C . ALA B 1 152 ? 11.352 22.266 8.688 1 91.56 152 ALA B C 1
ATOM 3256 O O . ALA B 1 152 ? 11.211 21.969 9.883 1 91.56 152 ALA B O 1
ATOM 3257 N N . SER B 1 153 ? 12.07 23.234 8.273 1 91.44 153 SER B N 1
ATOM 3258 C CA . SER B 1 153 ? 12.766 24.062 9.25 1 91.44 153 SER B CA 1
ATOM 3259 C C . SER B 1 153 ? 11.789 24.766 10.188 1 91.44 153 SER B C 1
ATOM 3261 O O . SER B 1 153 ? 12.008 24.812 11.398 1 91.44 153 SER B O 1
ATOM 3263 N N . ARG B 1 154 ? 10.797 25.266 9.641 1 92.75 154 ARG B N 1
ATOM 3264 C CA . ARG B 1 154 ? 9.766 25.922 10.445 1 92.75 154 ARG B CA 1
ATOM 3265 C C . ARG B 1 154 ? 9.086 24.906 11.375 1 92.75 154 ARG B C 1
ATOM 3267 O O . ARG B 1 154 ? 8.828 25.219 12.539 1 92.75 154 ARG B O 1
ATOM 3274 N N . GLY B 1 155 ? 8.797 23.781 10.805 1 94.81 155 GLY B N 1
ATOM 3275 C CA . GLY B 1 155 ? 8.172 22.734 11.594 1 94.81 155 GLY B CA 1
ATOM 3276 C C . GLY B 1 155 ? 8.992 22.328 12.805 1 94.81 155 GLY B C 1
ATOM 3277 O O . GLY B 1 155 ? 8.445 22.078 13.883 1 94.81 155 GLY B O 1
ATOM 3278 N N . GLN B 1 156 ? 10.234 22.297 12.609 1 92.88 156 GLN B N 1
ATOM 3279 C CA . GLN B 1 156 ? 11.125 21.969 13.719 1 92.88 156 GLN B CA 1
ATOM 3280 C C . GLN B 1 156 ? 11.078 23.047 14.789 1 92.88 156 GLN B C 1
ATOM 3282 O O . GLN B 1 156 ? 11.023 22.734 15.984 1 92.88 156 GLN B O 1
ATOM 3287 N N . ALA B 1 157 ? 11.078 24.203 14.312 1 93 157 ALA B N 1
ATOM 3288 C CA . ALA B 1 157 ? 11.047 25.328 15.242 1 93 157 ALA B CA 1
ATOM 3289 C C . ALA B 1 157 ? 9.734 25.344 16.031 1 93 157 ALA B C 1
ATOM 3291 O O . ALA B 1 157 ? 9.727 25.672 17.219 1 93 157 ALA B O 1
ATOM 3292 N N . PHE B 1 158 ? 8.672 25.016 15.43 1 94.69 158 PHE B N 1
ATOM 3293 C CA . PHE B 1 158 ? 7.352 25.078 16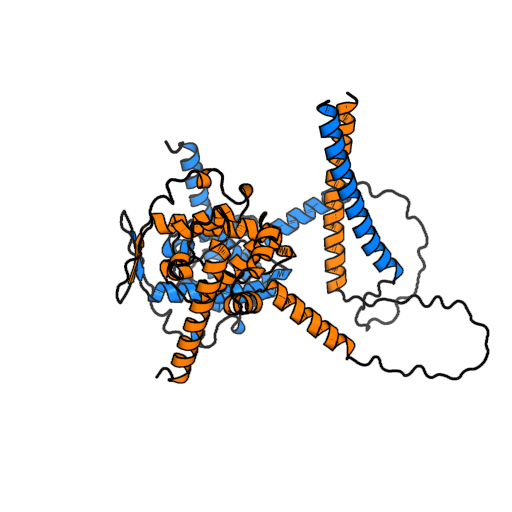.047 1 94.69 158 PHE B CA 1
ATOM 3294 C C . PHE B 1 158 ? 7.254 24.109 17.219 1 94.69 158 PHE B C 1
ATOM 3296 O O . PHE B 1 158 ? 6.43 24.297 18.109 1 94.69 158 PHE B O 1
ATOM 3303 N N . ILE B 1 159 ? 8.055 23.078 17.188 1 93.62 159 ILE B N 1
ATOM 3304 C CA . ILE B 1 159 ? 8.016 22.078 18.25 1 93.62 159 ILE B CA 1
ATOM 3305 C C . ILE B 1 159 ? 8.406 22.719 19.578 1 93.62 159 ILE B C 1
ATOM 3307 O O . ILE B 1 159 ? 7.887 22.344 20.625 1 93.62 159 ILE B O 1
ATOM 3311 N N . GLU B 1 160 ? 9.219 23.688 19.5 1 90.31 160 GLU B N 1
ATOM 3312 C CA . GLU B 1 160 ? 9.742 24.328 20.688 1 90.31 160 GLU B CA 1
ATOM 3313 C C . GLU B 1 160 ? 8.68 25.172 21.391 1 90.31 160 GLU B C 1
ATOM 3315 O O . GLU B 1 160 ? 8.797 25.469 22.578 1 90.31 160 GLU B O 1
ATOM 3320 N N . PHE B 1 161 ? 7.676 25.531 20.719 1 90.88 161 PHE B N 1
ATOM 3321 C CA . PHE B 1 161 ? 6.641 26.391 21.281 1 90.88 161 PHE B CA 1
ATOM 3322 C C . PHE B 1 161 ? 5.496 25.562 21.844 1 90.88 161 PHE B C 1
ATOM 3324 O O . PHE B 1 161 ? 4.566 26.109 22.453 1 90.88 161 PHE B O 1
ATOM 3331 N N . LEU B 1 162 ? 5.602 24.266 21.75 1 95.31 162 LEU B N 1
ATOM 3332 C CA . LEU B 1 162 ? 4.543 23.391 22.234 1 95.31 162 LEU B CA 1
ATOM 3333 C C . LEU B 1 162 ? 4.699 23.109 23.719 1 95.31 162 LEU B C 1
ATOM 3335 O O . LEU B 1 162 ? 5.793 23.266 24.266 1 95.31 162 LEU B O 1
ATOM 3339 N N . PRO B 1 163 ? 3.555 22.812 24.344 1 93.69 163 PRO B N 1
ATOM 3340 C CA . PRO B 1 163 ? 3.668 22.312 25.734 1 93.69 163 PRO B CA 1
ATOM 3341 C C . PRO B 1 163 ? 4.625 21.141 25.859 1 93.69 163 PRO B C 1
ATOM 3343 O O . PRO B 1 163 ? 4.805 20.375 24.906 1 93.69 163 PRO B O 1
ATOM 3346 N N . GLU B 1 164 ? 5.121 20.969 27 1 92.12 164 GLU B N 1
ATOM 3347 C CA . GLU B 1 164 ? 6.137 19.953 27.25 1 92.12 164 GLU B CA 1
ATOM 3348 C C . GLU B 1 164 ? 5.609 18.547 26.938 1 92.12 164 GLU B C 1
ATOM 3350 O O . GLU B 1 164 ? 6.312 17.734 26.328 1 92.12 164 GLU B O 1
ATOM 3355 N N . GLU B 1 165 ? 4.445 18.312 27.297 1 91.31 165 GLU B N 1
ATOM 3356 C CA . GLU B 1 165 ? 3.867 16.984 27.078 1 91.31 165 GLU B CA 1
ATOM 3357 C C . GLU B 1 165 ? 3.805 16.656 25.594 1 91.31 165 GLU B C 1
ATOM 3359 O O . GLU B 1 165 ? 4.121 15.531 25.188 1 91.31 165 GLU B O 1
ATOM 3364 N N . ASP B 1 166 ? 3.42 17.594 24.812 1 95.62 166 ASP B N 1
ATOM 3365 C CA . ASP B 1 166 ? 3.34 17.422 23.359 1 95.62 166 ASP B CA 1
ATOM 3366 C C . ASP B 1 166 ? 4.727 17.203 22.766 1 95.62 166 ASP B C 1
ATOM 3368 O O . ASP B 1 166 ? 4.906 16.312 21.922 1 95.62 166 ASP B O 1
ATOM 3372 N N . ARG B 1 167 ? 5.68 17.922 23.234 1 94.25 167 ARG B N 1
ATOM 3373 C CA . ARG B 1 167 ? 7.043 17.828 22.734 1 94.25 167 ARG B CA 1
ATOM 3374 C C . ARG B 1 167 ? 7.617 16.422 22.969 1 94.25 167 ARG B C 1
ATOM 3376 O O . ARG B 1 167 ? 8.242 15.852 22.078 1 94.25 167 ARG B O 1
ATOM 3383 N N . ILE B 1 168 ? 7.352 15.93 24.094 1 91.06 168 ILE B N 1
ATOM 3384 C CA . ILE B 1 168 ? 7.863 14.617 24.469 1 91.06 168 ILE B CA 1
ATOM 3385 C C . ILE B 1 168 ? 7.258 13.547 23.562 1 91.06 168 ILE B C 1
ATOM 3387 O O . ILE B 1 168 ? 7.969 12.656 23.078 1 91.06 168 ILE B O 1
ATOM 3391 N N . LEU B 1 169 ? 6.043 13.68 23.312 1 93.06 169 LEU B N 1
ATOM 3392 C CA . LEU B 1 169 ? 5.363 12.695 22.469 1 93.06 169 LEU B CA 1
ATOM 3393 C C . LEU B 1 169 ? 5.883 12.742 21.047 1 93.06 169 LEU B C 1
ATOM 3395 O O . LEU B 1 169 ? 6.141 11.695 20.438 1 93.06 169 LEU B O 1
ATOM 3399 N N . LEU B 1 170 ? 6.031 13.922 20.547 1 94.81 170 LEU B N 1
ATOM 3400 C CA . LEU B 1 170 ? 6.531 14.07 19.188 1 94.81 170 LEU B CA 1
ATOM 3401 C C . LEU B 1 170 ? 7.934 13.492 19.062 1 94.81 170 LEU B C 1
ATOM 3403 O O . LEU B 1 170 ? 8.234 12.805 18.078 1 94.81 170 LEU B O 1
ATOM 3407 N N . LYS B 1 171 ? 8.719 13.688 20.047 1 88 171 LYS B N 1
ATOM 3408 C CA . LYS B 1 171 ? 10.086 13.18 20.031 1 88 171 LYS B CA 1
ATOM 3409 C C . LYS B 1 171 ? 10.109 11.656 20.141 1 88 171 LYS B C 1
ATOM 3411 O O . LYS B 1 171 ? 10.906 10.992 19.469 1 88 171 LYS B O 1
ATOM 3416 N N . ARG B 1 172 ? 9.305 11.18 20.875 1 88.94 172 ARG B N 1
ATOM 3417 C CA . ARG B 1 172 ? 9.234 9.742 21.109 1 88.94 172 ARG B CA 1
ATOM 3418 C C . ARG B 1 172 ? 8.867 9 19.812 1 88.94 172 ARG B C 1
ATOM 3420 O O . ARG B 1 172 ? 9.328 7.887 19.578 1 88.94 172 ARG B O 1
ATOM 3427 N N . TYR B 1 173 ? 8.102 9.672 19.016 1 90 173 TYR B N 1
ATOM 3428 C CA . TYR B 1 173 ? 7.578 8.969 17.844 1 90 173 TYR B CA 1
ATOM 3429 C C . TYR B 1 173 ? 8.227 9.477 16.562 1 90 173 TYR B C 1
ATOM 3431 O O . TYR B 1 173 ? 7.77 9.164 15.461 1 90 173 TYR B O 1
ATOM 3439 N N . ASP B 1 174 ? 9.234 10.281 16.781 1 88.38 174 ASP B N 1
ATOM 3440 C CA . ASP B 1 174 ? 10.047 10.695 15.641 1 88.38 174 ASP B CA 1
ATOM 3441 C C . ASP B 1 174 ? 10.945 9.555 15.172 1 88.38 174 ASP B C 1
ATOM 3443 O O . ASP B 1 174 ? 11.922 9.203 15.844 1 88.38 174 ASP B O 1
ATOM 3447 N N . ILE B 1 175 ? 10.672 9.07 14.078 1 79.88 175 ILE B N 1
ATOM 3448 C CA . ILE B 1 175 ? 11.367 7.883 13.602 1 79.88 175 ILE B CA 1
ATOM 3449 C C . ILE B 1 175 ? 12.789 8.25 13.195 1 79.88 175 ILE B C 1
ATOM 3451 O O . ILE B 1 175 ? 13.672 7.387 13.156 1 79.88 175 ILE B O 1
ATOM 3455 N N . LEU B 1 176 ? 13.023 9.414 12.828 1 77.88 176 LEU B N 1
ATOM 3456 C CA . LEU B 1 176 ? 14.359 9.859 12.445 1 77.88 176 LEU B CA 1
ATOM 3457 C C . LEU B 1 176 ? 15.281 9.898 13.656 1 77.88 176 LEU B C 1
ATOM 3459 O O . LEU B 1 176 ? 16.469 9.586 13.547 1 77.88 176 LEU B O 1
ATOM 3463 N N . GLN B 1 177 ? 14.781 10.227 14.75 1 68 177 GLN B N 1
ATOM 3464 C CA . GLN B 1 177 ? 15.562 10.289 15.977 1 68 177 GLN B CA 1
ATOM 3465 C C . GLN B 1 177 ? 15.812 8.891 16.547 1 68 177 GLN B C 1
ATOM 3467 O O . GLN B 1 177 ? 16.891 8.617 17.078 1 68 177 GLN B O 1
ATOM 3472 N N . GLN B 1 178 ? 14.82 8.102 16.328 1 61.06 178 GLN B N 1
ATOM 3473 C CA . GLN B 1 178 ? 14.977 6.742 16.828 1 61.06 178 GLN B CA 1
ATOM 3474 C C . GLN B 1 178 ? 16.078 6.004 16.062 1 61.06 178 GLN B C 1
ATOM 3476 O O . GLN B 1 178 ? 16.828 5.23 16.656 1 61.06 178 GLN B O 1
ATOM 3481 N N . GLU B 1 179 ? 16.109 6.289 14.844 1 55.22 179 GLU B N 1
ATOM 3482 C CA . GLU B 1 179 ? 17.172 5.691 14.039 1 55.22 179 GLU B CA 1
ATOM 3483 C C . GLU B 1 179 ? 18.531 6.238 14.43 1 55.22 179 GLU B C 1
ATOM 3485 O O . GLU B 1 179 ? 19.516 5.492 14.469 1 55.22 179 GLU B O 1
ATOM 3490 N N . LEU B 1 180 ? 18.547 7.453 14.773 1 52.62 180 LEU B N 1
ATOM 3491 C CA . LEU B 1 180 ? 19.797 8.062 15.219 1 52.62 180 LEU B CA 1
ATOM 3492 C C . LEU B 1 180 ? 20.234 7.484 16.562 1 52.62 180 LEU B C 1
ATOM 3494 O O . LEU B 1 180 ? 21.406 7.207 16.766 1 52.62 180 LEU B O 1
ATOM 3498 N N . ASP B 1 181 ? 19.297 7.332 17.344 1 46.97 181 ASP B N 1
ATOM 3499 C CA . ASP B 1 181 ? 19.609 6.75 18.641 1 46.97 181 ASP B CA 1
ATOM 3500 C C . ASP B 1 181 ? 20.047 5.293 18.5 1 46.97 181 ASP B C 1
ATOM 3502 O O . ASP B 1 181 ? 20.984 4.855 19.172 1 46.97 181 ASP B O 1
ATOM 3506 N N . TYR B 1 182 ? 19.312 4.629 17.641 1 43.34 182 TYR B N 1
ATOM 3507 C CA . TYR B 1 182 ? 19.688 3.238 17.422 1 43.34 182 TYR B CA 1
ATOM 3508 C C . TYR B 1 182 ? 21.078 3.141 16.812 1 43.34 182 TYR B C 1
ATOM 3510 O O . TYR B 1 182 ? 21.875 2.293 17.219 1 43.34 182 TYR B O 1
ATOM 3518 N N . ARG B 1 183 ? 21.375 3.945 15.945 1 47.62 183 ARG B N 1
ATOM 3519 C CA . ARG B 1 183 ? 22.703 3.994 15.359 1 47.62 183 ARG B CA 1
ATOM 3520 C C . ARG B 1 183 ? 23.75 4.395 16.406 1 47.62 183 ARG B C 1
ATOM 3522 O O . ARG B 1 183 ? 24.828 3.822 16.453 1 47.62 183 ARG B O 1
ATOM 3529 N N . ALA B 1 184 ? 23.375 5.355 17.125 1 43.38 184 ALA B N 1
ATOM 3530 C CA . ALA B 1 184 ? 24.281 5.781 18.203 1 43.38 184 ALA B CA 1
ATOM 3531 C C . ALA B 1 184 ? 24.5 4.652 19.203 1 43.38 184 ALA B C 1
ATOM 3533 O O . ALA B 1 184 ? 25.641 4.426 19.656 1 43.38 184 ALA B O 1
ATOM 3534 N N . GLN B 1 185 ? 23.531 3.98 19.422 1 42.09 185 GLN B N 1
ATOM 3535 C CA . GLN B 1 185 ? 23.656 2.857 20.344 1 42.09 185 GLN B CA 1
ATOM 3536 C C . GLN B 1 185 ? 24.438 1.711 19.719 1 42.09 185 GLN B C 1
ATOM 3538 O O . GLN B 1 185 ? 25.297 1.098 20.375 1 42.09 185 GLN B O 1
ATOM 3543 N N . ARG B 1 186 ? 24.172 1.47 18.562 1 41.91 186 ARG B N 1
ATOM 3544 C CA . ARG B 1 186 ? 24.922 0.441 17.844 1 41.91 186 ARG B CA 1
ATOM 3545 C C . ARG B 1 186 ? 26.391 0.819 17.734 1 41.91 186 ARG B C 1
ATOM 3547 O O . ARG B 1 186 ? 27.266 -0.03 17.891 1 41.91 186 ARG B O 1
ATOM 3554 N N . GLN B 1 187 ? 26.594 1.972 17.406 1 41.97 187 GLN B N 1
ATOM 3555 C CA . GLN B 1 187 ? 27.969 2.457 17.375 1 41.97 187 GLN B CA 1
ATOM 3556 C C . GLN B 1 187 ? 28.625 2.34 18.75 1 41.97 187 GLN B C 1
ATOM 3558 O O . GLN B 1 187 ? 29.812 1.991 18.844 1 41.97 187 GLN B O 1
ATOM 3563 N N . ARG B 1 188 ? 28 2.629 19.703 1 43.06 188 ARG B N 1
ATOM 3564 C CA . ARG B 1 188 ? 28.531 2.449 21.047 1 43.06 188 ARG B CA 1
ATOM 3565 C C . ARG B 1 188 ? 28.812 0.977 21.328 1 43.06 188 ARG B C 1
ATOM 3567 O O . ARG B 1 188 ? 29.812 0.64 21.969 1 43.06 188 ARG B O 1
ATOM 3574 N N . PHE B 1 189 ? 27.953 0.154 20.875 1 37.16 189 PHE B N 1
ATOM 3575 C CA . PHE B 1 189 ? 28.141 -1.279 21.062 1 37.16 189 PHE B CA 1
ATOM 3576 C C . PHE B 1 189 ? 29.312 -1.788 20.234 1 37.16 189 PHE B C 1
ATOM 3578 O O . PHE B 1 189 ? 30.094 -2.625 20.688 1 37.16 189 PHE B O 1
ATOM 3585 N N . ASN B 1 190 ? 29.375 -1.37 19.078 1 41.12 190 ASN B N 1
ATOM 3586 C CA . ASN B 1 190 ? 30.516 -1.762 18.25 1 41.12 190 ASN B CA 1
ATOM 3587 C C . ASN B 1 190 ? 31.828 -1.224 18.828 1 41.12 190 ASN B C 1
ATOM 3589 O O . ASN B 1 190 ? 32.875 -1.837 18.656 1 41.12 190 ASN B O 1
ATOM 3593 N N . SER B 1 191 ? 31.734 -0.166 19.391 1 40 191 SER B N 1
ATOM 3594 C CA . SER B 1 191 ? 32.938 0.349 20.031 1 40 191 SER B CA 1
ATOM 3595 C C . SER B 1 191 ? 33.312 -0.49 21.25 1 40 191 SER B C 1
ATOM 3597 O O . SER B 1 191 ? 34.469 -0.457 21.703 1 40 191 SER B O 1
ATOM 3599 N N . LEU B 1 192 ? 32.438 -1.137 21.844 1 36 192 LEU B N 1
ATOM 3600 C CA . LEU B 1 192 ? 32.75 -1.928 23.031 1 36 192 LEU B CA 1
ATOM 3601 C C . LEU B 1 192 ? 33.281 -3.305 22.641 1 36 192 LEU B C 1
ATOM 3603 O O . LEU B 1 192 ? 33.594 -4.125 23.516 1 36 192 LEU B O 1
ATOM 3607 N N . THR B 1 193 ? 33.25 -3.697 21.359 1 32.47 193 THR B N 1
ATOM 3608 C CA . THR B 1 193 ? 33.844 -4.992 21.047 1 32.47 193 THR B CA 1
ATOM 3609 C C . THR B 1 193 ? 35.375 -4.93 21.109 1 32.47 193 THR B C 1
ATOM 3611 O O . THR B 1 193 ? 36 -4.109 20.422 1 32.47 193 THR B O 1
ATOM 3614 N N . PRO B 1 194 ? 36.031 -5.371 22.125 1 31.38 194 PRO B N 1
ATOM 3615 C CA . PRO B 1 194 ? 37.469 -5.422 22.391 1 31.38 194 PRO B CA 1
ATOM 3616 C C . PRO B 1 194 ? 38.281 -5.938 21.188 1 31.38 194 PRO B C 1
ATOM 3618 O O . PRO B 1 194 ? 37.875 -6.891 20.531 1 31.38 194 PRO B O 1
ATOM 3621 N N . THR B 1 195 ? 39.062 -5.219 20.469 1 33.5 195 THR B N 1
ATOM 3622 C CA . THR B 1 195 ? 40.156 -5.582 19.594 1 33.5 195 THR B CA 1
ATOM 3623 C C . THR B 1 195 ? 41.25 -6.324 20.391 1 33.5 195 THR B C 1
ATOM 3625 O O . THR B 1 195 ? 41.75 -5.824 21.391 1 33.5 195 THR B O 1
ATOM 3628 N N . SER B 1 196 ? 41.375 -7.609 20.469 1 30.72 196 SER B N 1
ATOM 3629 C CA . SER B 1 196 ? 42.406 -8.422 21.094 1 30.72 196 SER B CA 1
ATOM 3630 C C . SER B 1 196 ? 43.812 -7.871 20.781 1 30.72 196 SER B C 1
ATOM 3632 O O . SER B 1 196 ? 44.156 -7.652 19.609 1 30.72 196 SER B O 1
ATOM 3634 N N . LEU B 1 197 ? 44.594 -7.305 21.734 1 30.34 197 LEU B N 1
ATOM 3635 C CA . LEU B 1 197 ? 45.875 -6.781 22.188 1 30.34 197 LEU B CA 1
ATOM 3636 C C . LEU B 1 197 ? 47 -7.789 21.922 1 30.34 197 LEU B C 1
ATOM 3638 O O . LEU B 1 197 ? 47.875 -7.98 22.75 1 30.34 197 LEU B O 1
ATOM 3642 N N . ASN B 1 198 ? 47.062 -8.82 21.078 1 29.27 198 ASN B N 1
ATOM 3643 C CA . ASN B 1 198 ? 48.281 -9.602 21.297 1 29.27 198 ASN B CA 1
ATOM 3644 C C . ASN B 1 198 ? 49.531 -8.797 20.984 1 29.27 198 ASN B C 1
ATOM 3646 O O . ASN B 1 198 ? 50.625 -9.359 20.875 1 29.27 198 ASN B O 1
ATOM 3650 N N . GLN B 1 199 ? 49.562 -7.598 20.375 1 29.52 199 GLN B N 1
ATOM 3651 C CA . GLN B 1 199 ? 50.844 -7.254 19.812 1 29.52 199 GLN B CA 1
ATOM 3652 C C . GLN B 1 199 ? 51.844 -6.879 20.906 1 29.52 199 GLN B C 1
ATOM 3654 O O . GLN B 1 199 ? 52.188 -5.707 21.062 1 29.52 199 GLN B O 1
ATOM 3659 N N . ASP B 1 200 ? 51.812 -7.23 22.094 1 27.42 200 ASP B N 1
ATOM 3660 C CA . ASP B 1 200 ? 52.938 -6.777 22.906 1 27.42 200 ASP B CA 1
ATOM 3661 C C . ASP B 1 200 ? 54.25 -7.457 22.484 1 27.42 200 ASP B C 1
ATOM 3663 O O . ASP B 1 200 ? 54.625 -8.492 23.031 1 27.42 200 ASP B O 1
ATOM 3667 N N . GLN B 1 201 ? 54.594 -7.758 21.094 1 26.62 201 GLN B N 1
ATOM 3668 C CA . GLN B 1 201 ? 55.969 -8.227 20.984 1 26.62 201 GLN B CA 1
ATOM 3669 C C . GLN B 1 201 ? 56.938 -7.219 21.609 1 26.62 201 GLN B C 1
ATOM 3671 O O . GLN B 1 201 ? 56.594 -6.039 21.734 1 26.62 201 GLN B O 1
ATOM 3676 N N . ASN B 1 202 ? 58.312 -7.66 21.828 1 26.36 202 ASN B N 1
ATOM 3677 C CA . ASN B 1 202 ? 59.688 -7.336 22.281 1 26.36 202 ASN B CA 1
ATOM 3678 C C . ASN B 1 202 ? 60.25 -6.148 21.516 1 26.36 202 ASN B C 1
ATOM 3680 O O . ASN B 1 202 ? 60.031 -6.016 20.312 1 26.36 202 ASN B O 1
ATOM 3684 N N . SER B 1 203 ? 60.75 -5.066 22.141 1 27.27 203 SER B N 1
ATOM 3685 C CA . SER B 1 203 ? 61.344 -3.758 21.906 1 27.27 203 SER B CA 1
ATOM 3686 C C . SER B 1 203 ? 62.594 -3.875 21.047 1 27.27 203 SER B C 1
ATOM 3688 O O . SER B 1 203 ? 63.469 -2.992 21.078 1 27.27 203 SER B O 1
ATOM 3690 N N . PHE B 1 204 ? 63.125 -5.023 20.516 1 26.72 204 PHE B N 1
ATOM 3691 C CA . PHE B 1 204 ? 64.5 -4.758 20.016 1 26.72 204 PHE B CA 1
ATOM 3692 C C . PHE B 1 204 ? 64.5 -3.635 18.984 1 26.72 204 PHE B C 1
ATOM 3694 O O . PHE B 1 204 ? 63.469 -3.42 18.312 1 26.72 204 PHE B O 1
ATOM 3701 N N . ASP B 1 205 ? 65.562 -2.725 18.859 1 27.72 205 ASP B N 1
ATOM 3702 C CA . ASP B 1 205 ? 66.062 -1.489 18.25 1 27.72 205 ASP B CA 1
ATOM 3703 C C . ASP B 1 205 ? 65.938 -1.552 16.734 1 27.72 205 ASP B C 1
ATOM 3705 O O . ASP B 1 205 ? 66.438 -0.693 16.016 1 27.72 205 ASP B O 1
ATOM 3709 N N . ALA B 1 206 ? 65.625 -2.736 16.062 1 29.11 206 ALA B N 1
ATOM 3710 C CA . ALA B 1 206 ? 66.125 -2.594 14.68 1 29.11 206 ALA B CA 1
ATOM 3711 C C . ALA B 1 206 ? 65.375 -1.425 13.984 1 29.11 206 ALA B C 1
ATOM 3713 O O . ALA B 1 206 ? 64.312 -1.035 14.367 1 29.11 206 ALA B O 1
ATOM 3714 N N . PRO B 1 207 ? 66.062 -0.685 13.008 1 31.02 207 PRO B N 1
ATOM 3715 C CA . PRO B 1 207 ? 65.688 0.587 12.359 1 31.02 207 PRO B CA 1
ATOM 3716 C C . PRO B 1 207 ? 64.312 0.605 11.773 1 31.02 207 PRO B C 1
ATOM 3718 O O . PRO B 1 207 ? 63.75 -0.451 11.469 1 31.02 207 PRO B O 1
ATOM 3721 N N . PRO B 1 208 ? 63.469 1.703 11.977 1 30.64 208 PRO B N 1
ATOM 3722 C CA . PRO B 1 208 ? 62.062 1.973 11.695 1 30.64 208 PRO B CA 1
ATOM 3723 C C . PRO B 1 208 ? 61.656 1.62 10.266 1 30.64 208 PRO B C 1
ATOM 3725 O O . PRO B 1 208 ? 62.125 2.266 9.32 1 30.64 208 PRO B O 1
ATOM 3728 N N . GLY B 1 209 ? 61.969 0.336 9.844 1 29.89 209 GLY B N 1
ATOM 3729 C CA . GLY B 1 209 ? 61.719 0.267 8.414 1 29.89 209 GLY B CA 1
ATOM 3730 C C . GLY B 1 209 ? 60.312 0.76 8.047 1 29.89 209 GLY B C 1
ATOM 3731 O O . GLY B 1 209 ? 59.469 0.892 8.914 1 29.89 209 GLY B O 1
ATOM 3732 N N . PRO B 1 210 ? 60.094 1.349 6.734 1 31.23 210 PRO B N 1
ATOM 3733 C CA . PRO B 1 210 ? 58.938 2.135 6.281 1 31.23 210 PRO B CA 1
ATOM 3734 C C . PRO B 1 210 ? 57.594 1.437 6.539 1 31.23 210 PRO B C 1
ATOM 3736 O O . PRO B 1 210 ? 57.5 0.213 6.406 1 31.23 210 PRO B O 1
ATOM 3739 N N . ASP B 1 211 ? 56.875 1.815 7.559 1 32.69 211 ASP B N 1
ATOM 3740 C CA . ASP B 1 211 ? 55.594 1.483 8.172 1 32.69 211 ASP B CA 1
ATOM 3741 C C . ASP B 1 211 ? 54.5 1.403 7.125 1 32.69 211 ASP B C 1
ATOM 3743 O O . ASP B 1 211 ? 53.812 2.4 6.844 1 32.69 211 ASP B O 1
ATOM 3747 N N . SER B 1 212 ? 54.875 1.004 5.848 1 32.94 212 SER B N 1
ATOM 3748 C CA . SER B 1 212 ? 53.844 1.104 4.824 1 32.94 212 SER B CA 1
ATOM 3749 C C . SER B 1 212 ? 52.625 0.26 5.184 1 32.94 212 SER B C 1
ATOM 3751 O O . SER B 1 212 ? 52.5 -0.891 4.758 1 32.94 212 SER B O 1
ATOM 3753 N N . GLY B 1 213 ? 52.406 0.087 6.406 1 31.19 213 GLY B N 1
ATOM 3754 C CA . GLY B 1 213 ? 51.344 -0.812 6.781 1 31.19 213 GLY B CA 1
ATOM 3755 C C . GLY B 1 213 ? 50 -0.443 6.156 1 31.19 213 GLY B C 1
ATOM 3756 O O . GLY B 1 213 ? 49.406 0.571 6.516 1 31.19 213 GLY B O 1
ATOM 3757 N N . GLU B 1 214 ? 49.938 -0.721 4.855 1 33.47 214 GLU B N 1
ATOM 3758 C CA . GLU B 1 214 ? 48.688 -0.51 4.121 1 33.47 214 GLU B CA 1
ATOM 3759 C C . GLU B 1 214 ? 47.5 -1.066 4.891 1 33.47 214 GLU B C 1
ATOM 3761 O O . GLU B 1 214 ? 47.469 -2.242 5.258 1 33.47 214 GLU B O 1
ATOM 3766 N N . SER B 1 215 ? 46.969 -0.327 5.754 1 33.31 215 SER B N 1
ATOM 3767 C CA . SER B 1 215 ? 45.75 -0.57 6.516 1 33.31 215 SER B CA 1
ATOM 3768 C C . SER B 1 215 ? 44.625 -1.091 5.621 1 33.31 215 SER B C 1
ATOM 3770 O O . SER B 1 215 ? 44.281 -0.449 4.629 1 33.31 215 SER B O 1
ATOM 3772 N N . CYS B 1 216 ? 44.656 -2.354 5.348 1 32.34 216 CYS B N 1
ATOM 3773 C CA . CYS B 1 216 ? 43.656 -3.047 4.562 1 32.34 216 CYS B CA 1
ATOM 3774 C C . CYS B 1 216 ? 42.281 -2.977 5.246 1 32.34 216 CYS B C 1
ATOM 3776 O O . CYS B 1 216 ? 42.188 -3.129 6.465 1 32.34 216 CYS B O 1
ATOM 3778 N N . TYR B 1 217 ? 41.531 -2.143 4.848 1 34.03 217 TYR B N 1
ATOM 3779 C CA . TYR B 1 217 ? 40.125 -2.098 5.312 1 34.03 217 TYR B CA 1
ATOM 3780 C C . TYR B 1 217 ? 39.344 -3.287 4.789 1 34.03 217 TYR B C 1
ATOM 3782 O O . TYR B 1 217 ? 39.5 -3.67 3.623 1 34.03 217 TYR B O 1
ATOM 3790 N N . VAL B 1 218 ? 39.031 -4.145 5.57 1 36.34 218 VAL B N 1
ATOM 3791 C CA . VAL B 1 218 ? 38.188 -5.285 5.211 1 36.34 218 VAL B CA 1
ATOM 3792 C C . VAL B 1 218 ? 36.75 -4.836 5.047 1 36.34 218 VAL B C 1
ATOM 3794 O O . VAL B 1 218 ? 36.156 -4.238 5.961 1 36.34 218 VAL B O 1
ATOM 3797 N N . ILE B 1 219 ? 36.344 -4.391 3.992 1 42.72 219 ILE B N 1
ATOM 3798 C CA . ILE B 1 219 ? 34.938 -4.129 3.711 1 42.72 219 ILE B CA 1
ATOM 3799 C C . ILE B 1 219 ? 34.219 -5.426 3.301 1 42.72 219 ILE B C 1
ATOM 3801 O O . ILE B 1 219 ? 34.844 -6.309 2.699 1 42.72 219 ILE B O 1
ATOM 3805 N N . THR B 1 220 ? 33.125 -5.645 3.889 1 44.97 220 THR B N 1
ATOM 3806 C CA . THR B 1 220 ? 32.375 -6.809 3.451 1 44.97 220 THR B CA 1
ATOM 3807 C C . THR B 1 220 ? 31.969 -6.68 1.982 1 44.97 220 THR B C 1
ATOM 3809 O O . THR B 1 220 ? 31.984 -5.578 1.428 1 44.97 220 THR B O 1
ATOM 3812 N N . GLU B 1 221 ? 31.625 -7.691 1.341 1 46.69 221 GLU B N 1
ATOM 3813 C CA . GLU B 1 221 ? 31.203 -7.727 -0.056 1 46.69 221 GLU B CA 1
ATOM 3814 C C . GLU B 1 221 ? 29.953 -6.891 -0.275 1 46.69 221 GLU B C 1
ATOM 3816 O O . GLU B 1 221 ? 29.812 -6.219 -1.298 1 46.69 221 GLU B O 1
ATOM 3821 N N . GLU B 1 222 ? 29.188 -6.906 0.618 1 47.25 222 GLU B N 1
ATOM 3822 C CA . GLU B 1 222 ? 27.938 -6.172 0.556 1 47.25 222 GLU B CA 1
ATOM 3823 C C . GLU B 1 222 ? 28.172 -4.668 0.655 1 47.25 222 GLU B C 1
ATOM 3825 O O . GLU B 1 222 ? 27.562 -3.889 -0.078 1 47.25 222 GLU B O 1
ATOM 3830 N N . GLU B 1 223 ? 29.016 -4.336 1.45 1 50.78 223 GLU B N 1
ATOM 3831 C CA . GLU B 1 223 ? 29.375 -2.928 1.576 1 50.78 223 GLU B CA 1
ATOM 3832 C C . GLU B 1 223 ? 30.109 -2.436 0.333 1 50.78 223 GLU B C 1
ATOM 3834 O O . GLU B 1 223 ? 29.859 -1.335 -0.156 1 50.78 223 GLU B O 1
ATOM 3839 N N . LEU B 1 224 ? 30.812 -3.223 -0.251 1 48.91 224 LEU B N 1
ATOM 3840 C CA . LEU B 1 224 ? 31.531 -2.914 -1.484 1 48.91 224 LEU B CA 1
ATOM 3841 C C . LEU B 1 224 ? 30.562 -2.779 -2.654 1 48.91 224 LEU B C 1
ATOM 3843 O O . LEU B 1 224 ? 30.703 -1.876 -3.482 1 48.91 224 LEU B O 1
ATOM 3847 N N . ARG B 1 225 ? 29.609 -3.514 -2.609 1 52.31 225 ARG B N 1
ATOM 3848 C CA . ARG B 1 225 ? 28.594 -3.439 -3.645 1 52.31 225 ARG B CA 1
ATOM 3849 C C . ARG B 1 225 ? 27.75 -2.168 -3.506 1 52.31 225 ARG B C 1
ATOM 3851 O O . ARG B 1 225 ? 27.438 -1.521 -4.504 1 52.31 225 ARG B O 1
ATOM 3858 N N . ALA B 1 226 ? 27.469 -1.829 -2.406 1 51.5 226 ALA B N 1
ATOM 3859 C CA . ALA B 1 226 ? 26.719 -0.606 -2.129 1 51.5 226 ALA B CA 1
ATOM 3860 C C . ALA B 1 226 ? 27.531 0.63 -2.531 1 51.5 226 ALA B C 1
ATOM 3862 O O . ALA B 1 226 ? 27 1.542 -3.166 1 51.5 226 ALA B O 1
ATOM 3863 N N . ILE B 1 227 ? 28.812 0.596 -2.295 1 51.34 227 ILE B N 1
ATOM 3864 C CA . ILE B 1 227 ? 29.688 1.723 -2.619 1 51.34 227 ILE B CA 1
ATOM 3865 C C . ILE B 1 227 ? 29.891 1.789 -4.129 1 51.34 227 ILE B C 1
ATOM 3867 O O . ILE B 1 227 ? 29.859 2.869 -4.723 1 51.34 227 ILE B O 1
ATOM 3871 N N . LYS B 1 228 ? 29.891 0.722 -4.719 1 52.69 228 LYS B N 1
ATOM 3872 C CA . LYS B 1 228 ? 30.062 0.659 -6.168 1 52.69 228 LYS B CA 1
ATOM 3873 C C . LYS B 1 228 ? 28.797 1.135 -6.891 1 52.69 228 LYS B C 1
ATOM 3875 O O . LYS B 1 228 ? 28.891 1.854 -7.887 1 52.69 228 LYS B O 1
ATOM 3880 N N . TRP B 1 229 ? 27.719 0.835 -6.34 1 52.5 229 TRP B N 1
ATOM 3881 C CA . TRP B 1 229 ? 26.438 1.27 -6.887 1 52.5 229 TRP B CA 1
ATOM 3882 C C . TRP B 1 229 ? 26.266 2.777 -6.73 1 52.5 229 TRP B C 1
ATOM 3884 O O . TRP B 1 229 ? 25.859 3.463 -7.676 1 52.5 229 TRP B O 1
ATOM 3894 N N . GLU B 1 230 ? 26.688 3.293 -5.699 1 51.38 230 GLU B N 1
ATOM 3895 C CA . GLU B 1 230 ? 26.641 4.734 -5.469 1 51.38 230 GLU B CA 1
ATOM 3896 C C . GLU B 1 230 ? 27.562 5.477 -6.418 1 51.38 230 GLU B C 1
ATOM 3898 O O . GLU B 1 230 ? 27.188 6.488 -7.008 1 51.38 230 GLU B O 1
ATOM 3903 N N . CYS B 1 231 ? 28.609 4.895 -6.648 1 50.09 231 CYS B N 1
ATOM 3904 C CA . CYS B 1 231 ? 29.594 5.473 -7.551 1 50.09 231 CYS B CA 1
ATOM 3905 C C . CYS B 1 231 ? 29.109 5.438 -8.992 1 50.09 231 CYS B C 1
ATOM 3907 O O . CYS B 1 231 ? 29.297 6.398 -9.742 1 50.09 231 CYS B O 1
ATOM 3909 N N . GLN B 1 232 ? 28.438 4.441 -9.25 1 53.56 232 GLN B N 1
ATOM 3910 C CA . GLN B 1 232 ? 27.906 4.32 -10.602 1 53.56 232 GLN B CA 1
ATOM 3911 C C . GLN B 1 232 ? 26.766 5.316 -10.836 1 53.56 232 GLN B C 1
ATOM 3913 O O . GLN B 1 232 ? 26.703 5.945 -11.891 1 53.56 232 GLN B O 1
ATOM 3918 N N . VAL B 1 233 ? 26 5.57 -9.922 1 53.5 233 VAL B N 1
ATOM 3919 C CA . VAL B 1 233 ? 24.906 6.539 -9.992 1 53.5 233 VAL B CA 1
ATOM 3920 C C . VAL B 1 233 ? 25.469 7.953 -10.086 1 53.5 233 VAL B C 1
ATOM 3922 O O . VAL B 1 233 ? 25.031 8.75 -10.914 1 53.5 233 VAL B O 1
ATOM 3925 N N . PHE B 1 234 ? 26.438 8.109 -9.367 1 49 234 PHE B N 1
ATOM 3926 C CA . PHE B 1 234 ? 27.047 9.43 -9.406 1 49 234 PHE B CA 1
ATOM 3927 C C . PHE B 1 234 ? 27.719 9.68 -10.758 1 49 234 PHE B C 1
ATOM 3929 O O . PHE B 1 234 ? 27.578 10.75 -11.344 1 49 234 PHE B O 1
ATOM 3936 N N . ASN B 1 235 ? 28.359 8.727 -11.273 1 52.69 235 ASN B N 1
ATOM 3937 C CA . ASN B 1 235 ? 29 8.82 -12.578 1 52.69 235 ASN B CA 1
ATOM 3938 C C . ASN B 1 235 ? 27.984 9.078 -13.688 1 52.69 235 ASN B C 1
ATOM 3940 O O . ASN B 1 235 ? 28.234 9.883 -14.586 1 52.69 235 ASN B O 1
ATOM 3944 N N . GLN B 1 236 ? 26.891 8.484 -13.492 1 52.94 236 GLN B N 1
ATOM 3945 C CA . GLN B 1 236 ? 25.844 8.68 -14.5 1 52.94 236 GLN B CA 1
ATOM 3946 C C . GLN B 1 236 ? 25.25 10.086 -14.406 1 52.94 236 GLN B C 1
ATOM 3948 O O . GLN B 1 236 ? 25.031 10.734 -15.43 1 52.94 236 GLN B O 1
ATOM 3953 N N . VAL B 1 237 ? 25.109 10.555 -13.312 1 51.06 237 VAL B N 1
ATOM 3954 C CA . VAL B 1 237 ? 24.594 11.898 -13.094 1 51.06 237 VAL B CA 1
ATOM 3955 C C . VAL B 1 237 ? 25.609 12.93 -13.578 1 51.06 237 VAL B C 1
ATOM 3957 O O . VAL B 1 237 ? 25.266 13.883 -14.273 1 51.06 237 VAL B O 1
ATOM 3960 N N . ILE B 1 238 ? 26.812 12.648 -13.328 1 48.84 238 ILE B N 1
ATOM 3961 C CA . ILE B 1 238 ? 27.891 13.547 -13.734 1 48.84 238 ILE B CA 1
ATOM 3962 C C . ILE B 1 238 ? 28.031 13.539 -15.258 1 48.84 238 ILE B C 1
ATOM 3964 O O . ILE B 1 238 ? 28.156 14.594 -15.875 1 48.84 238 ILE B O 1
ATOM 3968 N N . ASN B 1 239 ? 27.953 12.344 -15.703 1 53.41 239 ASN B N 1
ATOM 3969 C CA . ASN B 1 239 ? 28.047 12.258 -17.156 1 53.41 239 ASN B CA 1
ATOM 3970 C C . ASN B 1 239 ? 26.875 12.984 -17.828 1 53.41 239 ASN B C 1
ATOM 3972 O O . ASN B 1 239 ? 27.078 13.68 -18.828 1 53.41 239 ASN B O 1
ATOM 3976 N N . ARG B 1 240 ? 25.797 12.906 -17.25 1 50.84 240 ARG B N 1
ATOM 3977 C CA . ARG B 1 240 ? 24.609 13.57 -17.812 1 50.84 240 ARG B CA 1
ATOM 3978 C C . ARG B 1 240 ? 24.719 15.086 -17.688 1 50.84 240 ARG B C 1
ATOM 3980 O O . ARG B 1 240 ? 24.422 15.812 -18.641 1 50.84 240 ARG B O 1
ATOM 3987 N N . ILE B 1 241 ? 25.188 15.469 -16.656 1 50.41 241 ILE B N 1
ATOM 3988 C CA . ILE B 1 241 ? 25.359 16.891 -16.438 1 50.41 241 ILE B CA 1
ATOM 3989 C C . ILE B 1 241 ? 26.469 17.422 -17.375 1 50.41 241 ILE B C 1
ATOM 3991 O O . ILE B 1 241 ? 26.328 18.484 -17.969 1 50.41 241 ILE B O 1
ATOM 3995 N N . SER B 1 242 ? 27.484 16.656 -17.484 1 54.06 242 SER B N 1
ATOM 3996 C CA . SER B 1 242 ? 28.609 17.031 -18.344 1 54.06 242 SER B CA 1
ATOM 3997 C C . SER B 1 242 ? 28.172 17.078 -19.812 1 54.06 242 SER B C 1
ATOM 3999 O O . SER B 1 242 ? 28.594 17.953 -20.562 1 54.06 242 SER B O 1
ATOM 4001 N N . PHE B 1 243 ? 27.391 16.125 -20.109 1 56.31 243 PHE B N 1
ATOM 4002 C CA . PHE B 1 243 ? 26.875 16.109 -21.469 1 56.31 243 PHE B CA 1
ATOM 4003 C C . PHE B 1 243 ? 26 17.328 -21.734 1 56.31 243 PHE B C 1
ATOM 4005 O O . PHE B 1 243 ? 26.109 17.969 -22.781 1 56.31 243 PHE B O 1
ATOM 4012 N N . GLU B 1 244 ? 25.234 17.688 -20.859 1 53.91 244 GLU B N 1
ATOM 4013 C CA . GLU B 1 244 ? 24.344 18.844 -20.984 1 53.91 244 GLU B CA 1
ATOM 4014 C C . GLU B 1 244 ? 25.125 20.141 -21.047 1 53.91 244 GLU B C 1
ATOM 4016 O O . GLU B 1 244 ? 24.812 21.031 -21.844 1 53.91 244 GLU B O 1
ATOM 4021 N N . LYS B 1 245 ? 26.109 20.172 -20.312 1 50.97 245 LYS B N 1
ATOM 4022 C CA . LYS B 1 245 ? 26.969 21.359 -20.359 1 50.97 245 LYS B CA 1
ATOM 4023 C C . LYS B 1 245 ? 27.688 21.469 -21.703 1 50.97 245 LYS B C 1
ATOM 4025 O O . LYS B 1 245 ? 27.812 22.562 -22.25 1 50.97 245 LYS B O 1
ATOM 4030 N N . LYS B 1 246 ? 28.094 20.375 -22.172 1 55.97 246 LYS B N 1
ATOM 4031 C CA . LYS B 1 246 ? 28.734 20.391 -23.5 1 55.97 246 LYS B CA 1
ATOM 4032 C C . LYS B 1 246 ? 27.734 20.812 -24.578 1 55.97 246 LYS B C 1
ATOM 4034 O O . LYS B 1 246 ? 28.094 21.578 -25.484 1 55.97 246 LYS B O 1
ATOM 4039 N N . GLN B 1 247 ? 26.594 20.328 -24.375 1 54.94 247 GLN B N 1
ATOM 4040 C CA . GLN B 1 247 ? 25.594 20.719 -25.359 1 54.94 247 GLN B CA 1
ATOM 4041 C C . GLN B 1 247 ? 25.25 22.203 -25.234 1 54.94 247 GLN B C 1
ATOM 4043 O O . GLN B 1 247 ? 25.109 22.891 -26.25 1 54.94 247 GLN B O 1
ATOM 4048 N N . GLN B 1 248 ? 25.188 22.641 -24.078 1 55.88 248 GLN B N 1
ATOM 4049 C CA . GLN B 1 248 ? 24.922 24.062 -23.891 1 55.88 248 GLN B CA 1
ATOM 4050 C C . GLN B 1 248 ? 26.078 24.906 -24.422 1 55.88 248 GLN B C 1
ATOM 4052 O O . GLN B 1 248 ? 25.859 25.953 -25.031 1 55.88 248 GLN B O 1
ATOM 4057 N N . GLN B 1 249 ? 27.25 24.516 -24.219 1 55.78 249 GLN B N 1
ATOM 4058 C CA . GLN B 1 249 ? 28.422 25.219 -24.734 1 55.78 249 GLN B CA 1
ATOM 4059 C C . GLN B 1 249 ? 28.469 25.172 -26.25 1 55.78 249 GLN B C 1
ATOM 4061 O O . GLN B 1 249 ? 28.828 26.156 -26.906 1 55.78 249 GLN B O 1
ATOM 4066 N N . LEU B 1 250 ? 28.031 24.031 -26.75 1 57 250 LEU B N 1
ATOM 4067 C CA . LEU B 1 250 ? 27.984 23.906 -28.203 1 57 250 LEU B CA 1
ATOM 4068 C C . LEU B 1 250 ? 26.922 24.828 -28.781 1 57 250 LEU B C 1
ATOM 4070 O O . LEU B 1 250 ? 27.141 25.453 -29.828 1 57 250 LEU B O 1
ATOM 4074 N N . ASN B 1 251 ? 25.859 25.031 -28.156 1 57.28 251 ASN B N 1
ATOM 4075 C CA . ASN B 1 251 ? 24.797 25.906 -28.641 1 57.28 251 ASN B CA 1
ATOM 4076 C C . ASN B 1 251 ? 25.141 27.375 -28.438 1 57.28 251 ASN B C 1
ATOM 4078 O O . ASN B 1 251 ? 24.641 28.234 -29.172 1 57.28 251 ASN B O 1
ATOM 4082 N N . SER B 1 252 ? 25.859 27.562 -27.438 1 55.88 252 SER B N 1
ATOM 4083 C CA . SER B 1 252 ? 26.25 28.969 -27.266 1 55.88 252 SER B CA 1
ATOM 4084 C C . SER B 1 252 ? 27.312 29.375 -28.281 1 55.88 252 SER B C 1
ATOM 4086 O O . SER B 1 252 ? 27.578 30.562 -28.453 1 55.88 252 SER B O 1
ATOM 4088 N N . LEU B 1 253 ? 28.047 28.453 -28.828 1 55.41 253 LEU B N 1
ATOM 4089 C CA . LEU B 1 253 ? 29.094 28.75 -29.781 1 55.41 253 LEU B CA 1
ATOM 4090 C C . LEU B 1 253 ? 28.547 28.812 -31.203 1 55.41 253 LEU B C 1
ATOM 4092 O O . LEU B 1 253 ? 29.266 29.156 -32.156 1 55.41 253 LEU B O 1
ATOM 4096 N N . THR B 1 254 ? 27.266 28.375 -31.297 1 52.22 254 THR B N 1
ATOM 4097 C CA . THR B 1 254 ? 26.656 28.672 -32.594 1 52.22 254 THR B CA 1
ATOM 4098 C C . THR B 1 254 ? 25.766 29.922 -32.5 1 52.22 254 THR B C 1
ATOM 4100 O O . THR B 1 254 ? 25.031 30.094 -31.531 1 52.22 254 THR B O 1
#

Foldseek 3Di:
DPDPVNVVVVVVLLVLLQLLLLLLLLLQCPQPQQPGHSPDGSLCCLWLLNLVSSCPSLPDPVLADPDPVVDPLSPDTDDWDDDPVDIRDDPSVVVSLVRSVSSLCSQCVVVVVQDDQDDADSCCCNRVVDSVNSLSVSQSSLCSCQPRGPNNPVSVVSLVVDPPSSNVSSCVSNPNVVVVVVVVVVVVVVVVVPPDPDPPDDPPPPDPPDDDDPPPPDQDPVNVVVVVVVVVVVVVVVVVVVVVVVVVVVVVVD/DPDPVNVVVVVVLLVLLQLLLLLLLLLQCPQPQQPGHSPDGSLCCLWLLNLVSSCVSLPDPVLADPDVVPDPLSVDTDDWDDDPVDIRGDPSVVVSLVRSVSSLCSQCVVVVVQDDQDDADSCCCNRVVDSVNSLSVSQSSLCSCQPRGPNNPVSVVSLVVDPPSSNVSSCVSNVNVVVVVVVVVVVVVVVPPDPDPPPPDDPDPDDPPPCPVVPDDDDDPVRVVVVVVVVVVVVVVVVVVVVVVVVVVVVVVD

pLDDT: mean 74.83, std 24.24, range [24.58, 98.38]

Secondary structure (DSSP, 8-state):
---HHHHHHHHHHHHHHHHHHHHHHHHHTTSTT-S--TT--GGGGG-HHHHHHHHHHHS-GGGS-HHHHT-GGGSS----EE-SSEEEEEHHHHHHHHHHHHHHHHHHHHTTTT--PPPP-HHIIIII--HHHHHHHHHHHHHIIIIISTTHHHHHHHHTTS-HHHHHHHHHT-HHHHHHHHHHHHHHHHHTS---S-------------S-S---EEEEHHHHHHHHHHHHHHHHHHHHHHHHHHHHHHHHT-/---HHHHHHHHHHHHHHHHHHHHHHHHHTTSTT-S--TT--GGGGG-HHHHHHHHHHHS-GGGS-HHHHT-GGGSS----EE-SSEEEEEHHHHHHHHHHHHHHHHHHHHTTTT--PPPP-HHIIIII--HHHHHHHHHHHHHIIIIISTTHHHHHHHHTTS-HHHHHHHHHT-HHHHHHHHHHHHHHHHHTS----------------------EEEE-HHHHHHHHHHHHHHHHHHHHHHHHHHHHHHHH--

Radius of gyration: 28.27 Å; Cα contacts (8 Å, |Δi|>4): 452; chains: 2; bounding box: 90×71×62 Å